Protein AF-U6GI58-F1 (afdb_monomer_lite)

Organism: Eimeria acervulina (NCBI:txid5801)

Structure (mmCIF, N/CA/C/O backbone):
data_AF-U6GI58-F1
#
_entry.id   AF-U6GI58-F1
#
loop_
_atom_site.group_PDB
_atom_site.id
_atom_site.type_symbol
_atom_site.label_atom_id
_atom_site.label_alt_id
_atom_site.label_comp_id
_atom_site.label_asym_id
_atom_site.label_entity_id
_atom_site.label_seq_id
_atom_site.pdbx_PDB_ins_code
_atom_site.Cartn_x
_atom_site.Cartn_y
_atom_site.Cartn_z
_atom_site.occupancy
_atom_site.B_iso_or_equiv
_atom_site.auth_seq_id
_atom_site.auth_comp_id
_atom_site.auth_asym_id
_atom_site.auth_atom_id
_atom_site.pdbx_PDB_model_num
ATOM 1 N N . MET A 1 1 ? -0.979 -4.266 57.000 1.00 43.50 1 MET A N 1
ATOM 2 C CA . MET A 1 1 ? -2.344 -3.976 56.505 1.00 43.50 1 MET A CA 1
ATOM 3 C C . MET A 1 1 ? -2.607 -2.478 56.611 1.00 43.50 1 MET A C 1
ATOM 5 O O . MET A 1 1 ? -2.801 -2.025 57.722 1.00 43.50 1 MET A O 1
ATOM 9 N N . GLN A 1 2 ? -2.523 -1.727 55.504 1.00 39.47 2 GLN A N 1
ATOM 10 C CA . GLN A 1 2 ? -3.088 -0.371 55.283 1.00 39.47 2 GLN A CA 1
ATOM 11 C C . GLN A 1 2 ? -2.539 0.175 53.943 1.00 39.47 2 GLN A C 1
ATOM 13 O O . GLN A 1 2 ? -1.673 1.039 53.904 1.00 39.47 2 GLN A O 1
ATOM 18 N N . ARG A 1 3 ? -2.976 -0.392 52.809 1.00 35.81 3 ARG A N 1
ATOM 19 C CA . ARG A 1 3 ? -2.678 0.133 51.454 1.00 35.81 3 ARG A CA 1
ATOM 20 C C . ARG A 1 3 ? -3.821 -0.145 50.462 1.00 35.81 3 ARG A C 1
ATOM 22 O O . ARG A 1 3 ? -3.576 -0.513 49.319 1.00 35.81 3 ARG A O 1
ATOM 29 N N . SER A 1 4 ? -5.081 0.002 50.880 1.00 45.50 4 SER A N 1
ATOM 30 C CA . SER A 1 4 ? -6.228 -0.259 49.988 1.00 45.50 4 SER A CA 1
ATOM 31 C C . SER A 1 4 ? -7.276 0.853 49.886 1.00 45.50 4 SER A C 1
ATOM 33 O O . SER A 1 4 ? -8.216 0.683 49.124 1.00 45.50 4 SER A O 1
ATOM 35 N N . SER A 1 5 ? -7.127 2.014 50.541 1.00 46.06 5 SER A N 1
ATOM 36 C CA . SER A 1 5 ? -8.217 3.015 50.557 1.00 46.06 5 SER A CA 1
ATOM 37 C C . SER A 1 5 ? -8.029 4.272 49.686 1.00 46.06 5 SER A C 1
ATOM 39 O O . SER A 1 5 ? -8.933 5.099 49.651 1.00 46.06 5 SER A O 1
ATOM 41 N N . GLN A 1 6 ? -6.905 4.452 48.976 1.00 42.38 6 GLN A N 1
ATOM 42 C CA . GLN A 1 6 ? -6.621 5.715 48.257 1.00 42.38 6 GLN A CA 1
ATOM 43 C C . GLN A 1 6 ? -6.993 5.730 46.761 1.00 42.38 6 GLN A C 1
ATOM 45 O O . GLN A 1 6 ? -7.224 6.803 46.208 1.00 42.38 6 GLN A O 1
ATOM 50 N N . ARG A 1 7 ? -7.114 4.572 46.095 1.00 43.78 7 ARG A N 1
ATOM 51 C CA . ARG A 1 7 ? -7.438 4.513 44.653 1.00 43.78 7 ARG A CA 1
ATOM 52 C C . ARG A 1 7 ? -8.840 5.035 44.275 1.00 43.78 7 ARG A C 1
ATOM 54 O O . ARG A 1 7 ? -8.920 5.750 43.278 1.00 43.78 7 ARG A O 1
ATOM 61 N N . PRO A 1 8 ? -9.928 4.771 45.033 1.00 48.00 8 PRO A N 1
ATOM 62 C CA . PRO A 1 8 ? -11.256 5.232 44.616 1.00 48.00 8 PRO A CA 1
ATOM 63 C C . PRO A 1 8 ? -11.450 6.751 44.770 1.00 48.00 8 PRO A C 1
ATOM 65 O O . PRO A 1 8 ? -12.153 7.358 43.966 1.00 48.00 8 PRO A O 1
ATOM 68 N N . GLN A 1 9 ? -10.776 7.399 45.732 1.00 46.22 9 GLN A N 1
ATOM 69 C CA . GLN A 1 9 ? -10.821 8.864 45.877 1.00 46.22 9 GLN A CA 1
ATOM 70 C C . GLN A 1 9 ? -10.092 9.593 44.741 1.00 46.22 9 GLN A C 1
ATOM 72 O O . GLN A 1 9 ? -10.541 10.650 44.297 1.00 46.22 9 GLN A O 1
ATOM 77 N N . GLN A 1 10 ? -8.996 9.018 44.241 1.00 45.62 10 GLN A N 1
ATOM 78 C CA . GLN A 1 10 ? -8.208 9.609 43.160 1.00 45.62 10 GLN A CA 1
ATOM 79 C C . GLN A 1 10 ? -8.942 9.522 41.809 1.00 45.62 10 GLN A C 1
ATOM 81 O O . GLN A 1 10 ? -8.953 10.492 41.051 1.00 45.62 10 GLN A O 1
ATOM 86 N N . GLN A 1 11 ? -9.647 8.412 41.553 1.00 54.62 11 GLN A N 1
ATOM 87 C CA . GLN A 1 11 ? -10.516 8.270 40.378 1.00 54.62 11 GLN A CA 1
ATOM 88 C C . GLN A 1 11 ? -11.742 9.194 40.434 1.00 54.62 11 GLN A C 1
ATOM 90 O O . GLN A 1 11 ? -12.089 9.804 39.423 1.00 54.62 11 GLN A O 1
ATOM 95 N N . GLN A 1 12 ? -12.369 9.375 41.605 1.00 55.22 12 GLN A N 1
ATOM 96 C CA . GLN A 1 12 ? -13.478 10.329 41.750 1.00 55.22 12 GLN A CA 1
ATOM 97 C C . GLN A 1 12 ? -13.045 11.782 41.508 1.00 55.22 12 GLN A C 1
ATOM 99 O O . GLN A 1 12 ? -13.787 12.532 40.875 1.00 55.22 12 GLN A O 1
ATOM 104 N N . GLN A 1 13 ? -11.849 12.182 41.957 1.00 57.47 13 GLN A N 1
ATOM 105 C CA . GLN A 1 13 ? -11.317 13.523 41.687 1.00 57.47 13 GLN A CA 1
ATOM 106 C C . GLN A 1 13 ? -11.007 13.749 40.201 1.00 57.47 13 GLN A C 1
ATOM 108 O O . GLN A 1 13 ? -11.300 14.830 39.690 1.00 57.47 13 GLN A O 1
ATOM 113 N N . GLN A 1 14 ? -10.480 12.745 39.492 1.00 64.25 14 GLN A N 1
ATOM 114 C CA . GLN A 1 14 ? -10.227 12.838 38.048 1.00 64.25 14 GLN A CA 1
ATOM 115 C C . GLN A 1 14 ? -11.525 12.964 37.236 1.00 64.25 14 GLN A C 1
ATOM 117 O O . GLN A 1 14 ? -11.596 13.785 36.323 1.00 64.25 14 GLN A O 1
ATOM 122 N N . LEU A 1 15 ? -12.581 12.232 37.612 1.00 62.59 15 LEU A N 1
ATOM 123 C CA . LEU A 1 15 ? -13.886 12.330 36.949 1.00 62.59 15 LEU A CA 1
ATOM 124 C C . LEU A 1 15 ? -14.554 13.700 37.165 1.00 62.59 15 LEU A C 1
ATOM 126 O O . LEU A 1 15 ? -15.211 14.228 36.266 1.00 62.59 15 LEU A O 1
ATOM 130 N N . LEU A 1 16 ? -14.381 14.287 38.355 1.00 61.78 16 LEU A N 1
ATOM 131 C CA . LEU A 1 16 ? -14.880 15.626 38.680 1.00 61.78 16 LEU A CA 1
ATOM 132 C C . LEU A 1 16 ? -14.136 16.714 37.898 1.00 61.78 16 LEU A C 1
ATOM 134 O O . LEU A 1 16 ? -14.776 17.647 37.419 1.00 61.78 16 LEU A O 1
ATOM 138 N N . LEU A 1 17 ? -12.817 16.567 37.717 1.00 64.81 17 LEU A N 1
ATOM 139 C CA . LEU A 1 17 ? -12.014 17.479 36.899 1.00 64.81 17 LEU A CA 1
ATOM 140 C C . LEU A 1 17 ? -12.427 17.427 35.424 1.00 64.81 17 LEU A C 1
ATOM 142 O O . LEU A 1 17 ? -12.585 18.475 34.806 1.00 64.81 17 LEU A O 1
ATOM 146 N N . LEU A 1 18 ? -12.662 16.226 34.884 1.00 65.19 18 LEU A N 1
ATOM 147 C CA . LEU A 1 18 ? -13.092 16.033 33.496 1.00 65.19 18 LEU A CA 1
ATOM 148 C C . LEU A 1 18 ? -14.484 16.639 33.246 1.00 65.19 18 LEU A C 1
ATOM 150 O O . LEU A 1 18 ? -14.701 17.303 32.235 1.00 65.19 18 LEU A O 1
ATOM 154 N N . ARG A 1 19 ? -15.414 16.488 34.202 1.00 64.31 19 ARG A N 1
ATOM 155 C CA . ARG A 1 19 ? -16.738 17.131 34.144 1.00 64.31 19 ARG A CA 1
ATOM 156 C C . ARG A 1 19 ? -16.657 18.652 34.238 1.00 64.31 19 ARG A C 1
ATOM 158 O O . ARG A 1 19 ? -17.400 19.325 33.530 1.00 64.31 19 ARG A O 1
ATOM 165 N N . LEU A 1 20 ? -15.765 19.195 35.072 1.00 64.06 20 LEU A N 1
ATOM 166 C CA . LEU A 1 20 ? -15.550 20.643 35.151 1.00 64.06 20 LEU A CA 1
ATOM 167 C C . LEU A 1 20 ? -14.960 21.188 33.843 1.00 64.06 20 LEU A C 1
ATOM 169 O O . LEU A 1 20 ? -15.397 22.234 33.377 1.00 64.06 20 LEU A O 1
ATOM 173 N N . LEU A 1 21 ? -14.012 20.463 33.236 1.00 64.38 21 LEU A N 1
ATOM 174 C CA . LEU A 1 21 ? -13.392 20.838 31.963 1.00 64.38 21 LEU A CA 1
ATOM 175 C C . LEU A 1 21 ? -14.421 20.854 30.823 1.00 64.38 21 LEU A C 1
ATOM 177 O O . LEU A 1 21 ? -14.471 21.809 30.054 1.00 64.38 21 LEU A O 1
ATOM 181 N N . LEU A 1 22 ? -15.294 19.843 30.769 1.00 60.78 22 LEU A N 1
ATOM 182 C CA . LEU A 1 22 ? -16.388 19.768 29.798 1.00 60.78 22 LEU A CA 1
ATOM 183 C C . LEU A 1 22 ? -17.424 20.883 29.998 1.00 60.78 22 LEU A C 1
ATOM 185 O O . LEU A 1 22 ? -17.904 21.440 29.015 1.00 60.78 22 LEU A O 1
ATOM 189 N N . LEU A 1 23 ? -17.730 21.262 31.246 1.00 53.31 23 LEU A N 1
ATOM 190 C CA . LEU A 1 23 ? -18.623 22.392 31.534 1.00 53.31 23 LEU A CA 1
ATOM 191 C C . LEU A 1 23 ? -18.008 23.733 31.110 1.00 53.31 23 LEU A C 1
ATOM 193 O O . LEU A 1 23 ? -18.704 24.587 30.570 1.00 53.31 23 LEU A O 1
ATOM 197 N N . VAL A 1 24 ? -16.703 23.913 31.328 1.00 58.34 24 VAL A N 1
ATOM 198 C CA . VAL A 1 24 ? -15.975 25.115 30.898 1.00 58.34 24 VAL A CA 1
ATOM 199 C C . VAL A 1 24 ? -15.903 25.181 29.370 1.00 58.34 24 VAL A C 1
ATOM 201 O O . VAL A 1 24 ? -16.161 26.242 28.808 1.00 58.34 24 VAL A O 1
ATOM 204 N N . CYS A 1 25 ? -15.668 24.060 28.681 1.00 50.09 25 CYS A N 1
ATOM 205 C CA . CYS A 1 25 ? -15.743 23.992 27.219 1.00 50.09 25 CYS A CA 1
ATOM 206 C C . CYS A 1 25 ? -17.155 24.290 26.689 1.00 50.09 25 CYS A C 1
ATOM 208 O O . CYS A 1 25 ? -17.288 25.061 25.743 1.00 50.09 25 CYS A O 1
ATOM 210 N N . ALA A 1 26 ? -18.210 23.769 27.323 1.00 48.16 26 ALA A N 1
ATOM 211 C CA . ALA A 1 26 ? -19.593 24.059 26.934 1.00 48.16 26 ALA A CA 1
ATOM 212 C C . ALA A 1 26 ? -19.962 25.546 27.110 1.00 48.16 26 ALA A C 1
ATOM 214 O O . ALA A 1 26 ? -20.705 26.095 26.301 1.00 48.16 26 ALA A O 1
ATOM 215 N N . CYS A 1 27 ? -19.401 26.222 28.119 1.00 46.12 27 CYS A N 1
ATOM 216 C CA . CYS A 1 27 ? -19.583 27.663 28.319 1.00 46.12 27 CYS A CA 1
ATOM 217 C C . CYS A 1 27 ? -18.766 28.526 27.338 1.00 46.12 27 CYS A C 1
ATOM 219 O O . CYS A 1 27 ? -19.165 29.654 27.059 1.00 46.12 27 CYS A O 1
ATOM 221 N N . ILE A 1 28 ? -17.640 28.023 26.814 1.00 49.28 28 ILE A N 1
ATOM 222 C CA . ILE A 1 28 ? -16.772 28.747 25.865 1.00 49.28 28 ILE A CA 1
ATOM 223 C C . ILE A 1 28 ? -17.269 28.604 24.414 1.00 49.28 28 ILE A C 1
ATOM 225 O O . ILE A 1 28 ? -17.088 29.524 23.622 1.00 49.28 28 ILE A O 1
ATOM 229 N N . VAL A 1 29 ? -17.958 27.508 24.068 1.00 45.38 29 VAL A N 1
ATOM 230 C CA . VAL A 1 29 ? -18.512 27.265 22.714 1.00 45.38 29 VAL A CA 1
ATOM 231 C C . VAL A 1 29 ? -19.947 27.810 22.548 1.00 45.38 29 VAL A C 1
ATOM 233 O O . VAL A 1 29 ? -20.635 27.527 21.572 1.00 45.38 29 VAL A O 1
ATOM 236 N N . GLY A 1 30 ? -20.410 28.671 23.460 1.00 42.72 30 GLY A N 1
ATOM 237 C CA . GLY A 1 30 ? -21.639 29.451 23.290 1.00 42.72 30 GLY A CA 1
ATOM 238 C C . GLY A 1 30 ? -21.499 30.551 22.227 1.00 42.72 30 GLY A C 1
ATOM 239 O O . GLY A 1 30 ? -21.537 31.731 22.562 1.00 42.72 30 GLY A O 1
ATOM 240 N N . GLY A 1 31 ? -21.324 30.168 20.959 1.00 35.00 31 GLY A N 1
ATOM 241 C CA . GLY A 1 31 ? -21.184 31.058 19.806 1.00 35.00 31 GLY A CA 1
ATOM 242 C C . GLY A 1 31 ? -21.974 30.554 18.596 1.00 35.00 31 GLY A C 1
ATOM 243 O O . GLY A 1 31 ? -21.480 29.748 17.822 1.00 35.00 31 GLY A O 1
ATOM 244 N N . GLU A 1 32 ? -23.204 31.057 18.470 1.00 34.84 32 GLU A N 1
ATOM 245 C CA . GLU A 1 32 ? -24.015 31.190 17.244 1.00 34.84 32 GLU A CA 1
ATOM 246 C C . GLU A 1 32 ? -24.175 29.965 16.312 1.00 34.84 32 GLU A C 1
ATOM 248 O O . GLU A 1 32 ? -23.557 29.859 15.254 1.00 34.84 32 GLU A O 1
ATOM 253 N N . LEU A 1 33 ? -25.172 29.123 16.608 1.00 34.06 33 LEU A N 1
ATOM 254 C CA . LEU A 1 33 ? -25.885 28.350 15.583 1.00 34.06 33 LEU A CA 1
ATOM 255 C C . LEU A 1 33 ? -26.757 29.307 14.748 1.00 34.06 33 LEU A C 1
ATOM 257 O O . LEU A 1 33 ? -27.798 29.775 15.211 1.00 34.06 33 LEU A O 1
ATOM 261 N N . ARG A 1 34 ? -26.340 29.609 13.513 1.00 32.94 34 ARG A N 1
ATOM 262 C CA . ARG A 1 34 ? -27.199 30.247 12.502 1.00 32.94 34 ARG A CA 1
ATOM 263 C C . ARG A 1 34 ? -27.979 29.175 11.747 1.00 32.94 34 ARG A C 1
ATOM 265 O O . ARG A 1 34 ? -27.485 28.623 10.770 1.00 32.94 34 ARG A O 1
ATOM 272 N N . ASP A 1 35 ? -29.206 28.931 12.191 1.00 33.69 35 ASP A N 1
ATOM 273 C CA . ASP A 1 35 ? -30.214 28.200 11.424 1.00 33.69 35 ASP A CA 1
ATOM 274 C C . ASP A 1 35 ? -31.004 29.199 10.563 1.00 33.69 35 ASP A C 1
ATOM 276 O O . ASP A 1 35 ? -31.689 30.101 11.054 1.00 33.69 35 ASP A O 1
ATOM 280 N N . SER A 1 36 ? -30.842 29.107 9.248 1.00 36.56 36 SER A N 1
ATOM 281 C CA . SER A 1 36 ? -31.466 29.985 8.263 1.00 36.56 36 SER A CA 1
ATOM 282 C C . SER A 1 36 ? -32.870 29.495 7.917 1.00 36.56 36 SER A C 1
ATOM 284 O O . SER A 1 36 ? -33.122 29.081 6.792 1.00 36.56 36 SER A O 1
ATOM 286 N N . LYS A 1 37 ? -33.801 29.571 8.878 1.00 40.62 37 LYS A N 1
ATOM 287 C CA . LYS A 1 37 ? -35.249 29.395 8.653 1.00 40.62 37 LYS A CA 1
ATOM 288 C C . LYS A 1 37 ? -36.059 29.856 9.871 1.00 40.62 37 LYS A C 1
ATOM 290 O O . LYS A 1 37 ? -36.559 29.035 10.614 1.00 40.62 37 LYS A O 1
ATOM 295 N N . LEU A 1 38 ? -36.191 31.169 10.072 1.00 37.88 38 LEU A N 1
ATOM 296 C CA . LEU A 1 38 ? -37.343 31.861 10.691 1.00 37.88 38 LEU A CA 1
ATOM 297 C C . LEU A 1 38 ? -36.942 33.322 10.929 1.00 37.88 38 LEU A C 1
ATOM 299 O O . LEU A 1 38 ? -36.021 33.621 11.682 1.00 37.88 38 LEU A O 1
ATOM 303 N N . GLY A 1 39 ? -37.607 34.244 10.235 1.00 40.78 39 GLY A N 1
ATOM 304 C CA . GLY A 1 39 ? -37.395 35.674 10.421 1.00 40.78 39 GLY A CA 1
ATOM 305 C C . GLY A 1 39 ? -37.964 36.138 11.757 1.00 40.78 39 GLY A C 1
ATOM 306 O O . GLY A 1 39 ? -39.152 35.957 11.985 1.00 40.78 39 GLY A O 1
ATOM 307 N N . CYS A 1 40 ? -37.120 36.744 12.595 1.00 33.22 40 CYS A N 1
ATOM 308 C CA . CYS A 1 40 ? -37.477 37.716 13.632 1.00 33.22 40 CYS A CA 1
ATOM 309 C C . CYS A 1 40 ? -36.186 38.350 14.182 1.00 33.22 40 CYS A C 1
ATOM 311 O O . CYS A 1 40 ? -35.324 37.661 14.717 1.00 33.22 40 CYS A O 1
ATOM 313 N N . ILE A 1 41 ? -36.046 39.670 14.038 1.00 32.91 41 ILE A N 1
ATOM 314 C CA . ILE A 1 41 ? -34.945 40.458 14.607 1.00 32.91 41 ILE A CA 1
ATOM 315 C C . ILE A 1 41 ? -35.372 40.900 16.009 1.00 32.91 41 ILE A C 1
ATOM 317 O O . ILE A 1 41 ? -36.362 41.614 16.150 1.00 32.91 41 ILE A O 1
ATOM 321 N N . GLY A 1 42 ? -34.619 40.509 17.036 1.00 33.16 42 GLY A N 1
ATOM 322 C CA . GLY A 1 42 ? -34.777 41.008 18.402 1.00 33.16 42 GLY A CA 1
ATOM 323 C C . GLY A 1 42 ? -33.414 41.165 19.068 1.00 33.16 42 GLY A C 1
ATOM 324 O O . GLY A 1 42 ? -32.712 40.184 19.289 1.00 33.16 42 GLY A O 1
ATOM 325 N N . THR A 1 43 ? -33.018 42.402 19.360 1.00 33.75 43 THR A N 1
ATOM 326 C CA . THR A 1 43 ? -31.780 42.733 20.072 1.00 33.75 43 THR A CA 1
ATOM 327 C C . THR A 1 43 ? -31.992 42.597 21.581 1.00 33.75 43 THR A C 1
ATOM 329 O O . THR A 1 43 ? -32.827 43.288 22.159 1.00 33.75 43 THR A O 1
ATOM 332 N N . PHE A 1 44 ? -31.211 41.738 22.241 1.00 29.45 44 PHE A N 1
ATOM 333 C CA . PHE A 1 44 ? -31.149 41.664 23.703 1.00 29.45 44 PHE A CA 1
ATOM 334 C C . PHE A 1 44 ? -29.739 42.043 24.166 1.00 29.45 44 PHE A C 1
ATOM 336 O O . PHE A 1 44 ? -28.756 41.402 23.803 1.00 29.45 44 PHE A O 1
ATOM 343 N N . ARG A 1 45 ? -29.636 43.127 24.940 1.00 32.62 45 ARG A N 1
ATOM 344 C CA . ARG A 1 45 ? -28.384 43.655 25.498 1.00 32.62 45 ARG A CA 1
ATOM 345 C C . ARG A 1 45 ? -28.415 43.415 27.007 1.00 32.62 45 ARG A C 1
ATOM 347 O O . ARG A 1 45 ? -29.244 44.013 27.686 1.00 32.62 45 ARG A O 1
ATOM 354 N N . LEU A 1 46 ? -27.531 42.565 27.529 1.00 31.39 46 LEU A N 1
ATOM 355 C CA . LEU A 1 46 ? -27.295 42.443 28.974 1.00 31.39 46 LEU A CA 1
ATOM 356 C C . LEU A 1 46 ? -25.974 43.136 29.357 1.00 31.39 46 LEU A C 1
ATOM 358 O O . LEU A 1 46 ? -25.020 43.088 28.577 1.00 31.39 46 LEU A O 1
ATOM 362 N N . PRO A 1 47 ? -25.908 43.807 30.523 1.00 38.16 47 PRO A N 1
ATOM 363 C CA . PRO A 1 47 ? -24.729 44.545 30.952 1.00 38.16 47 PRO A CA 1
ATOM 364 C C . PRO A 1 47 ? -23.721 43.605 31.628 1.00 38.16 47 PRO A C 1
ATOM 366 O O . PRO A 1 47 ? -24.081 42.823 32.505 1.00 38.16 47 PRO A O 1
ATOM 369 N N . LEU A 1 48 ? -22.447 43.703 31.248 1.00 34.06 48 LEU A N 1
ATOM 370 C CA . LEU A 1 48 ? -21.339 43.069 31.964 1.00 34.06 48 LEU A CA 1
ATOM 371 C C . LEU A 1 48 ? -20.741 44.079 32.951 1.00 34.06 48 LEU A C 1
ATOM 373 O O . LEU A 1 48 ? -20.183 45.094 32.538 1.00 34.06 48 LEU A O 1
ATOM 377 N N . SER A 1 49 ? -20.837 43.779 34.245 1.00 35.09 49 SER A N 1
ATOM 378 C CA . SER A 1 49 ? -19.988 44.375 35.286 1.00 35.09 49 SER A CA 1
ATOM 379 C C . SER A 1 49 ? -18.753 43.486 35.497 1.00 35.09 49 SER A C 1
ATOM 381 O O . SER A 1 49 ? -18.876 42.262 35.401 1.00 35.09 49 SER A O 1
ATOM 383 N N . PRO A 1 50 ? -17.565 44.046 35.791 1.00 41.62 50 PRO A N 1
ATOM 384 C CA . PRO A 1 50 ? -16.337 43.265 35.883 1.00 41.62 50 PRO A CA 1
ATOM 385 C C . PRO A 1 50 ? -16.266 42.512 37.219 1.00 41.62 50 PRO A C 1
ATOM 387 O O . PRO A 1 50 ? -16.227 43.120 38.286 1.00 41.62 50 PRO A O 1
ATOM 390 N N . LEU A 1 51 ? -16.224 41.180 37.162 1.00 34.28 51 LEU A N 1
ATOM 391 C CA . LEU A 1 51 ? -15.851 40.340 38.300 1.00 34.28 51 LEU A CA 1
ATOM 392 C C . LEU A 1 51 ? -14.325 40.220 38.346 1.00 34.28 51 LEU A C 1
ATOM 394 O O . LEU A 1 51 ? -13.704 39.618 37.472 1.00 34.28 51 LEU A O 1
ATOM 398 N N . THR A 1 52 ? -13.717 40.789 39.382 1.00 43.44 52 THR A N 1
ATOM 399 C CA . THR A 1 52 ? -12.337 40.525 39.791 1.00 43.44 52 THR A CA 1
ATOM 400 C C . THR A 1 52 ? -12.223 39.072 40.255 1.00 43.44 52 THR A C 1
ATOM 402 O O . THR A 1 52 ? -12.652 38.713 41.350 1.00 43.44 52 THR A O 1
ATOM 405 N N . VAL A 1 53 ? -11.657 38.210 39.409 1.00 42.72 53 VAL A N 1
ATOM 406 C CA . VAL A 1 53 ? -11.404 36.803 39.742 1.00 42.72 53 VAL A CA 1
ATOM 407 C C . VAL A 1 53 ? -10.118 36.710 40.561 1.00 42.72 53 VAL A C 1
ATOM 409 O O . VAL A 1 53 ? -9.015 36.910 40.056 1.00 42.72 53 VAL A O 1
ATOM 412 N N . SER A 1 54 ? -10.281 36.412 41.848 1.00 44.22 54 SER A N 1
ATOM 413 C CA . SER A 1 54 ? -9.217 35.940 42.733 1.00 44.22 54 SER A CA 1
ATOM 414 C C . SER A 1 54 ? -8.621 34.645 42.165 1.00 44.22 54 SER A C 1
ATOM 416 O O . SER A 1 54 ? -9.353 33.728 41.789 1.00 44.22 54 SER A O 1
ATOM 418 N N . THR A 1 55 ? -7.295 34.581 42.058 1.00 48.41 55 THR A N 1
ATOM 419 C CA . THR A 1 55 ? -6.547 33.432 41.533 1.00 48.41 55 THR A CA 1
ATOM 420 C C . THR A 1 55 ? -6.879 32.149 42.311 1.00 48.41 55 THR A C 1
ATOM 422 O O . THR A 1 55 ? -6.683 32.102 43.527 1.00 48.41 55 THR A O 1
ATOM 425 N N . PRO A 1 56 ? -7.362 31.073 41.659 1.00 58.66 56 PRO A N 1
ATOM 426 C CA . PRO A 1 56 ? -7.712 29.853 42.371 1.00 58.66 56 PRO A CA 1
ATOM 427 C C . PRO A 1 56 ? -6.456 29.084 42.839 1.00 58.66 56 PRO A C 1
ATOM 429 O O . PRO A 1 56 ? -5.464 29.003 42.107 1.00 58.66 56 PRO A O 1
ATOM 432 N N . PRO A 1 57 ? -6.503 28.426 44.016 1.00 60.22 57 PRO A N 1
ATOM 433 C CA . PRO A 1 57 ? -5.373 27.721 44.643 1.00 60.22 57 PRO A CA 1
ATOM 434 C C . PRO A 1 57 ? -4.797 26.541 43.833 1.00 60.22 57 PRO A C 1
ATOM 436 O O . PRO A 1 57 ? -3.760 25.991 44.201 1.00 60.22 57 PRO A O 1
ATOM 439 N N . LEU A 1 58 ? -5.431 26.144 42.724 1.00 60.41 58 LEU A N 1
ATOM 440 C CA . LEU A 1 58 ? -4.939 25.089 41.832 1.00 60.41 58 LEU A CA 1
ATOM 441 C C . LEU A 1 58 ? -3.776 25.543 40.947 1.00 60.41 58 LEU A C 1
ATOM 443 O O . LEU A 1 58 ? -2.861 24.759 40.720 1.00 60.41 58 LEU A O 1
ATOM 447 N N . LEU A 1 59 ? -3.770 26.802 40.500 1.00 64.62 59 LEU A N 1
ATOM 448 C CA . LEU A 1 59 ? -2.696 27.340 39.657 1.00 64.62 59 LEU A CA 1
ATOM 449 C C . LEU A 1 59 ? -1.390 27.456 40.454 1.00 64.62 59 LEU A C 1
ATOM 451 O O . LEU A 1 59 ? -0.329 27.060 39.979 1.00 64.62 59 LEU A O 1
ATOM 455 N N . LEU A 1 60 ? -1.503 27.877 41.717 1.00 75.88 60 LEU A N 1
ATOM 456 C CA . LEU A 1 60 ? -0.385 27.908 42.656 1.00 75.88 60 LEU A CA 1
ATOM 457 C C . LEU A 1 60 ? 0.155 26.496 42.933 1.00 75.88 60 LEU A C 1
ATOM 459 O O . LEU A 1 60 ? 1.365 26.300 42.949 1.00 75.88 60 LEU A O 1
ATOM 463 N N . ARG A 1 61 ? -0.723 25.495 43.097 1.00 76.00 61 ARG A N 1
ATOM 464 C CA . ARG A 1 61 ? -0.306 24.093 43.285 1.00 76.00 61 ARG A CA 1
ATOM 465 C C . ARG A 1 61 ? 0.373 23.513 42.048 1.00 76.00 61 ARG A C 1
ATOM 467 O O . ARG A 1 61 ? 1.372 22.818 42.198 1.00 76.00 61 ARG A O 1
ATOM 474 N N . LEU A 1 62 ? -0.126 23.821 40.851 1.00 72.06 62 LEU A N 1
ATOM 475 C CA . LEU A 1 62 ? 0.486 23.375 39.599 1.00 72.06 62 LEU A CA 1
ATOM 476 C C . LEU A 1 62 ? 1.885 23.986 39.426 1.00 72.06 62 LEU A C 1
ATOM 478 O O . LEU A 1 62 ? 2.838 23.285 39.096 1.00 72.06 62 LEU A O 1
ATOM 482 N N . GLN A 1 63 ? 2.023 25.277 39.738 1.00 83.88 63 GLN A N 1
ATOM 483 C CA . GLN A 1 63 ? 3.302 25.981 39.709 1.00 83.88 63 GLN A CA 1
ATOM 484 C C . GLN A 1 63 ? 4.288 25.416 40.744 1.00 83.88 63 GLN A C 1
ATOM 486 O O . GLN A 1 63 ? 5.465 25.218 40.443 1.00 83.88 63 GLN A O 1
ATOM 491 N N . GLN A 1 64 ? 3.808 25.089 41.946 1.00 88.00 64 GLN A N 1
ATOM 492 C CA . GLN A 1 64 ? 4.625 24.480 42.997 1.00 88.00 64 GLN A CA 1
ATOM 493 C C . GLN A 1 64 ? 5.075 23.059 42.616 1.00 88.00 64 GLN A C 1
ATOM 495 O O . GLN A 1 64 ? 6.213 22.677 42.883 1.00 88.00 64 GLN A O 1
ATOM 500 N N . GLN A 1 65 ? 4.217 22.295 41.932 1.00 87.19 65 GLN A N 1
ATOM 501 C CA . GLN A 1 65 ? 4.542 20.959 41.431 1.00 87.19 65 GLN A CA 1
ATOM 502 C C . GLN A 1 65 ? 5.583 21.007 40.302 1.00 87.19 65 GLN A C 1
ATOM 504 O O . GLN A 1 65 ? 6.515 20.203 40.299 1.00 87.19 65 GLN A O 1
ATOM 509 N N . GLN A 1 66 ? 5.488 21.985 39.393 1.00 84.94 66 GLN A N 1
ATOM 510 C CA . GLN A 1 66 ? 6.507 22.209 38.362 1.00 84.94 66 GLN A CA 1
ATOM 511 C C . GLN A 1 66 ? 7.864 22.599 38.967 1.00 84.94 66 GLN A C 1
ATOM 513 O O . GLN A 1 66 ? 8.893 22.064 38.556 1.00 84.94 66 GLN A O 1
ATOM 518 N N . GLN A 1 67 ? 7.882 23.465 39.987 1.00 90.06 67 GLN A N 1
ATOM 519 C CA . GLN A 1 67 ? 9.123 23.821 40.687 1.00 90.06 67 GLN A CA 1
ATOM 520 C C . GLN A 1 67 ? 9.766 22.616 41.387 1.00 90.06 67 GLN A C 1
ATOM 522 O O . GLN A 1 67 ? 10.984 22.453 41.326 1.00 90.06 67 GLN A O 1
ATOM 527 N N . GLN A 1 68 ? 8.970 21.739 42.008 1.00 89.81 68 GLN A N 1
ATOM 528 C CA . GLN A 1 68 ? 9.492 20.517 42.630 1.00 89.81 68 GLN A CA 1
ATOM 529 C C . GLN A 1 68 ? 10.093 19.549 41.601 1.00 89.81 68 GLN A C 1
ATOM 531 O O . GLN A 1 68 ? 11.153 18.978 41.857 1.00 89.81 68 GLN A O 1
ATOM 536 N N . GLN A 1 69 ? 9.471 19.395 40.428 1.00 85.75 69 GLN A N 1
ATOM 537 C CA . GLN A 1 69 ? 10.019 18.556 39.355 1.00 85.75 69 GLN A CA 1
ATOM 538 C C . GLN A 1 69 ? 11.351 19.097 38.819 1.00 85.75 69 GLN A C 1
ATOM 540 O O . GLN A 1 69 ? 12.292 18.326 38.632 1.00 85.75 69 GLN A O 1
ATOM 545 N N . GLN A 1 70 ? 11.470 20.417 38.644 1.00 87.62 70 GLN A N 1
ATOM 546 C CA . GLN A 1 70 ? 12.729 21.037 38.219 1.00 87.62 70 GLN A CA 1
ATOM 547 C C . GLN A 1 70 ? 13.850 20.842 39.251 1.00 87.62 70 GLN A C 1
ATOM 549 O O . GLN A 1 70 ? 14.978 20.520 38.880 1.00 87.62 70 GLN A O 1
ATOM 554 N N . GLN A 1 71 ? 13.547 20.964 40.549 1.00 89.94 71 GLN A N 1
ATOM 555 C CA . GLN A 1 71 ? 14.532 20.716 41.608 1.00 89.94 71 GLN A CA 1
ATOM 556 C C . GLN A 1 71 ? 14.999 19.253 41.640 1.00 89.94 71 GLN A C 1
ATOM 558 O O . GLN A 1 71 ? 16.191 18.998 41.812 1.00 89.94 71 GLN A O 1
ATOM 563 N N . GLN A 1 72 ? 14.094 18.291 41.428 1.00 88.12 72 GLN A N 1
ATOM 564 C CA . GLN A 1 72 ? 14.459 16.871 41.365 1.00 88.12 72 GLN A CA 1
ATOM 565 C C . GLN A 1 72 ? 15.374 16.560 40.173 1.00 88.12 72 GLN A C 1
ATOM 567 O O . GLN A 1 72 ? 16.360 15.842 40.338 1.00 88.12 72 GLN A O 1
ATOM 572 N N . GLN A 1 73 ? 15.103 17.137 38.998 1.00 86.56 73 GLN A N 1
ATOM 573 C CA . GLN A 1 73 ? 15.967 16.968 37.824 1.00 86.56 73 GLN A CA 1
ATOM 574 C C . GLN A 1 73 ? 17.370 17.549 38.053 1.00 86.56 73 GLN A C 1
ATOM 576 O O . GLN A 1 73 ? 18.363 16.901 37.720 1.00 86.56 73 GLN A O 1
ATOM 581 N N . GLN A 1 74 ? 17.475 18.724 38.683 1.00 88.94 74 GLN A N 1
ATOM 582 C CA . GLN A 1 74 ? 18.775 19.322 39.010 1.00 88.94 74 GLN A CA 1
ATOM 583 C C . GLN A 1 74 ? 19.577 18.470 40.003 1.00 88.94 74 GLN A C 1
ATOM 585 O O . GLN A 1 74 ? 20.782 18.294 39.823 1.00 88.94 74 GLN A O 1
ATOM 590 N N . GLN A 1 75 ? 18.927 17.890 41.018 1.00 88.56 75 GLN A N 1
ATOM 591 C CA . GLN A 1 75 ? 19.600 16.995 41.966 1.00 88.56 75 GLN A CA 1
ATOM 592 C C . GLN A 1 75 ? 20.113 15.716 41.293 1.00 88.56 75 GLN A C 1
ATOM 594 O O . GLN A 1 75 ? 21.231 15.288 41.578 1.00 88.56 75 GLN A O 1
ATOM 599 N N . GLN A 1 76 ? 19.345 15.128 40.369 1.00 87.50 76 GLN A N 1
ATOM 600 C CA . GLN A 1 76 ? 19.787 13.948 39.617 1.00 87.50 76 GLN A CA 1
ATOM 601 C C . GLN A 1 76 ? 21.001 14.253 38.730 1.00 87.50 76 GLN A C 1
ATOM 603 O O . GLN A 1 76 ? 21.952 13.472 38.711 1.00 87.50 76 GLN A O 1
ATOM 608 N N . GLN A 1 77 ? 21.017 15.407 38.056 1.00 88.25 77 GLN A N 1
ATOM 609 C CA . GLN A 1 77 ? 22.172 15.825 37.255 1.00 88.25 77 GLN A CA 1
ATOM 610 C C . GLN A 1 77 ? 23.421 16.052 38.116 1.00 88.25 77 GLN A C 1
ATOM 612 O O . GLN A 1 77 ? 24.509 15.617 37.741 1.00 88.25 77 GLN A O 1
ATOM 617 N N . GLN A 1 78 ? 23.281 16.667 39.296 1.00 88.81 78 GLN A N 1
ATOM 618 C CA . GLN A 1 78 ? 24.405 16.838 40.222 1.00 88.81 78 GLN A CA 1
ATOM 619 C C . GLN A 1 78 ? 24.941 15.497 40.739 1.00 88.81 78 GLN A C 1
ATOM 621 O O . GLN A 1 78 ? 26.155 15.317 40.813 1.00 88.81 78 GLN A O 1
ATOM 626 N N . GLN A 1 79 ? 24.066 14.533 41.046 1.00 87.25 79 GLN A N 1
ATOM 627 C CA . GLN A 1 79 ? 24.489 13.189 41.454 1.00 87.25 79 GLN A CA 1
ATOM 628 C C . GLN A 1 79 ? 25.233 12.455 40.333 1.00 87.25 79 GLN A C 1
ATOM 630 O O . GLN A 1 79 ? 26.262 11.837 40.598 1.00 87.25 79 GLN A O 1
ATOM 635 N N . GLN A 1 80 ? 24.774 12.566 39.082 1.00 86.06 80 GLN A N 1
ATOM 636 C CA . GLN A 1 80 ? 25.479 11.986 37.935 1.00 86.06 80 GLN A CA 1
ATOM 637 C C . GLN A 1 80 ? 26.859 12.624 37.729 1.00 86.06 80 GLN A C 1
ATOM 639 O O . GLN A 1 80 ? 27.834 11.908 37.512 1.00 86.06 80 GLN A O 1
ATOM 644 N N . GLN A 1 81 ? 26.978 13.948 37.868 1.00 85.00 81 GLN A N 1
ATOM 645 C CA . GLN A 1 81 ? 28.272 14.633 37.777 1.00 85.00 81 GLN A CA 1
ATOM 646 C C . GLN A 1 81 ? 29.227 14.225 38.907 1.00 85.00 81 GLN A C 1
ATOM 648 O O . GLN A 1 81 ? 30.413 14.018 38.659 1.00 85.00 81 GLN A O 1
ATOM 653 N N . GLN A 1 82 ? 28.727 14.050 40.135 1.00 82.12 82 GLN A N 1
ATOM 654 C CA . GLN A 1 82 ? 29.540 13.564 41.255 1.00 82.12 82 GLN A CA 1
ATOM 655 C C . GLN A 1 82 ? 30.001 12.116 41.047 1.00 82.12 82 GLN A C 1
ATOM 657 O O . GLN A 1 82 ? 31.160 11.807 41.321 1.00 82.12 82 GLN A O 1
ATOM 662 N N . GLN A 1 83 ? 29.141 11.243 40.512 1.00 78.69 83 GLN A N 1
ATOM 663 C CA . GLN A 1 83 ? 29.521 9.869 40.166 1.00 78.69 83 GLN A CA 1
ATOM 664 C C . GLN A 1 83 ? 30.593 9.840 39.069 1.00 78.69 83 GLN A C 1
ATOM 666 O O . GLN A 1 83 ? 31.576 9.114 39.197 1.00 78.69 83 GLN A O 1
ATOM 671 N N . GLN A 1 84 ? 30.474 10.690 38.044 1.00 75.88 84 GLN A N 1
ATOM 672 C CA . GLN A 1 84 ? 31.485 10.810 36.988 1.00 75.88 84 GLN A CA 1
ATOM 673 C C . GLN A 1 84 ? 32.831 11.329 37.525 1.00 75.88 84 GLN A C 1
ATOM 675 O O . GLN A 1 84 ? 33.888 10.813 37.156 1.00 75.88 84 GLN A O 1
ATOM 680 N N . GLN A 1 85 ? 32.818 12.285 38.457 1.00 72.50 85 GLN A N 1
ATOM 681 C CA . GLN A 1 85 ? 34.040 12.787 39.099 1.00 72.50 85 GLN A CA 1
ATOM 682 C C . GLN A 1 85 ? 34.703 11.739 40.007 1.00 72.50 85 GLN A C 1
ATOM 684 O O . GLN A 1 85 ? 35.930 11.651 40.043 1.00 72.50 85 GLN A O 1
ATOM 689 N N . GLN A 1 86 ? 33.918 10.894 40.684 1.00 64.62 86 GLN A N 1
ATOM 690 C CA . GLN A 1 86 ? 34.440 9.780 41.485 1.00 64.62 86 GLN A CA 1
ATOM 691 C C . GLN A 1 86 ? 35.041 8.663 40.617 1.00 64.62 86 GLN A C 1
ATOM 693 O O . GLN A 1 86 ? 36.028 8.053 41.019 1.00 64.62 86 GLN A O 1
ATOM 698 N N . THR A 1 87 ? 34.540 8.446 39.395 1.00 55.38 87 THR A N 1
ATOM 699 C CA . THR A 1 87 ? 35.146 7.491 38.445 1.00 55.38 87 THR A CA 1
ATOM 700 C C . THR A 1 87 ? 36.462 7.967 37.814 1.00 55.38 87 THR A C 1
ATOM 702 O O . THR A 1 87 ? 37.134 7.182 37.152 1.00 55.38 87 THR A O 1
ATOM 705 N N . HIS A 1 88 ? 36.866 9.229 38.011 1.00 56.09 88 HIS A N 1
ATOM 706 C CA . HIS A 1 88 ? 38.111 9.794 37.463 1.00 56.09 88 HIS A CA 1
ATOM 707 C C . HIS A 1 88 ? 39.224 10.027 38.500 1.00 56.09 88 HIS A C 1
ATOM 709 O O . HIS A 1 88 ? 40.294 10.520 38.146 1.00 56.09 88 HIS A O 1
ATOM 715 N N . SER A 1 89 ? 39.034 9.628 39.763 1.00 52.06 89 SER A N 1
ATOM 716 C CA . SER A 1 89 ? 40.077 9.691 40.796 1.00 52.06 89 SER A CA 1
ATOM 717 C C . SER A 1 89 ? 40.288 8.316 41.434 1.00 52.06 89 SER A C 1
ATOM 719 O O . SER A 1 89 ? 39.673 7.979 42.441 1.00 52.06 89 SER A O 1
ATOM 721 N N . GLY A 1 90 ? 41.145 7.488 40.827 1.00 37.19 90 GLY A N 1
ATOM 722 C CA . GLY A 1 90 ? 41.485 6.176 41.381 1.00 37.19 90 GLY A CA 1
ATOM 723 C C . GLY A 1 90 ? 42.562 5.416 40.605 1.00 37.19 90 GLY A C 1
ATOM 724 O O . GLY A 1 90 ? 42.247 4.528 39.825 1.00 37.19 90 GLY A O 1
ATOM 725 N N . TYR A 1 91 ? 43.834 5.729 40.864 1.00 37.31 91 TYR A N 1
ATOM 726 C CA . TYR A 1 91 ? 44.967 4.798 40.710 1.00 37.31 91 TYR A CA 1
ATOM 727 C C . TYR A 1 91 ? 45.596 4.609 42.098 1.00 37.31 91 TYR A C 1
ATOM 729 O O . TYR A 1 91 ? 45.676 5.589 42.845 1.00 37.31 91 TYR A O 1
ATOM 737 N N . PRO A 1 92 ? 46.037 3.390 42.472 1.00 43.91 92 PRO A N 1
ATOM 738 C CA . PRO A 1 92 ? 47.483 3.102 42.485 1.00 43.91 92 PRO A CA 1
ATOM 739 C C . PRO A 1 92 ? 47.854 1.635 42.093 1.00 43.91 92 PRO A C 1
ATOM 741 O O . PRO A 1 92 ? 46.964 0.857 41.751 1.00 43.91 92 PRO A O 1
ATOM 744 N N . PRO A 1 93 ? 49.159 1.265 42.040 1.00 50.00 93 PRO A N 1
ATOM 745 C CA . PRO A 1 93 ? 49.695 0.239 41.130 1.00 50.00 93 PRO A CA 1
ATOM 746 C C . PRO A 1 93 ? 50.163 -1.096 41.780 1.00 50.00 93 PRO A C 1
ATOM 748 O O . PRO A 1 93 ? 50.270 -1.201 42.993 1.00 50.00 93 PRO A O 1
ATOM 751 N N . GLN A 1 94 ? 50.566 -2.038 40.902 1.00 36.81 94 GLN A N 1
ATOM 752 C CA . GLN A 1 94 ? 51.605 -3.097 41.036 1.00 36.81 94 GLN A CA 1
ATOM 753 C C . GLN A 1 94 ? 51.343 -4.466 41.739 1.00 36.81 94 GLN A C 1
ATOM 755 O O . GLN A 1 94 ? 51.228 -4.566 42.949 1.00 36.81 94 GLN A O 1
ATOM 760 N N . GLN A 1 95 ? 51.458 -5.521 40.904 1.00 34.78 95 GLN A N 1
ATOM 761 C CA . GLN A 1 95 ? 52.335 -6.721 40.985 1.00 34.78 95 GLN A CA 1
ATOM 762 C C . GLN A 1 95 ? 52.146 -7.881 42.006 1.00 34.78 95 GLN A C 1
ATOM 764 O O . GLN A 1 95 ? 52.313 -7.721 43.206 1.00 34.78 95 GLN A O 1
ATOM 769 N N . ALA A 1 96 ? 52.089 -9.094 41.414 1.00 30.83 96 ALA A N 1
ATOM 770 C CA . ALA A 1 96 ? 52.939 -10.288 41.647 1.00 30.83 96 ALA A CA 1
ATOM 771 C C . ALA A 1 96 ? 52.332 -11.567 42.280 1.00 30.83 96 ALA A C 1
ATOM 773 O O . ALA A 1 96 ? 51.420 -11.547 43.094 1.00 30.83 96 ALA A O 1
ATOM 774 N N . ALA A 1 97 ? 52.883 -12.692 41.804 1.00 34.31 97 ALA A N 1
ATOM 775 C CA . ALA A 1 97 ? 52.448 -14.091 41.860 1.00 34.31 97 ALA A CA 1
ATOM 776 C C . ALA A 1 97 ? 52.970 -14.918 43.060 1.00 34.31 97 ALA A C 1
ATOM 778 O O . ALA A 1 97 ? 53.967 -14.544 43.666 1.00 34.31 97 ALA A O 1
ATOM 779 N N . AL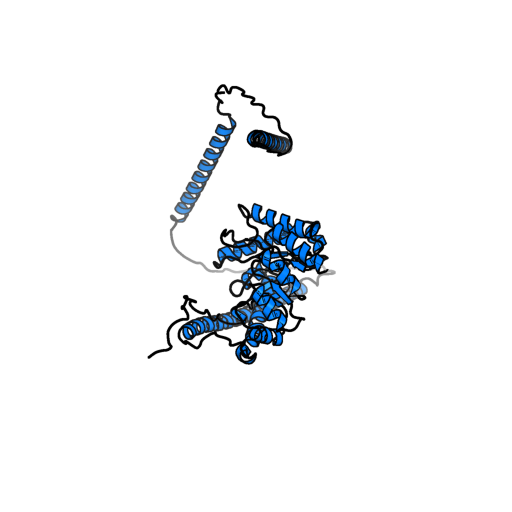A A 1 98 ? 52.370 -16.103 43.287 1.00 31.59 98 ALA A N 1
ATOM 780 C CA . ALA A 1 98 ? 52.980 -17.352 43.815 1.00 31.59 98 ALA A CA 1
ATOM 781 C C . ALA A 1 98 ? 51.920 -18.486 43.725 1.00 31.59 98 ALA A C 1
ATOM 783 O O . ALA A 1 98 ? 50.815 -18.307 44.224 1.00 31.59 98 ALA A O 1
ATOM 784 N N . ILE A 1 99 ? 52.019 -19.546 42.907 1.00 32.25 99 ILE A N 1
ATOM 785 C CA . ILE A 1 99 ? 52.870 -20.765 42.905 1.00 32.25 99 ILE A CA 1
ATOM 786 C C . ILE A 1 99 ? 52.748 -21.670 44.158 1.00 32.25 99 ILE A C 1
ATOM 788 O O . ILE A 1 99 ? 53.392 -21.443 45.171 1.00 32.25 99 ILE A O 1
ATOM 792 N N . ALA A 1 100 ? 51.925 -22.716 43.986 1.00 29.73 100 ALA A N 1
ATOM 793 C CA . ALA A 1 100 ? 52.126 -24.166 44.189 1.00 29.73 100 ALA A CA 1
ATOM 794 C C . ALA A 1 100 ? 52.676 -24.807 45.498 1.00 29.73 100 ALA A C 1
ATOM 796 O O . ALA A 1 100 ? 53.800 -24.564 45.916 1.00 29.73 100 ALA A O 1
ATOM 797 N N . ALA A 1 101 ? 51.920 -25.845 45.908 1.00 29.89 101 ALA A N 1
ATOM 798 C CA . ALA A 1 101 ? 52.325 -27.227 46.250 1.00 29.89 101 ALA A CA 1
ATOM 799 C C . ALA A 1 101 ? 52.855 -27.613 47.653 1.00 29.89 101 ALA A C 1
ATOM 801 O O . ALA A 1 101 ? 53.724 -26.975 48.233 1.00 29.89 101 ALA A O 1
ATOM 802 N N . GLY A 1 102 ? 52.368 -28.781 48.111 1.00 26.86 102 GLY A N 1
ATOM 803 C CA . GLY A 1 102 ? 52.902 -29.611 49.206 1.00 26.86 102 GLY A CA 1
ATOM 804 C C . GLY A 1 102 ? 51.810 -30.485 49.864 1.00 26.86 102 GLY A C 1
ATOM 805 O O . GLY A 1 102 ? 51.120 -30.008 50.751 1.00 26.86 102 GLY A O 1
ATOM 806 N N . THR A 1 103 ? 51.377 -31.615 49.283 1.00 27.59 103 THR A N 1
ATOM 807 C CA . THR A 1 103 ? 51.849 -33.022 49.449 1.00 27.59 103 THR A CA 1
ATOM 808 C C . THR A 1 103 ? 51.579 -33.744 50.787 1.00 27.59 103 THR A C 1
ATOM 810 O O . THR A 1 103 ? 52.194 -33.407 51.790 1.00 27.59 103 THR A O 1
ATOM 813 N N . ALA A 1 104 ? 50.826 -34.859 50.655 1.00 29.69 104 ALA A N 1
ATOM 814 C CA . ALA A 1 104 ? 50.946 -36.190 51.304 1.00 29.69 104 ALA A CA 1
ATOM 815 C C . ALA A 1 104 ? 50.610 -36.306 52.826 1.00 29.69 104 ALA A C 1
ATOM 817 O O . ALA A 1 104 ? 50.862 -35.386 53.582 1.00 29.69 104 ALA A O 1
ATOM 818 N N . THR A 1 105 ? 50.048 -37.389 53.405 1.00 27.39 105 THR A N 1
ATOM 819 C CA . THR A 1 105 ? 50.050 -38.831 53.059 1.00 27.39 105 THR A CA 1
ATOM 820 C C . THR A 1 105 ? 49.093 -39.660 53.965 1.00 27.39 105 THR A C 1
ATOM 822 O O . THR A 1 105 ? 48.898 -39.285 55.115 1.00 27.39 105 THR A O 1
ATOM 825 N N . ALA A 1 106 ? 48.655 -40.831 53.447 1.00 28.91 106 ALA A N 1
ATOM 826 C CA . ALA A 1 106 ? 48.376 -42.158 54.078 1.00 28.91 106 ALA A CA 1
ATOM 827 C C . ALA A 1 106 ? 47.184 -42.340 55.068 1.00 28.91 106 ALA A C 1
ATOM 829 O O . ALA A 1 106 ? 47.119 -41.662 56.082 1.00 28.91 106 ALA A O 1
ATOM 830 N N . ALA A 1 107 ? 46.144 -43.161 54.790 1.00 28.25 107 ALA A N 1
ATOM 831 C CA . ALA A 1 107 ? 46.031 -44.652 54.717 1.00 28.25 107 ALA A CA 1
ATOM 832 C C . ALA A 1 107 ? 46.111 -45.334 56.116 1.00 28.25 107 ALA A C 1
ATOM 834 O O . ALA A 1 107 ? 46.996 -44.986 56.879 1.00 28.25 107 ALA A O 1
ATOM 835 N N . ALA A 1 108 ? 45.292 -46.299 56.572 1.00 28.59 108 ALA A N 1
ATOM 836 C CA . ALA A 1 108 ? 44.423 -47.315 55.960 1.00 28.59 108 ALA A CA 1
ATOM 837 C C . ALA A 1 108 ? 43.462 -47.948 57.016 1.00 28.59 108 ALA A C 1
ATOM 839 O O . ALA A 1 108 ? 43.759 -47.859 58.205 1.00 28.59 108 ALA A O 1
ATOM 840 N N . ALA A 1 109 ? 42.390 -48.641 56.572 1.00 28.52 109 ALA A N 1
ATOM 841 C CA . ALA A 1 109 ? 41.932 -49.992 57.004 1.00 28.52 109 ALA A CA 1
ATOM 842 C C . ALA A 1 109 ? 40.390 -50.210 56.957 1.00 28.52 109 ALA A C 1
ATOM 844 O O . ALA A 1 109 ? 39.606 -49.410 57.452 1.00 28.52 109 ALA A O 1
ATOM 845 N N . MET A 1 110 ? 39.996 -51.346 56.368 1.00 30.17 110 MET A N 1
ATOM 846 C CA . MET A 1 110 ? 38.659 -51.976 56.194 1.00 30.17 110 MET A CA 1
ATOM 847 C C . MET A 1 110 ? 38.606 -53.265 57.080 1.00 30.17 110 MET A C 1
ATOM 849 O O . MET A 1 110 ? 39.698 -53.630 57.529 1.00 30.17 110 MET A O 1
ATOM 853 N N . PRO A 1 111 ? 37.478 -54.012 57.322 1.00 45.53 111 PRO A N 1
ATOM 854 C CA . PRO A 1 111 ? 36.467 -54.394 56.311 1.00 45.53 111 PRO A CA 1
ATOM 855 C C . PRO A 1 111 ? 34.988 -54.715 56.713 1.00 45.53 111 PRO A C 1
ATOM 857 O O . PRO A 1 111 ? 34.634 -54.964 57.859 1.00 45.53 111 PRO A O 1
ATOM 860 N N . SER A 1 112 ? 34.176 -54.827 55.643 1.00 29.33 112 SER A N 1
ATOM 861 C CA . SER A 1 112 ? 33.029 -55.729 55.352 1.00 29.33 112 SER A CA 1
ATOM 862 C C . SER A 1 112 ? 31.655 -55.596 56.043 1.00 29.33 112 SER A C 1
ATOM 864 O O . SER A 1 112 ? 31.502 -55.899 57.219 1.00 29.33 112 SER A O 1
ATOM 866 N N . THR A 1 113 ? 30.616 -55.327 55.232 1.00 28.12 113 THR A N 1
ATOM 867 C CA . THR A 1 113 ? 29.444 -56.203 54.938 1.00 28.12 113 THR A CA 1
ATOM 868 C C . THR A 1 113 ? 28.619 -55.607 53.766 1.00 28.12 113 THR A C 1
ATOM 870 O O . THR A 1 113 ? 28.558 -54.394 53.599 1.00 28.12 113 THR A O 1
ATOM 873 N N . THR A 1 114 ? 28.038 -56.448 52.902 1.00 31.27 114 THR A N 1
ATOM 874 C CA . THR A 1 114 ? 27.237 -56.146 51.673 1.00 31.27 114 THR A CA 1
ATOM 875 C C . THR A 1 114 ? 26.060 -57.153 51.601 1.00 31.27 114 THR A C 1
ATOM 877 O O . THR A 1 114 ? 26.148 -58.131 52.349 1.00 31.27 114 THR A O 1
ATOM 880 N N . PRO A 1 115 ? 25.063 -57.121 50.665 1.00 55.03 115 PRO A N 1
ATOM 881 C CA . PRO A 1 115 ? 24.431 -56.087 49.788 1.00 55.03 115 PRO A CA 1
ATOM 882 C C . PRO A 1 115 ? 22.849 -56.244 49.780 1.00 55.03 115 PRO A C 1
ATOM 884 O O . PRO A 1 115 ? 22.363 -56.806 50.763 1.00 55.03 115 PRO A O 1
ATOM 887 N N . PRO A 1 116 ? 22.002 -55.889 48.752 1.00 51.03 116 PRO A N 1
ATOM 888 C CA . PRO A 1 116 ? 22.209 -55.172 47.468 1.00 51.03 116 PRO A CA 1
ATOM 889 C C . PRO A 1 116 ? 21.138 -54.128 46.994 1.00 51.03 116 PRO A C 1
ATOM 891 O O . PRO A 1 116 ? 20.000 -54.113 47.448 1.00 51.03 116 PRO A O 1
ATOM 894 N N . ALA A 1 117 ? 21.533 -53.383 45.938 1.00 29.73 117 ALA A N 1
ATOM 895 C CA . ALA A 1 117 ? 20.805 -53.072 44.679 1.00 29.73 117 ALA A CA 1
ATOM 896 C C . ALA A 1 117 ? 20.400 -51.608 44.341 1.00 29.73 117 ALA A C 1
ATOM 898 O O . ALA A 1 117 ? 19.728 -50.930 45.107 1.00 29.73 117 ALA A O 1
ATOM 899 N N . ALA A 1 118 ? 20.723 -51.249 43.080 1.00 31.69 118 ALA A N 1
ATOM 900 C CA . ALA A 1 118 ? 20.247 -50.152 42.213 1.00 31.69 118 ALA A CA 1
ATOM 901 C C . ALA A 1 118 ? 21.019 -48.809 42.187 1.00 31.69 118 ALA A C 1
ATOM 903 O O . ALA A 1 118 ? 20.602 -47.820 42.778 1.00 31.69 118 ALA A O 1
ATOM 904 N N . ALA A 1 119 ? 22.080 -48.740 41.370 1.00 34.72 119 ALA A N 1
ATOM 905 C CA . ALA A 1 119 ? 22.573 -47.488 40.782 1.00 34.72 119 ALA A CA 1
ATOM 906 C C . ALA A 1 119 ? 23.289 -47.763 39.446 1.00 34.72 119 ALA A C 1
ATOM 908 O O . ALA A 1 119 ? 24.432 -48.208 39.430 1.00 34.72 119 ALA A O 1
ATOM 909 N N . ALA A 1 120 ? 22.602 -47.517 38.328 1.00 40.81 120 ALA A N 1
ATOM 910 C CA . ALA A 1 120 ? 23.196 -47.406 36.995 1.00 40.81 120 ALA A CA 1
ATOM 911 C C . ALA A 1 120 ? 22.222 -46.656 36.066 1.00 40.81 120 ALA A C 1
ATOM 913 O O . ALA A 1 120 ? 21.416 -47.282 35.385 1.00 40.81 120 ALA A O 1
ATOM 914 N N . SER A 1 121 ? 22.253 -45.317 36.071 1.00 49.00 121 SER A N 1
ATOM 915 C CA . SER A 1 121 ? 21.607 -44.503 35.014 1.00 49.00 121 SER A CA 1
ATOM 916 C C . SER A 1 121 ? 22.033 -43.023 34.929 1.00 49.00 121 SER A C 1
ATOM 918 O O . SER A 1 121 ? 21.591 -42.336 34.015 1.00 49.00 121 SER A O 1
ATOM 920 N N . GLY A 1 122 ? 22.903 -42.499 35.802 1.00 42.47 122 GLY A N 1
ATOM 921 C CA . GLY A 1 122 ? 23.259 -41.066 35.779 1.00 42.47 122 GLY A CA 1
ATOM 922 C C . GLY A 1 122 ? 24.361 -40.674 34.785 1.00 42.47 122 GLY A C 1
ATOM 923 O O . GLY A 1 122 ? 24.298 -39.617 34.164 1.00 42.47 122 GLY A O 1
ATOM 924 N N . GLU A 1 123 ? 25.368 -41.527 34.603 1.00 46.12 123 GLU A N 1
ATOM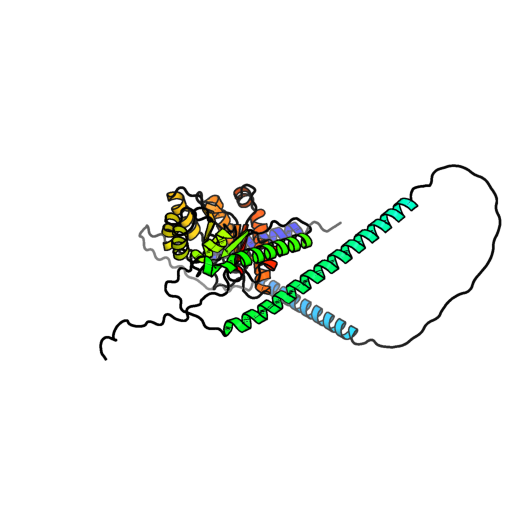 925 C CA . GLU A 1 123 ? 26.620 -41.133 33.935 1.00 46.12 123 GLU A CA 1
ATOM 926 C C . GLU A 1 123 ? 26.527 -41.189 32.398 1.00 46.12 123 GLU A C 1
ATOM 928 O O . GLU A 1 123 ? 27.074 -40.337 31.701 1.00 46.12 123 GLU A O 1
ATOM 933 N N . ALA A 1 124 ? 25.727 -42.116 31.859 1.00 43.00 124 ALA A N 1
ATOM 934 C CA . ALA A 1 124 ? 25.463 -42.215 30.421 1.00 43.00 124 ALA A CA 1
ATOM 935 C C . ALA A 1 124 ? 24.584 -41.061 29.890 1.00 43.00 124 ALA A C 1
ATOM 937 O O . ALA A 1 124 ? 24.756 -40.627 28.753 1.00 43.00 124 ALA A O 1
ATOM 938 N N . ALA A 1 125 ? 23.673 -40.530 30.714 1.00 44.34 125 ALA A N 1
ATOM 939 C CA . ALA A 1 125 ? 22.799 -39.418 30.333 1.00 44.34 125 ALA A CA 1
ATOM 940 C C . ALA A 1 125 ? 23.549 -38.072 30.299 1.00 44.34 125 ALA A C 1
ATOM 942 O O . ALA A 1 125 ? 23.313 -37.257 29.408 1.00 44.34 125 ALA A O 1
ATOM 943 N N . ALA A 1 126 ? 24.492 -37.858 31.223 1.00 45.41 126 ALA A N 1
ATOM 944 C CA . ALA A 1 126 ? 25.320 -36.653 31.248 1.00 45.41 126 ALA A CA 1
ATOM 945 C C . ALA A 1 126 ? 26.311 -36.602 30.070 1.00 45.41 126 ALA A C 1
ATOM 947 O O . ALA A 1 126 ? 26.490 -35.547 29.462 1.00 45.41 126 ALA A O 1
ATOM 948 N N . ALA A 1 127 ? 26.898 -37.745 29.696 1.00 49.12 127 ALA A N 1
ATOM 949 C CA . ALA A 1 127 ? 27.796 -37.836 28.545 1.00 49.12 127 ALA A CA 1
ATOM 950 C C . ALA A 1 127 ? 27.069 -37.599 27.207 1.00 49.12 127 ALA A C 1
ATOM 952 O O . ALA A 1 127 ? 27.591 -36.907 26.334 1.00 49.12 127 ALA A O 1
ATOM 953 N N . ALA A 1 128 ? 25.838 -38.104 27.059 1.00 47.38 128 ALA A N 1
ATOM 954 C CA . ALA A 1 128 ? 25.025 -37.879 25.862 1.00 47.38 128 ALA A CA 1
ATOM 955 C C . ALA A 1 128 ? 24.577 -36.411 25.713 1.00 47.38 128 ALA A C 1
ATOM 957 O O . ALA A 1 128 ? 24.581 -35.874 24.607 1.00 47.38 128 ALA A O 1
ATOM 958 N N . ALA A 1 129 ? 24.243 -35.740 26.821 1.00 48.56 129 ALA A N 1
ATOM 959 C CA . ALA A 1 129 ? 23.874 -34.323 26.812 1.00 48.56 129 ALA A CA 1
ATOM 960 C C . ALA A 1 129 ? 25.061 -33.405 26.467 1.00 48.56 129 ALA A C 1
ATOM 962 O O . ALA A 1 129 ? 24.890 -32.426 25.742 1.00 48.56 129 ALA A O 1
ATOM 963 N N . ALA A 1 130 ? 26.268 -33.737 26.936 1.00 52.47 130 ALA A N 1
ATOM 964 C CA . ALA A 1 130 ? 27.481 -32.994 26.596 1.00 52.47 130 ALA A CA 1
ATOM 965 C C . ALA A 1 130 ? 27.844 -33.135 25.107 1.00 52.47 130 ALA A C 1
ATOM 967 O O . ALA A 1 130 ? 28.151 -32.137 24.459 1.00 52.47 130 ALA A O 1
ATOM 968 N N . ALA A 1 131 ? 27.722 -34.343 24.546 1.00 53.47 131 ALA A N 1
ATOM 969 C CA . ALA A 1 131 ? 27.994 -34.593 23.130 1.00 53.47 131 ALA A CA 1
ATOM 970 C C . ALA A 1 131 ? 27.006 -33.866 22.195 1.00 53.47 131 ALA A C 1
ATOM 972 O O . ALA A 1 131 ? 27.421 -33.337 21.165 1.00 53.47 131 ALA A O 1
ATOM 973 N N . LEU A 1 132 ? 25.720 -33.790 22.570 1.00 50.44 132 LEU A N 1
ATOM 974 C CA . LEU A 1 132 ? 24.691 -33.036 21.834 1.00 50.44 132 LEU A CA 1
ATOM 975 C C . LEU A 1 132 ? 24.911 -31.517 21.896 1.00 50.44 132 LEU A C 1
ATOM 977 O O . LEU A 1 132 ? 24.677 -30.816 20.915 1.00 50.44 132 LEU A O 1
ATOM 981 N N . ALA A 1 133 ? 25.389 -30.999 23.030 1.00 50.00 133 ALA A N 1
ATOM 982 C CA . ALA A 1 133 ? 25.718 -29.582 23.165 1.00 50.00 133 ALA A CA 1
ATOM 983 C C . ALA A 1 133 ? 26.949 -29.191 22.329 1.00 50.00 133 ALA A C 1
ATOM 985 O O . ALA A 1 133 ? 26.996 -28.098 21.768 1.00 50.00 133 ALA A O 1
ATOM 986 N N . GLU A 1 134 ? 27.933 -30.085 22.218 1.00 61.06 134 GLU A N 1
ATOM 987 C CA . GLU A 1 134 ? 29.137 -29.858 21.417 1.00 61.06 134 GLU A CA 1
ATOM 988 C C . GLU A 1 134 ? 28.844 -29.919 19.908 1.00 61.06 134 GLU A C 1
ATOM 990 O O . GLU A 1 134 ? 29.332 -29.078 19.154 1.00 61.06 134 GLU A O 1
ATOM 995 N N . THR A 1 135 ? 27.963 -30.829 19.473 1.00 57.28 135 THR A N 1
ATOM 996 C CA . THR A 1 135 ? 27.492 -30.883 18.074 1.00 57.28 135 THR A CA 1
ATOM 997 C C . THR A 1 135 ? 26.643 -29.669 17.701 1.00 57.28 135 THR A C 1
ATOM 999 O O . THR A 1 135 ? 26.898 -29.055 16.669 1.00 57.28 135 THR A O 1
ATOM 1002 N N . ALA A 1 136 ? 25.716 -29.240 18.565 1.00 49.50 136 ALA A N 1
ATOM 1003 C CA . ALA A 1 136 ? 24.917 -28.034 18.329 1.00 49.50 136 ALA A CA 1
ATOM 1004 C C . ALA A 1 136 ? 25.776 -26.756 18.262 1.00 49.50 136 ALA A C 1
ATOM 1006 O O . ALA A 1 136 ? 25.491 -25.844 17.486 1.00 49.50 136 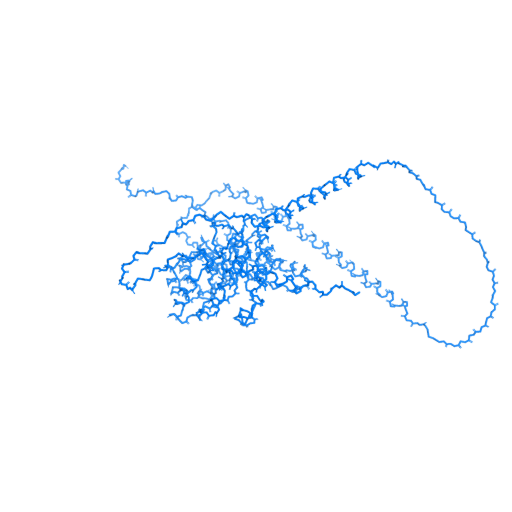ALA A O 1
ATOM 1007 N N . LYS A 1 137 ? 26.854 -26.689 19.053 1.00 58.19 137 LYS A N 1
ATOM 1008 C CA . LYS A 1 137 ? 27.806 -25.575 19.005 1.00 58.19 137 LYS A CA 1
ATOM 1009 C C . LYS A 1 137 ? 28.602 -25.562 17.694 1.00 58.19 137 LYS A C 1
ATOM 1011 O O . LYS A 1 137 ? 28.753 -24.497 17.103 1.00 58.19 137 LYS A O 1
ATOM 1016 N N . ALA A 1 138 ? 29.061 -26.722 17.225 1.00 59.16 138 ALA A N 1
ATOM 1017 C CA . ALA A 1 138 ? 29.787 -26.839 15.961 1.00 59.16 138 ALA A CA 1
ATOM 1018 C C . ALA A 1 138 ? 28.907 -26.493 14.742 1.00 59.16 138 ALA A C 1
ATOM 1020 O O . ALA A 1 138 ? 29.368 -25.820 13.823 1.00 59.16 138 ALA A O 1
ATOM 1021 N N . GLU A 1 139 ? 27.629 -26.887 14.749 1.00 57.28 139 GLU A N 1
ATOM 1022 C CA . GLU A 1 139 ? 26.670 -26.513 13.697 1.00 57.28 139 GLU A CA 1
ATOM 1023 C C . GLU A 1 139 ? 26.358 -25.008 13.704 1.00 57.28 139 GLU A C 1
ATOM 1025 O O . GLU A 1 139 ? 26.294 -24.385 12.643 1.00 57.28 139 GLU A O 1
ATOM 1030 N N . ALA A 1 140 ? 26.234 -24.394 14.885 1.00 48.09 140 ALA A N 1
ATOM 1031 C CA . ALA A 1 140 ? 26.032 -22.951 15.013 1.00 48.09 140 ALA A CA 1
ATOM 1032 C C . ALA A 1 140 ? 27.250 -22.139 14.532 1.00 48.09 140 ALA A C 1
ATOM 1034 O O . ALA A 1 140 ? 27.084 -21.110 13.878 1.00 48.09 140 ALA A O 1
ATOM 1035 N N . GLU A 1 141 ? 28.469 -22.607 14.816 1.00 66.50 141 GLU A N 1
ATOM 1036 C CA . GLU A 1 141 ? 29.704 -21.981 14.327 1.00 66.50 141 GLU A CA 1
ATOM 1037 C C . GLU A 1 141 ? 29.831 -22.109 12.797 1.00 66.50 141 GLU A C 1
ATOM 1039 O O . GLU A 1 141 ? 30.137 -21.121 12.130 1.00 66.50 141 GLU A O 1
ATOM 1044 N N . ALA A 1 142 ? 29.481 -23.264 12.217 1.00 55.84 142 ALA A N 1
ATOM 1045 C CA . ALA A 1 142 ? 29.489 -23.468 10.765 1.00 55.84 142 ALA A CA 1
ATOM 1046 C C . ALA A 1 142 ? 28.442 -22.608 10.025 1.00 55.84 142 ALA A C 1
ATOM 1048 O O . ALA A 1 142 ? 28.725 -22.047 8.960 1.00 55.84 142 ALA A O 1
ATOM 1049 N N . LEU A 1 143 ? 27.241 -22.451 10.594 1.00 54.28 143 LEU A N 1
ATOM 1050 C CA . LEU A 1 143 ? 26.201 -21.566 10.053 1.00 54.28 143 LEU A CA 1
ATOM 1051 C C . LEU A 1 143 ? 26.603 -20.087 10.150 1.00 54.28 143 LEU A C 1
ATOM 1053 O O . LEU A 1 143 ? 26.368 -19.326 9.213 1.00 54.28 143 LEU A O 1
ATOM 1057 N N . ALA A 1 144 ? 27.265 -19.684 11.239 1.00 49.66 144 ALA A N 1
ATOM 1058 C CA . ALA A 1 144 ? 27.778 -18.326 11.398 1.00 49.66 144 ALA A CA 1
ATOM 1059 C C . ALA A 1 144 ? 28.898 -18.004 10.394 1.00 49.66 144 ALA A C 1
ATOM 1061 O O . ALA A 1 144 ? 28.964 -16.889 9.872 1.00 49.66 144 ALA A O 1
ATOM 1062 N N . GLU A 1 145 ? 29.765 -18.970 10.091 1.00 57.56 145 GLU A N 1
ATOM 1063 C CA . GLU A 1 145 ? 30.850 -18.796 9.122 1.00 57.56 145 GLU A CA 1
ATOM 1064 C C . GLU A 1 145 ? 30.327 -18.742 7.676 1.00 57.56 145 GLU A C 1
ATOM 1066 O O . GLU A 1 145 ? 30.777 -17.907 6.888 1.00 57.56 145 GLU A O 1
ATOM 1071 N N . THR A 1 146 ? 29.289 -19.526 7.365 1.00 49.81 146 THR A N 1
ATOM 1072 C CA . THR A 1 146 ? 28.585 -19.477 6.071 1.00 49.81 146 THR A CA 1
ATOM 1073 C C . THR A 1 146 ? 27.855 -18.141 5.881 1.00 49.81 146 THR A C 1
ATOM 1075 O O . THR A 1 146 ? 28.043 -17.476 4.864 1.00 49.81 146 THR A O 1
ATOM 1078 N N . ALA A 1 147 ? 27.126 -17.669 6.900 1.00 43.50 147 ALA A N 1
ATOM 1079 C CA . ALA A 1 147 ? 26.455 -16.366 6.872 1.00 43.50 147 ALA A CA 1
ATOM 1080 C C . ALA A 1 147 ? 27.445 -15.195 6.725 1.00 43.50 147 ALA A C 1
ATOM 1082 O O . ALA A 1 147 ? 27.161 -14.199 6.059 1.00 43.50 147 ALA A O 1
ATOM 1083 N N . LYS A 1 148 ? 28.641 -15.313 7.314 1.00 51.03 148 LYS A N 1
ATOM 1084 C CA . LYS A 1 148 ? 29.706 -14.313 7.177 1.00 51.03 148 LYS A CA 1
ATOM 1085 C C . LYS A 1 148 ? 30.302 -14.289 5.766 1.00 51.03 148 LYS A C 1
ATOM 1087 O O . LYS A 1 148 ? 30.626 -13.208 5.274 1.00 51.03 148 LYS A O 1
ATOM 1092 N N . ALA A 1 149 ? 30.426 -15.445 5.112 1.00 47.97 149 ALA A N 1
ATOM 1093 C CA . ALA A 1 149 ? 30.880 -15.541 3.726 1.00 47.97 149 ALA A CA 1
ATOM 1094 C C . ALA A 1 149 ? 29.849 -14.957 2.740 1.00 47.97 149 ALA A C 1
ATOM 1096 O O . ALA A 1 149 ? 30.220 -14.211 1.834 1.00 47.97 149 ALA A O 1
ATOM 1097 N N . GLU A 1 150 ? 28.556 -15.209 2.956 1.00 49.12 150 GLU A N 1
ATOM 1098 C CA . GLU A 1 150 ? 27.470 -14.647 2.138 1.00 49.12 150 GLU A CA 1
ATOM 1099 C C . GLU A 1 150 ? 27.316 -13.131 2.335 1.00 49.12 150 GLU A C 1
ATOM 1101 O O . GLU A 1 150 ? 27.151 -12.391 1.364 1.00 49.12 150 GLU A O 1
ATOM 1106 N N . ALA A 1 151 ? 27.466 -12.637 3.569 1.00 41.03 151 ALA A N 1
ATOM 1107 C CA . ALA A 1 151 ? 27.479 -11.203 3.860 1.00 41.03 151 ALA A CA 1
ATOM 1108 C C . ALA A 1 151 ? 28.681 -10.483 3.220 1.00 41.03 151 ALA A C 1
ATOM 1110 O O . ALA A 1 151 ? 28.546 -9.352 2.751 1.00 41.03 151 ALA A O 1
ATOM 1111 N N . ALA A 1 152 ? 29.847 -11.135 3.162 1.00 45.75 152 ALA A N 1
ATOM 1112 C CA . ALA A 1 152 ? 31.020 -10.601 2.473 1.00 45.75 152 ALA A CA 1
ATOM 1113 C C . ALA A 1 152 ? 30.806 -10.534 0.950 1.00 45.75 152 ALA A C 1
ATOM 1115 O O . ALA A 1 152 ? 31.117 -9.512 0.340 1.00 45.75 152 ALA A O 1
ATOM 1116 N N . ALA A 1 153 ? 30.196 -11.564 0.353 1.00 43.88 153 ALA A N 1
ATOM 1117 C CA . ALA A 1 153 ? 29.832 -11.560 -1.064 1.00 43.88 153 ALA A CA 1
ATOM 1118 C C . ALA A 1 153 ? 28.786 -10.473 -1.391 1.00 43.88 153 ALA A C 1
ATOM 1120 O O . ALA A 1 153 ? 28.904 -9.772 -2.396 1.00 43.88 153 ALA A O 1
ATOM 1121 N N . ALA A 1 154 ? 27.798 -10.262 -0.515 1.00 41.88 154 ALA A N 1
ATOM 1122 C CA . ALA A 1 154 ? 26.808 -9.194 -0.661 1.00 41.88 154 ALA A CA 1
ATOM 1123 C C . ALA A 1 154 ? 27.432 -7.789 -0.550 1.00 41.88 154 ALA A C 1
ATOM 1125 O O . ALA A 1 154 ? 27.044 -6.880 -1.288 1.00 41.88 154 ALA A O 1
ATOM 1126 N N . ALA A 1 155 ? 28.425 -7.609 0.327 1.00 42.56 155 ALA A N 1
ATOM 1127 C CA . ALA A 1 155 ? 29.169 -6.356 0.453 1.00 42.56 155 ALA A CA 1
ATOM 1128 C C . ALA A 1 155 ? 30.023 -6.055 -0.793 1.00 42.56 155 ALA A C 1
ATOM 1130 O O . ALA A 1 155 ? 30.103 -4.903 -1.219 1.00 42.56 155 ALA A O 1
ATOM 1131 N N . GLU A 1 156 ? 30.606 -7.079 -1.420 1.00 42.84 156 GLU A N 1
ATOM 1132 C CA . GLU A 1 156 ? 31.377 -6.941 -2.661 1.00 42.84 156 GLU A CA 1
ATOM 1133 C C . GLU A 1 156 ? 30.476 -6.558 -3.853 1.00 42.84 156 GLU A C 1
ATOM 1135 O O . GLU A 1 156 ? 30.811 -5.666 -4.636 1.00 42.84 156 GLU A O 1
ATOM 1140 N N . VAL A 1 157 ? 29.266 -7.127 -3.929 1.00 41.44 157 VAL A N 1
ATOM 1141 C CA . VAL A 1 157 ? 28.238 -6.745 -4.917 1.00 41.44 157 VAL A CA 1
ATOM 1142 C C . VAL A 1 157 ? 27.705 -5.325 -4.671 1.00 41.44 157 VAL A C 1
ATOM 1144 O O . VAL A 1 157 ? 27.448 -4.585 -5.624 1.00 41.44 157 VAL A O 1
ATOM 1147 N N . ALA A 1 158 ? 27.560 -4.907 -3.410 1.00 38.72 158 ALA A N 1
ATOM 1148 C CA . ALA A 1 158 ? 27.157 -3.545 -3.059 1.00 38.72 158 ALA A CA 1
ATOM 1149 C C . ALA A 1 158 ? 28.228 -2.508 -3.442 1.00 38.72 158 ALA A C 1
ATOM 1151 O O . ALA A 1 158 ? 27.893 -1.470 -4.015 1.00 38.72 158 ALA A O 1
ATOM 1152 N N . ALA A 1 159 ? 29.508 -2.819 -3.219 1.00 38.78 159 ALA A N 1
ATOM 1153 C CA . ALA A 1 159 ? 30.626 -1.980 -3.648 1.00 38.78 159 ALA A CA 1
ATOM 1154 C C . ALA A 1 159 ? 30.712 -1.873 -5.185 1.00 38.78 159 ALA A C 1
ATOM 1156 O O . ALA A 1 159 ? 30.963 -0.794 -5.723 1.00 38.78 159 ALA A O 1
ATOM 1157 N N . ALA A 1 160 ? 30.417 -2.961 -5.908 1.00 41.19 160 ALA A N 1
ATOM 1158 C CA . ALA A 1 160 ? 30.326 -2.947 -7.369 1.00 41.19 160 ALA A CA 1
ATOM 1159 C C . ALA A 1 160 ? 29.141 -2.099 -7.888 1.00 41.19 160 ALA A C 1
ATOM 1161 O O . ALA A 1 160 ? 29.282 -1.404 -8.896 1.00 41.19 160 ALA A O 1
ATOM 1162 N N . LYS A 1 161 ? 27.995 -2.087 -7.184 1.00 42.09 161 LYS A N 1
ATOM 1163 C CA . LYS A 1 161 ? 26.840 -1.213 -7.493 1.00 42.09 161 LYS A CA 1
ATOM 1164 C C . LYS A 1 161 ? 27.167 0.274 -7.308 1.00 42.09 161 LYS A C 1
ATOM 1166 O O . LYS A 1 161 ? 26.703 1.095 -8.097 1.00 42.09 161 LYS A O 1
ATOM 1171 N N . GLU A 1 162 ? 27.959 0.627 -6.296 1.00 39.06 162 GLU A N 1
ATOM 1172 C CA . GLU A 1 162 ? 28.361 2.016 -6.034 1.00 39.06 162 GLU A CA 1
ATOM 1173 C C . GLU A 1 162 ? 29.359 2.533 -7.088 1.00 39.06 162 GLU A C 1
ATOM 1175 O O . GLU A 1 162 ? 29.259 3.680 -7.526 1.00 39.06 162 GLU A O 1
ATOM 1180 N N . ALA A 1 163 ? 30.241 1.658 -7.586 1.00 38.34 163 ALA A N 1
ATOM 1181 C CA . ALA A 1 163 ? 31.138 1.957 -8.703 1.00 38.34 163 ALA A CA 1
ATOM 1182 C C . ALA A 1 163 ? 30.394 2.095 -10.050 1.00 38.34 163 ALA A C 1
ATOM 1184 O O . ALA A 1 163 ? 30.639 3.047 -10.790 1.00 38.34 163 ALA A O 1
ATOM 1185 N N . ALA A 1 164 ? 29.430 1.212 -10.342 1.00 35.78 164 ALA A N 1
ATOM 1186 C CA . ALA A 1 164 ? 28.636 1.265 -11.576 1.00 35.78 164 ALA A CA 1
ATOM 1187 C C . ALA A 1 164 ? 27.719 2.504 -11.644 1.00 35.78 164 ALA A C 1
ATOM 1189 O O . ALA A 1 164 ? 27.591 3.134 -12.694 1.00 35.78 164 ALA A O 1
ATOM 1190 N N . ALA A 1 165 ? 27.141 2.917 -10.508 1.00 35.28 165 ALA A N 1
ATOM 1191 C CA . ALA A 1 165 ? 26.321 4.127 -10.417 1.00 35.28 165 ALA A CA 1
ATOM 1192 C C . ALA A 1 165 ? 27.118 5.426 -10.669 1.00 35.28 165 ALA A C 1
ATOM 1194 O O . ALA A 1 165 ? 26.535 6.438 -11.065 1.00 35.28 165 ALA A O 1
ATOM 1195 N N . ALA A 1 166 ? 28.437 5.410 -10.445 1.00 36.34 166 ALA A N 1
ATOM 1196 C CA . ALA A 1 166 ? 29.319 6.545 -10.705 1.00 36.34 166 ALA A CA 1
ATOM 1197 C C . ALA A 1 166 ? 29.740 6.651 -12.184 1.00 36.34 166 ALA A C 1
ATOM 1199 O O . ALA A 1 166 ? 29.929 7.761 -12.683 1.00 36.34 166 ALA A O 1
ATOM 1200 N N . GLU A 1 167 ? 29.850 5.525 -12.895 1.00 36.62 167 GLU A N 1
ATOM 1201 C CA . GLU A 1 167 ? 30.277 5.475 -14.302 1.00 36.62 167 GLU A CA 1
ATOM 1202 C C . GLU A 1 167 ? 29.125 5.799 -15.278 1.00 36.62 167 GLU A C 1
ATOM 1204 O O . GLU A 1 167 ? 29.318 6.496 -16.276 1.00 36.62 167 GLU A O 1
ATOM 1209 N N . GLU A 1 168 ? 27.888 5.414 -14.945 1.00 36.62 168 GLU A N 1
ATOM 1210 C CA . GLU A 1 168 ? 26.701 5.641 -15.790 1.00 36.62 168 GLU A CA 1
ATOM 1211 C C . GLU A 1 168 ? 26.208 7.106 -15.780 1.00 36.62 168 GLU A C 1
ATOM 1213 O O . GLU A 1 168 ? 25.560 7.569 -16.719 1.00 36.62 168 GLU A O 1
ATOM 1218 N N . ALA A 1 169 ? 26.590 7.898 -14.771 1.00 37.75 169 ALA A N 1
ATOM 1219 C CA . ALA A 1 169 ? 26.315 9.338 -14.727 1.00 37.75 169 ALA A CA 1
ATOM 1220 C C . ALA A 1 169 ? 27.058 10.141 -15.821 1.00 37.75 169 ALA A C 1
ATOM 1222 O O . ALA A 1 169 ? 26.722 11.306 -16.057 1.00 37.75 169 ALA A O 1
ATOM 1223 N N . ALA A 1 170 ? 28.053 9.539 -16.488 1.00 31.89 170 ALA A N 1
ATOM 1224 C CA . ALA A 1 170 ? 28.899 10.186 -17.490 1.00 31.89 170 ALA A CA 1
ATOM 1225 C C . ALA A 1 170 ? 28.544 9.834 -18.952 1.00 31.89 170 ALA A C 1
ATOM 1227 O O . ALA A 1 170 ? 28.945 10.563 -19.862 1.00 31.89 170 ALA A O 1
ATOM 1228 N N . ALA A 1 171 ? 27.778 8.767 -19.202 1.00 30.66 171 ALA A N 1
ATOM 1229 C CA . ALA A 1 171 ? 27.468 8.293 -20.552 1.00 30.66 171 ALA A CA 1
ATOM 1230 C C . ALA A 1 171 ? 26.080 8.777 -21.013 1.00 30.66 171 ALA A C 1
ATOM 1232 O O . ALA A 1 171 ? 25.056 8.146 -20.771 1.00 30.66 171 ALA A O 1
ATOM 1233 N N . GLY A 1 172 ? 26.029 9.935 -21.675 1.00 35.59 172 GLY A N 1
ATOM 1234 C CA . GLY A 1 172 ? 24.791 10.457 -22.260 1.00 35.59 172 GLY A CA 1
ATOM 1235 C C . GLY A 1 172 ? 24.363 9.693 -23.518 1.00 35.59 172 GLY A C 1
ATOM 1236 O O . GLY A 1 172 ? 25.131 9.638 -24.475 1.00 35.59 172 GLY A O 1
ATOM 1237 N N . VAL A 1 173 ? 23.128 9.170 -23.549 1.00 35.78 173 VAL A N 1
ATOM 1238 C CA . VAL A 1 173 ? 22.464 8.598 -24.745 1.00 35.78 173 VAL A CA 1
ATOM 1239 C C . VAL A 1 173 ? 20.915 8.693 -24.605 1.00 35.78 173 VAL A C 1
ATOM 1241 O O . VAL A 1 173 ? 20.436 9.052 -23.531 1.00 35.78 173 VAL A O 1
ATOM 1244 N N . PRO A 1 174 ? 20.118 8.499 -25.679 1.00 33.00 174 PRO A N 1
ATOM 1245 C CA . PRO A 1 174 ? 19.364 9.526 -26.395 1.00 33.00 174 PRO A CA 1
ATOM 1246 C C . PRO A 1 174 ? 17.866 9.633 -26.009 1.00 33.00 174 PRO A C 1
ATOM 1248 O O . PRO A 1 174 ? 17.333 8.878 -25.205 1.00 33.00 174 PRO A O 1
ATOM 1251 N N . HIS A 1 175 ? 17.219 10.639 -26.605 1.00 34.69 175 HIS A N 1
ATOM 1252 C CA . HIS A 1 175 ? 15.906 11.237 -26.326 1.00 34.69 175 HIS A CA 1
ATOM 1253 C C . HIS A 1 175 ? 14.680 10.316 -26.149 1.00 34.69 175 HIS A C 1
ATOM 1255 O O . HIS A 1 175 ? 14.496 9.337 -26.863 1.00 34.69 175 HIS A O 1
ATOM 1261 N N . ALA A 1 176 ? 13.775 10.756 -25.264 1.00 38.41 176 ALA A N 1
ATOM 1262 C CA . ALA A 1 176 ? 12.404 10.274 -25.134 1.00 38.41 176 ALA A CA 1
ATOM 1263 C C . ALA A 1 176 ? 11.453 11.144 -25.973 1.00 38.41 176 ALA A C 1
ATOM 1265 O O . ALA A 1 176 ? 10.998 12.180 -25.502 1.00 38.41 176 ALA A O 1
ATOM 1266 N N . ASP A 1 177 ? 11.172 10.698 -27.191 1.00 34.88 177 ASP A N 1
ATOM 1267 C CA . ASP A 1 177 ? 9.889 10.902 -27.862 1.00 34.88 177 ASP A CA 1
ATOM 1268 C C . ASP A 1 177 ? 9.515 9.536 -28.465 1.00 34.88 177 ASP A C 1
ATOM 1270 O O . ASP A 1 177 ? 10.353 8.861 -29.060 1.00 34.88 177 ASP A O 1
ATOM 1274 N N . ASP A 1 178 ? 8.286 9.088 -28.216 1.00 41.75 178 ASP A N 1
ATOM 1275 C CA . ASP A 1 178 ? 7.604 7.957 -28.870 1.00 41.75 178 ASP A CA 1
ATOM 1276 C C . ASP A 1 178 ? 8.221 6.548 -28.820 1.00 41.75 178 ASP A C 1
ATOM 1278 O O . ASP A 1 178 ? 7.646 5.625 -29.401 1.00 41.75 178 ASP A O 1
ATOM 1282 N N . ASN A 1 179 ? 9.331 6.315 -28.116 1.00 45.78 179 ASN A N 1
ATOM 1283 C CA . ASN A 1 179 ? 9.879 4.962 -28.046 1.00 45.78 179 ASN A CA 1
ATOM 1284 C C . ASN A 1 179 ? 9.054 4.105 -27.071 1.00 45.78 179 ASN A C 1
ATOM 1286 O O . ASN A 1 179 ? 9.345 4.039 -25.877 1.00 45.78 179 ASN A O 1
ATOM 1290 N N . GLU A 1 180 ? 8.006 3.445 -27.577 1.00 58.12 180 GLU A N 1
ATOM 1291 C CA . GLU A 1 180 ? 7.271 2.415 -26.832 1.00 58.12 180 GLU A CA 1
ATOM 1292 C C . GLU A 1 180 ? 8.183 1.281 -26.347 1.00 58.12 180 GLU A C 1
ATOM 1294 O O . GLU A 1 180 ? 7.765 0.557 -25.444 1.00 58.12 180 GLU A O 1
ATOM 1299 N N . GLY A 1 181 ? 9.415 1.192 -26.870 1.00 58.59 181 GLY A N 1
ATOM 1300 C CA . GLY A 1 181 ? 10.394 0.164 -26.554 1.00 58.59 181 GLY A CA 1
ATOM 1301 C C . GLY A 1 181 ? 9.882 -1.201 -26.994 1.00 58.59 181 GLY A C 1
ATOM 1302 O O . GLY A 1 181 ? 8.725 -1.568 -26.791 1.00 58.59 181 GLY A O 1
ATOM 1303 N N . SER A 1 182 ? 10.730 -1.999 -27.615 1.00 67.62 182 SER A N 1
ATOM 1304 C CA . SER A 1 182 ? 10.414 -3.418 -27.716 1.00 67.62 182 SER A CA 1
ATOM 1305 C C . SE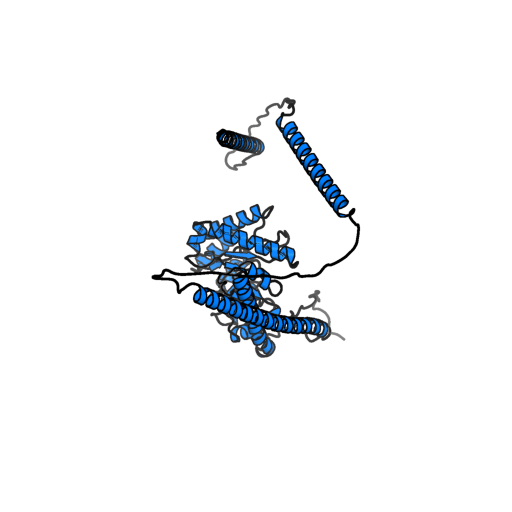R A 1 182 ? 10.582 -4.060 -26.328 1.00 67.62 182 SER A C 1
ATOM 1307 O O . SER A 1 182 ? 11.357 -3.567 -25.508 1.00 67.62 182 SER A O 1
ATOM 1309 N N . PRO A 1 183 ? 9.896 -5.173 -26.016 1.00 63.22 183 PRO A N 1
ATOM 1310 C CA . PRO A 1 183 ? 10.191 -5.940 -24.804 1.00 63.22 183 PRO A CA 1
ATOM 1311 C C . PRO A 1 183 ? 11.667 -6.365 -24.690 1.00 63.22 183 PRO A C 1
ATOM 1313 O O . PRO A 1 183 ? 12.148 -6.584 -23.583 1.00 63.22 183 PRO A O 1
ATOM 1316 N N . GLU A 1 184 ? 12.383 -6.454 -25.817 1.00 72.81 184 GLU A N 1
ATOM 1317 C CA . GLU A 1 184 ? 13.810 -6.794 -25.884 1.00 72.81 184 GLU A CA 1
ATOM 1318 C C . GLU A 1 184 ? 14.695 -5.694 -25.276 1.00 72.81 184 GLU A C 1
ATOM 1320 O O . GLU A 1 184 ? 15.713 -6.008 -24.669 1.00 72.81 184 GLU A O 1
ATOM 1325 N N . ASP A 1 185 ? 14.257 -4.427 -25.311 1.00 80.56 185 ASP A N 1
ATOM 1326 C CA . ASP A 1 185 ? 14.952 -3.297 -24.664 1.00 80.56 185 ASP A CA 1
ATOM 1327 C C . ASP A 1 185 ? 14.927 -3.386 -23.122 1.00 80.56 185 ASP A C 1
ATOM 1329 O O . ASP A 1 185 ? 15.563 -2.595 -22.421 1.00 80.56 185 ASP A O 1
ATOM 1333 N N . TYR A 1 186 ? 14.166 -4.343 -22.584 1.00 86.06 186 TYR A N 1
ATOM 1334 C CA . TYR A 1 186 ? 13.950 -4.571 -21.158 1.00 86.06 186 TYR A CA 1
ATOM 1335 C C . TYR A 1 186 ? 14.343 -5.990 -20.723 1.00 86.06 186 TYR A C 1
ATOM 1337 O O . TYR A 1 186 ? 13.856 -6.476 -19.701 1.00 86.06 186 TYR A O 1
ATOM 1345 N N . ASP A 1 187 ? 15.230 -6.663 -21.459 1.00 84.69 187 ASP A N 1
ATOM 1346 C CA . ASP A 1 187 ? 15.695 -8.024 -21.153 1.00 84.69 187 ASP A CA 1
ATOM 1347 C C . ASP A 1 187 ? 16.267 -8.176 -19.724 1.00 84.69 187 ASP A C 1
ATOM 1349 O O . ASP A 1 187 ? 16.035 -9.184 -19.047 1.00 84.69 187 ASP A O 1
ATOM 1353 N N . TYR A 1 188 ? 16.924 -7.134 -19.209 1.00 89.94 188 TYR A N 1
ATOM 1354 C CA . TYR A 1 188 ? 17.483 -7.078 -17.861 1.00 89.94 188 TYR A CA 1
ATOM 1355 C C . TYR A 1 188 ? 16.415 -7.124 -16.760 1.00 89.94 188 TYR A C 1
ATOM 1357 O O . TYR A 1 188 ? 16.711 -7.558 -15.642 1.00 89.94 188 TYR A O 1
ATOM 1365 N N . VAL A 1 189 ? 15.176 -6.699 -17.049 1.00 93.12 189 VAL A N 1
ATOM 1366 C CA . VAL A 1 189 ? 14.092 -6.602 -16.057 1.00 93.12 189 VAL A CA 1
ATOM 1367 C C . VAL A 1 189 ? 13.822 -7.965 -15.436 1.00 93.12 189 VAL A C 1
ATOM 1369 O O . VAL A 1 189 ? 13.682 -8.063 -14.219 1.00 93.12 189 VAL A O 1
ATOM 1372 N N . GLY A 1 190 ? 13.826 -9.038 -16.232 1.00 91.88 190 GLY A N 1
ATOM 1373 C CA . GLY A 1 190 ? 13.601 -10.387 -15.712 1.00 91.88 190 GLY A CA 1
ATOM 1374 C C . GLY A 1 190 ? 14.669 -10.834 -14.710 1.00 91.88 190 GLY A C 1
ATOM 1375 O O . GLY A 1 190 ? 14.353 -11.500 -13.723 1.00 91.88 190 GLY A O 1
ATOM 1376 N N . THR A 1 191 ? 15.923 -10.429 -14.916 1.00 93.56 191 THR A N 1
ATOM 1377 C CA . THR A 1 191 ? 17.011 -10.676 -13.960 1.00 93.56 191 THR A CA 1
ATOM 1378 C C . THR A 1 191 ? 16.812 -9.857 -12.689 1.00 93.56 191 THR A C 1
ATOM 1380 O O . THR A 1 191 ? 16.899 -10.407 -11.593 1.00 93.56 191 THR A O 1
ATOM 1383 N N . GLN A 1 192 ? 16.473 -8.573 -12.813 1.00 95.50 192 GLN A N 1
ATOM 1384 C CA . GLN A 1 192 ? 16.271 -7.708 -11.649 1.00 95.50 192 GLN A CA 1
ATOM 1385 C C . GLN A 1 192 ? 15.071 -8.118 -10.796 1.00 95.50 192 GLN A C 1
ATOM 1387 O O . GLN A 1 192 ? 15.139 -8.059 -9.571 1.00 95.50 192 GLN A O 1
ATOM 1392 N N . VAL A 1 193 ? 13.992 -8.600 -11.417 1.00 95.81 193 VAL A N 1
ATOM 1393 C CA . VAL A 1 193 ? 12.852 -9.185 -10.699 1.00 95.81 193 VAL A CA 1
ATOM 1394 C C . VAL A 1 193 ? 13.314 -10.322 -9.787 1.00 95.81 193 VAL A C 1
ATOM 1396 O O . VAL A 1 193 ? 12.957 -10.338 -8.612 1.00 95.81 193 VAL A O 1
ATOM 1399 N N . LYS A 1 194 ? 14.141 -11.245 -10.295 1.00 95.69 194 LYS A N 1
ATOM 1400 C CA . LYS A 1 194 ? 14.659 -12.372 -9.502 1.00 95.69 194 LYS A CA 1
ATOM 1401 C C . LYS A 1 194 ? 15.546 -11.904 -8.352 1.00 95.69 194 LYS A C 1
ATOM 1403 O O . LYS A 1 194 ? 15.419 -12.424 -7.251 1.00 95.69 194 LYS A O 1
ATOM 1408 N N . VAL A 1 195 ? 16.406 -10.913 -8.597 1.00 96.56 195 VAL A N 1
ATOM 1409 C CA . VAL A 1 195 ? 17.266 -10.320 -7.559 1.00 96.56 195 VAL A CA 1
ATOM 1410 C C . VAL A 1 195 ? 16.419 -9.710 -6.444 1.00 96.56 195 VAL A C 1
ATOM 1412 O O . VAL A 1 195 ? 16.627 -10.028 -5.280 1.00 96.56 195 VAL A O 1
ATOM 1415 N N . VAL A 1 196 ? 15.424 -8.889 -6.788 1.00 97.25 196 VAL A N 1
ATOM 1416 C CA . VAL A 1 196 ? 14.552 -8.242 -5.797 1.00 97.25 196 VAL A CA 1
ATOM 1417 C C . VAL A 1 196 ? 13.729 -9.269 -5.017 1.00 97.25 196 VAL A C 1
ATOM 1419 O O . VAL A 1 196 ? 13.586 -9.131 -3.807 1.00 97.25 196 VAL A O 1
ATOM 1422 N N . LEU A 1 197 ? 13.205 -10.310 -5.672 1.00 97.44 197 LEU A N 1
ATOM 1423 C CA . LEU A 1 197 ? 12.489 -11.386 -4.977 1.00 97.44 197 LEU A CA 1
ATOM 1424 C C . LEU A 1 197 ? 13.397 -12.113 -3.976 1.00 97.44 197 LEU A C 1
ATOM 1426 O O . LEU A 1 197 ? 12.996 -12.293 -2.831 1.00 97.44 197 LEU A O 1
ATOM 1430 N N . ALA A 1 198 ? 14.634 -12.435 -4.362 1.00 97.06 198 ALA A N 1
ATOM 1431 C CA . ALA A 1 198 ? 15.607 -13.046 -3.457 1.00 97.06 198 ALA A CA 1
ATOM 1432 C C . ALA A 1 198 ? 15.973 -12.122 -2.277 1.00 97.06 198 ALA A C 1
ATOM 1434 O O . ALA A 1 198 ? 16.094 -12.587 -1.146 1.00 97.06 198 ALA A O 1
ATOM 1435 N N . GLU A 1 199 ? 16.100 -10.808 -2.504 1.00 97.44 199 GLU A N 1
ATOM 1436 C CA . GLU A 1 199 ? 16.322 -9.826 -1.429 1.00 97.44 199 GLU A CA 1
ATOM 1437 C C . GLU A 1 199 ? 15.143 -9.787 -0.436 1.00 97.44 199 GLU A C 1
ATOM 1439 O O . GLU A 1 199 ? 15.358 -9.702 0.776 1.00 97.44 199 GLU A O 1
ATOM 1444 N N . ILE A 1 200 ? 13.903 -9.888 -0.926 1.00 98.12 200 ILE A N 1
ATOM 1445 C CA . ILE A 1 200 ? 12.692 -9.940 -0.091 1.00 98.12 200 ILE A CA 1
ATOM 1446 C C . ILE A 1 200 ? 12.635 -11.244 0.712 1.00 98.12 200 ILE A C 1
ATOM 1448 O O . ILE A 1 200 ? 12.347 -11.208 1.908 1.00 98.12 200 ILE A O 1
ATOM 1452 N N . GLU A 1 201 ? 12.926 -12.384 0.082 1.00 97.56 201 GLU A N 1
ATOM 1453 C CA . GLU A 1 201 ? 12.976 -13.694 0.742 1.00 97.56 201 GLU A CA 1
ATOM 1454 C C . GLU A 1 201 ? 14.035 -13.723 1.851 1.00 97.56 201 GLU A C 1
ATOM 1456 O O . GLU A 1 201 ? 13.743 -14.137 2.975 1.00 97.56 201 GLU A O 1
ATOM 1461 N N . ALA A 1 202 ? 15.235 -13.206 1.577 1.00 97.56 202 ALA A N 1
ATOM 1462 C CA . ALA A 1 202 ? 16.306 -13.103 2.563 1.00 97.56 202 ALA A CA 1
ATOM 1463 C C . ALA A 1 202 ? 15.924 -12.185 3.737 1.00 97.56 202 ALA A C 1
ATOM 1465 O O . ALA A 1 202 ? 16.158 -12.524 4.899 1.00 97.56 202 ALA A O 1
ATOM 1466 N N . ALA A 1 203 ? 15.290 -11.042 3.457 1.00 97.50 203 ALA A N 1
ATOM 1467 C CA . ALA A 1 203 ? 14.810 -10.134 4.496 1.00 97.50 203 ALA A CA 1
ATOM 1468 C C . ALA A 1 203 ? 13.712 -10.770 5.366 1.00 97.50 203 ALA A C 1
ATOM 1470 O O . ALA A 1 203 ? 13.730 -10.617 6.588 1.00 97.50 203 ALA A O 1
ATOM 1471 N N . ALA A 1 204 ? 12.783 -11.514 4.757 1.00 97.25 204 ALA A N 1
ATOM 1472 C CA . ALA A 1 204 ? 11.739 -12.237 5.479 1.00 97.25 204 ALA A CA 1
ATOM 1473 C C . ALA A 1 204 ? 12.329 -13.346 6.365 1.00 97.25 204 ALA A C 1
ATOM 1475 O O . ALA A 1 204 ? 11.936 -13.474 7.524 1.00 97.25 204 ALA A O 1
ATOM 1476 N N . ALA A 1 205 ? 13.321 -14.092 5.869 1.00 97.00 205 ALA A N 1
ATOM 1477 C CA . ALA A 1 205 ? 14.026 -15.108 6.647 1.00 97.00 205 ALA A CA 1
ATOM 1478 C C . ALA A 1 205 ? 14.776 -14.505 7.849 1.00 97.00 205 ALA A C 1
ATOM 1480 O O . ALA A 1 205 ? 14.691 -15.029 8.960 1.00 97.00 205 ALA A O 1
ATOM 1481 N N . ALA A 1 206 ? 15.455 -13.369 7.658 1.00 96.44 206 ALA A N 1
ATOM 1482 C CA . ALA A 1 206 ? 16.127 -12.656 8.742 1.00 96.44 206 ALA A CA 1
ATOM 1483 C C . ALA A 1 206 ? 15.132 -12.151 9.805 1.00 96.44 206 ALA A C 1
ATOM 1485 O O . ALA A 1 206 ? 15.378 -12.297 11.004 1.00 96.44 206 ALA A O 1
ATOM 1486 N N . ALA A 1 207 ? 13.985 -11.614 9.377 1.00 94.88 207 ALA A N 1
ATOM 1487 C CA . ALA A 1 207 ? 12.919 -11.191 10.282 1.00 94.88 207 ALA A CA 1
ATOM 1488 C C . ALA A 1 207 ? 12.327 -12.376 11.065 1.00 94.88 207 ALA A C 1
ATOM 1490 O O . ALA A 1 207 ? 12.137 -12.273 12.277 1.00 94.88 207 ALA A O 1
ATOM 1491 N N . ALA A 1 208 ? 12.101 -13.517 10.405 1.00 94.81 208 ALA A N 1
ATOM 1492 C CA . ALA A 1 208 ? 11.618 -14.740 11.046 1.00 94.81 208 ALA A CA 1
ATOM 1493 C C . ALA A 1 208 ? 12.591 -15.257 12.114 1.00 94.81 208 ALA A C 1
ATOM 1495 O O . ALA A 1 208 ? 12.184 -15.585 13.231 1.00 94.81 208 ALA A O 1
ATOM 1496 N N . ALA A 1 209 ? 13.891 -15.264 11.802 1.00 94.75 209 ALA A N 1
ATOM 1497 C CA . ALA A 1 209 ? 14.934 -15.658 12.743 1.00 94.75 209 ALA A CA 1
ATOM 1498 C C . ALA A 1 209 ? 14.981 -14.736 13.973 1.00 94.75 209 ALA A C 1
ATOM 1500 O O . ALA A 1 209 ? 15.078 -15.220 15.100 1.00 94.75 209 ALA A O 1
ATOM 1501 N N . ALA A 1 210 ? 14.858 -13.419 13.776 1.00 93.12 210 ALA A N 1
ATOM 1502 C CA . ALA A 1 210 ? 14.844 -12.448 14.869 1.00 93.12 210 ALA A CA 1
ATOM 1503 C C . ALA A 1 210 ? 13.576 -12.545 15.740 1.00 93.12 210 ALA A C 1
ATOM 1505 O O . ALA A 1 210 ? 13.654 -12.402 16.960 1.00 93.12 210 ALA A O 1
ATOM 1506 N N . ALA A 1 211 ? 12.416 -12.802 15.129 1.00 90.31 211 ALA A N 1
ATOM 1507 C CA . ALA A 1 211 ? 11.136 -12.911 15.826 1.00 90.31 211 ALA A CA 1
ATOM 1508 C C . ALA A 1 211 ? 10.894 -14.292 16.465 1.00 90.31 211 ALA A C 1
ATOM 1510 O O . ALA A 1 211 ? 9.957 -14.444 17.250 1.00 90.31 211 ALA A O 1
ATOM 1511 N N . GLY A 1 212 ? 11.683 -15.311 16.106 1.00 91.12 212 GLY A N 1
ATOM 1512 C CA . GLY A 1 212 ? 11.468 -16.697 16.532 1.00 91.12 212 GLY A CA 1
ATOM 1513 C C . GLY A 1 212 ? 10.153 -17.300 16.021 1.00 91.12 212 GLY A C 1
ATOM 1514 O O . GLY A 1 212 ? 9.638 -18.246 16.615 1.00 91.12 212 GLY A O 1
ATOM 1515 N N . THR A 1 213 ? 9.578 -16.733 14.959 1.00 88.81 213 THR A N 1
ATOM 1516 C CA . THR A 1 213 ? 8.287 -17.131 14.380 1.00 88.81 213 THR A CA 1
ATOM 1517 C C . THR A 1 213 ? 8.329 -17.024 12.861 1.00 88.81 213 THR A C 1
ATOM 1519 O O . THR A 1 213 ? 9.181 -16.343 12.299 1.00 88.81 213 THR A O 1
ATOM 1522 N N . GLU A 1 214 ? 7.421 -17.721 12.182 1.00 88.31 214 GLU A N 1
ATOM 1523 C CA . GLU A 1 214 ? 7.326 -17.663 10.724 1.00 88.31 214 GLU A CA 1
ATOM 1524 C C . GLU A 1 214 ? 6.859 -16.274 10.261 1.00 88.31 214 GLU A C 1
ATOM 1526 O O . GLU A 1 214 ? 5.836 -15.761 10.718 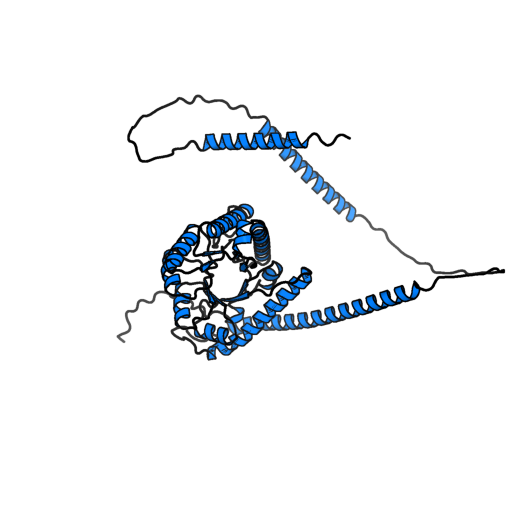1.00 88.31 214 GLU A O 1
ATOM 1531 N N . VAL A 1 215 ? 7.596 -15.679 9.321 1.00 90.31 215 VAL A N 1
ATOM 1532 C CA . VAL A 1 215 ? 7.227 -14.429 8.648 1.00 90.31 215 VAL A CA 1
ATOM 1533 C C . VAL A 1 215 ? 6.857 -14.762 7.209 1.00 90.31 215 VAL A C 1
ATOM 1535 O O . VAL A 1 215 ? 7.661 -15.319 6.464 1.00 90.31 215 VAL A O 1
ATOM 1538 N N . LYS A 1 216 ? 5.631 -14.414 6.807 1.00 94.12 216 LYS A N 1
ATOM 1539 C CA . LYS A 1 216 ? 5.185 -14.579 5.419 1.00 94.12 216 LYS A CA 1
ATOM 1540 C C . LYS A 1 216 ? 5.997 -13.670 4.504 1.00 94.12 216 LYS A C 1
ATOM 1542 O O . LYS A 1 216 ? 6.196 -12.498 4.819 1.00 94.12 216 LYS A O 1
ATOM 1547 N N . ILE A 1 217 ? 6.404 -14.200 3.352 1.00 96.50 217 ILE A N 1
ATOM 1548 C CA . ILE A 1 217 ? 7.104 -13.424 2.326 1.00 96.50 217 ILE A CA 1
ATOM 1549 C C . ILE A 1 217 ? 6.176 -12.287 1.855 1.00 96.50 217 ILE A C 1
ATOM 1551 O O . ILE A 1 217 ? 5.059 -12.566 1.404 1.00 96.50 217 ILE A O 1
ATOM 1555 N N . PRO A 1 218 ? 6.601 -11.015 1.960 1.00 97.31 218 PRO A N 1
ATOM 1556 C CA . PRO A 1 218 ? 5.809 -9.884 1.501 1.00 97.31 218 PRO A CA 1
ATOM 1557 C C . PRO A 1 218 ? 5.538 -9.940 -0.001 1.00 97.31 218 PRO A C 1
ATOM 1559 O O . PRO A 1 218 ? 6.397 -10.296 -0.806 1.00 97.31 218 PRO A O 1
ATOM 1562 N N . LEU A 1 219 ? 4.352 -9.486 -0.393 1.00 98.00 219 LEU A N 1
ATOM 1563 C CA . LEU A 1 219 ? 3.992 -9.307 -1.790 1.00 98.00 219 LEU A CA 1
ATOM 1564 C C . LEU A 1 219 ? 4.844 -8.200 -2.432 1.00 98.00 219 LEU A C 1
ATOM 1566 O O . LEU A 1 219 ? 4.833 -7.052 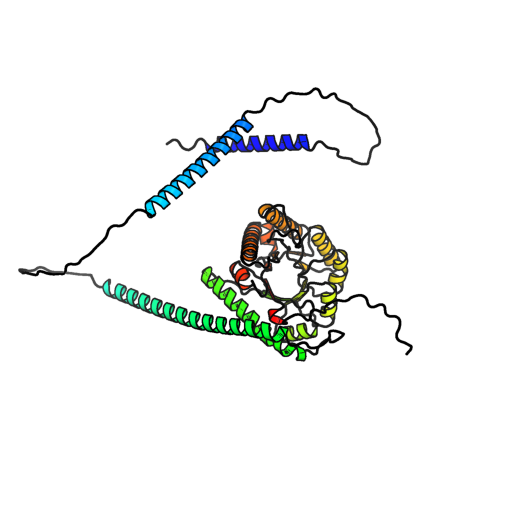-1.983 1.00 98.00 219 LEU A O 1
ATOM 1570 N N . LEU A 1 220 ? 5.517 -8.516 -3.537 1.00 98.50 220 LEU A N 1
ATOM 1571 C CA . LEU A 1 220 ? 6.186 -7.520 -4.369 1.00 98.50 220 LEU A CA 1
ATOM 1572 C C . LEU A 1 220 ? 5.184 -6.828 -5.306 1.00 98.50 220 LEU A C 1
ATOM 1574 O O . LEU A 1 220 ? 4.583 -7.468 -6.168 1.00 98.50 220 LEU A O 1
ATOM 1578 N N . VAL A 1 221 ? 5.063 -5.505 -5.185 1.00 98.50 221 VAL A N 1
ATOM 1579 C CA . VAL A 1 221 ? 4.388 -4.645 -6.167 1.00 98.50 221 VAL A CA 1
ATOM 1580 C C . VAL A 1 221 ? 5.445 -3.903 -6.984 1.00 98.50 221 VAL A C 1
ATOM 1582 O O . VAL A 1 221 ? 6.149 -3.029 -6.466 1.00 98.50 221 VAL A O 1
ATOM 1585 N N . ALA A 1 222 ? 5.551 -4.228 -8.274 1.00 98.12 222 ALA A N 1
ATOM 1586 C CA . ALA A 1 222 ? 6.486 -3.571 -9.182 1.00 98.12 222 ALA A CA 1
ATOM 1587 C C . ALA A 1 222 ? 5.970 -2.180 -9.576 1.00 98.12 222 ALA A C 1
ATOM 1589 O O . ALA A 1 222 ? 4.947 -2.040 -10.244 1.00 98.12 222 ALA A O 1
ATOM 1590 N N . VAL A 1 223 ? 6.672 -1.129 -9.159 1.00 97.94 223 VAL A N 1
ATOM 1591 C CA . VAL A 1 223 ? 6.279 0.264 -9.401 1.00 97.94 223 VAL A CA 1
ATOM 1592 C C . VAL A 1 223 ? 6.755 0.705 -10.780 1.00 97.94 223 VAL A C 1
ATOM 1594 O O . VAL A 1 223 ? 7.901 1.127 -10.943 1.00 97.94 223 VAL A O 1
ATOM 1597 N N . SER A 1 224 ? 5.857 0.643 -11.758 1.00 95.69 224 SER A N 1
ATOM 1598 C CA . SER A 1 224 ? 6.145 0.859 -13.180 1.00 95.69 224 SER A CA 1
ATOM 1599 C C . SER A 1 224 ? 5.890 2.281 -13.681 1.00 95.69 224 SER A C 1
ATOM 1601 O O . SER A 1 224 ? 6.030 2.538 -14.877 1.00 95.69 224 SER A O 1
ATOM 1603 N N . LYS A 1 225 ? 5.547 3.228 -12.799 1.00 93.75 225 LYS A N 1
ATOM 1604 C CA . LYS A 1 225 ? 5.337 4.634 -13.184 1.00 93.75 225 LYS A CA 1
ATOM 1605 C C . LYS A 1 225 ? 6.508 5.179 -13.997 1.00 93.75 225 LYS A C 1
ATOM 1607 O O . LYS A 1 225 ? 7.667 4.930 -13.661 1.00 93.75 225 LYS A O 1
ATOM 1612 N N . THR A 1 226 ? 6.215 5.997 -14.995 1.00 91.06 226 THR A N 1
ATOM 1613 C CA . THR A 1 226 ? 7.166 6.584 -15.950 1.00 91.06 226 THR A CA 1
ATOM 1614 C C . THR A 1 226 ? 7.888 5.593 -16.877 1.00 91.06 226 THR A C 1
ATOM 1616 O O . THR A 1 226 ? 8.711 6.036 -17.670 1.00 91.06 226 THR A O 1
ATOM 1619 N N . TYR A 1 227 ? 7.574 4.292 -16.828 1.00 92.31 227 TYR A N 1
ATOM 1620 C CA . TYR A 1 227 ? 8.065 3.285 -17.781 1.00 92.31 227 TYR A CA 1
ATOM 1621 C C . TYR A 1 227 ? 6.971 2.883 -18.778 1.00 92.31 227 TYR A C 1
ATOM 1623 O O . TYR A 1 227 ? 5.798 2.866 -18.403 1.00 92.31 227 TYR A O 1
ATOM 1631 N N . PRO A 1 228 ? 7.299 2.537 -20.035 1.00 92.75 228 PRO A N 1
ATOM 1632 C CA . PRO A 1 228 ? 6.301 2.129 -21.021 1.00 92.75 228 PRO A CA 1
ATOM 1633 C C . PRO A 1 228 ? 5.706 0.746 -20.715 1.00 92.75 228 PRO A C 1
ATOM 1635 O O . PRO A 1 228 ? 6.198 -0.005 -19.871 1.00 92.75 228 PRO A O 1
ATOM 1638 N N . ALA A 1 229 ? 4.635 0.391 -21.431 1.00 94.56 229 ALA A N 1
ATOM 1639 C CA . ALA A 1 229 ? 3.975 -0.907 -21.286 1.00 94.56 229 ALA A CA 1
ATOM 1640 C C . ALA A 1 229 ? 4.913 -2.090 -21.599 1.00 94.56 229 ALA A C 1
ATOM 1642 O O . ALA A 1 229 ? 4.783 -3.132 -20.965 1.00 94.56 229 ALA A O 1
ATOM 1643 N N . ALA A 1 230 ? 5.891 -1.927 -22.499 1.00 93.56 230 ALA A N 1
ATOM 1644 C CA . ALA A 1 230 ? 6.871 -2.967 -22.814 1.00 93.56 230 ALA A CA 1
ATOM 1645 C C . ALA A 1 230 ? 7.717 -3.387 -21.598 1.00 93.56 230 ALA A C 1
ATOM 1647 O O . ALA A 1 230 ? 7.925 -4.579 -21.381 1.00 93.56 230 ALA A O 1
ATOM 1648 N N . ALA A 1 231 ? 8.112 -2.439 -20.740 1.00 93.75 231 ALA A N 1
ATOM 1649 C CA . ALA A 1 231 ? 8.827 -2.744 -19.499 1.00 93.75 231 ALA A CA 1
ATOM 1650 C C . ALA A 1 231 ? 7.961 -3.569 -18.531 1.00 93.75 231 ALA A C 1
ATOM 1652 O O . ALA A 1 231 ? 8.435 -4.512 -17.897 1.00 93.75 231 ALA A O 1
ATOM 1653 N N . VAL A 1 232 ? 6.666 -3.243 -18.444 1.00 95.56 232 VAL A N 1
ATOM 1654 C CA . VAL A 1 232 ? 5.699 -4.013 -17.647 1.00 95.56 232 VAL A CA 1
ATOM 1655 C C . VAL A 1 232 ? 5.514 -5.414 -18.225 1.00 95.56 232 VAL A C 1
ATOM 1657 O O . VAL A 1 232 ? 5.501 -6.380 -17.469 1.00 95.56 232 VAL A O 1
ATOM 1660 N N . ALA A 1 233 ? 5.429 -5.544 -19.551 1.00 95.31 233 ALA A N 1
ATOM 1661 C CA . ALA A 1 233 ? 5.340 -6.837 -20.222 1.00 95.31 233 ALA A CA 1
ATOM 1662 C C . ALA A 1 233 ? 6.572 -7.715 -19.942 1.00 95.31 233 ALA A C 1
ATOM 1664 O O . ALA A 1 233 ? 6.412 -8.901 -19.667 1.00 95.31 233 ALA A O 1
ATOM 1665 N N . ALA A 1 234 ? 7.781 -7.142 -19.931 1.00 94.19 234 ALA A N 1
ATOM 1666 C CA . ALA A 1 234 ? 9.006 -7.861 -19.575 1.00 94.19 234 ALA A CA 1
ATOM 1667 C C . ALA A 1 234 ? 8.988 -8.354 -18.114 1.00 94.19 234 ALA A C 1
ATOM 1669 O O . ALA A 1 234 ? 9.297 -9.515 -17.841 1.00 94.19 234 ALA A O 1
ATOM 1670 N N . ALA A 1 235 ? 8.549 -7.513 -17.171 1.00 95.50 235 ALA A N 1
ATOM 1671 C CA . ALA A 1 235 ? 8.365 -7.917 -15.774 1.00 95.50 235 ALA A CA 1
ATOM 1672 C C . ALA A 1 235 ? 7.275 -8.993 -15.606 1.00 95.50 235 ALA A C 1
ATOM 1674 O O . ALA A 1 235 ? 7.434 -9.918 -14.808 1.00 95.50 235 ALA A O 1
ATOM 1675 N N . ALA A 1 236 ? 6.185 -8.904 -16.373 1.00 95.75 236 ALA A N 1
ATOM 1676 C CA . ALA A 1 236 ? 5.113 -9.895 -16.368 1.00 95.75 236 ALA A CA 1
ATOM 1677 C C . ALA A 1 236 ? 5.574 -11.244 -16.937 1.00 95.75 236 ALA A C 1
ATOM 1679 O O . ALA A 1 236 ? 5.292 -12.289 -16.355 1.00 95.75 236 ALA A O 1
ATOM 1680 N N . ALA A 1 237 ? 6.365 -11.230 -18.014 1.00 94.81 237 ALA A N 1
ATOM 1681 C CA . ALA A 1 237 ? 6.995 -12.426 -18.572 1.00 94.81 237 ALA A CA 1
ATOM 1682 C C . ALA A 1 237 ? 7.968 -13.098 -17.583 1.00 94.81 237 ALA A C 1
ATOM 1684 O O . ALA A 1 237 ? 8.174 -14.309 -17.647 1.00 94.81 237 ALA A O 1
ATOM 1685 N N . ALA A 1 238 ? 8.520 -12.337 -16.631 1.00 94.00 238 ALA A N 1
ATOM 1686 C CA . ALA A 1 238 ? 9.323 -12.853 -15.524 1.00 94.00 238 ALA A CA 1
ATOM 1687 C C . ALA A 1 238 ? 8.492 -13.406 -14.344 1.00 94.00 238 ALA A C 1
ATOM 1689 O O . ALA A 1 238 ? 9.068 -13.834 -13.345 1.00 94.00 238 ALA A O 1
ATOM 1690 N N . GLY A 1 239 ? 7.159 -13.419 -14.453 1.00 94.62 239 GLY A N 1
ATOM 1691 C CA . GLY A 1 239 ? 6.239 -14.010 -13.478 1.00 94.62 239 GLY A CA 1
ATOM 1692 C C . GLY A 1 239 ? 5.566 -13.016 -12.528 1.00 94.62 239 GLY A C 1
ATOM 1693 O O . GLY A 1 239 ? 4.765 -13.437 -11.692 1.00 94.62 239 GLY A O 1
ATOM 1694 N N . LEU A 1 240 ? 5.841 -11.710 -12.632 1.00 95.94 240 LEU A N 1
ATOM 1695 C CA . LEU A 1 240 ? 5.158 -10.722 -11.794 1.00 95.94 240 LEU A CA 1
ATOM 1696 C C . LEU A 1 240 ? 3.728 -10.461 -12.266 1.00 95.94 240 LEU A C 1
ATOM 1698 O O . LEU A 1 240 ? 3.465 -10.248 -13.443 1.00 95.94 240 LEU A O 1
ATOM 1702 N N . GLN A 1 241 ? 2.803 -10.397 -11.310 1.00 96.38 241 GLN A N 1
ATOM 1703 C CA . GLN A 1 241 ? 1.395 -10.087 -11.577 1.00 96.38 241 GLN A CA 1
ATOM 1704 C C . GLN A 1 241 ? 0.958 -8.732 -11.017 1.00 96.38 241 GLN A C 1
ATOM 1706 O O . GLN A 1 241 ? -0.053 -8.194 -11.457 1.00 96.38 241 GLN A O 1
ATOM 1711 N N . HIS A 1 242 ? 1.665 -8.199 -10.017 1.00 98.12 242 HIS A N 1
ATOM 1712 C CA . HIS A 1 242 ? 1.241 -7.023 -9.261 1.00 98.12 242 HIS A CA 1
ATOM 1713 C C . HIS A 1 242 ? 2.052 -5.788 -9.663 1.00 98.12 242 HIS A C 1
ATOM 1715 O O . HIS A 1 242 ? 3.268 -5.741 -9.467 1.00 98.12 242 HIS A O 1
ATOM 1721 N N . PHE A 1 243 ? 1.359 -4.770 -10.178 1.00 98.25 243 PHE A N 1
ATOM 1722 C CA . PHE A 1 243 ? 1.973 -3.547 -10.697 1.00 98.25 243 PHE A CA 1
ATOM 1723 C C . PHE A 1 243 ? 1.385 -2.299 -10.051 1.00 98.25 243 PHE A C 1
ATOM 1725 O O . PHE A 1 243 ? 0.168 -2.158 -9.941 1.00 98.25 243 PHE A O 1
ATOM 1732 N N . GLY A 1 244 ? 2.262 -1.391 -9.629 1.00 98.00 244 GLY A N 1
ATOM 1733 C CA . GLY A 1 244 ? 1.922 -0.151 -8.943 1.00 98.00 244 GLY A CA 1
ATOM 1734 C C . GLY A 1 244 ? 2.087 1.069 -9.841 1.00 98.00 244 GLY A C 1
ATOM 1735 O O . GLY A 1 244 ? 3.179 1.339 -10.344 1.00 98.00 244 GLY A O 1
ATOM 1736 N N . GLU A 1 245 ? 1.027 1.861 -9.973 1.00 98.06 245 GLU A N 1
ATOM 1737 C CA . GLU A 1 245 ? 1.033 3.115 -10.724 1.00 98.06 245 GLU A CA 1
ATOM 1738 C C . GLU A 1 245 ? 0.701 4.313 -9.836 1.00 98.06 245 GLU A C 1
ATOM 1740 O O . GLU A 1 245 ? -0.150 4.257 -8.946 1.00 98.06 245 GLU A O 1
ATOM 1745 N N . ASN A 1 246 ? 1.370 5.435 -10.104 1.00 97.12 246 ASN A N 1
ATOM 1746 C CA . ASN A 1 246 ? 1.125 6.682 -9.379 1.00 97.12 246 ASN A CA 1
ATOM 1747 C C . ASN A 1 246 ? 0.043 7.545 -10.034 1.00 97.12 246 ASN A C 1
ATOM 1749 O O . ASN A 1 246 ? -0.583 8.357 -9.355 1.00 97.12 246 ASN A O 1
ATOM 1753 N N . TYR A 1 247 ? -0.129 7.430 -11.351 1.00 96.56 247 TYR A N 1
ATOM 1754 C CA . TYR A 1 247 ? -0.948 8.345 -12.136 1.00 96.56 247 TYR A CA 1
ATOM 1755 C C . TYR A 1 247 ? -2.110 7.582 -12.780 1.00 96.56 247 TYR A C 1
ATOM 1757 O O . TYR A 1 247 ? -1.869 6.693 -13.597 1.00 96.56 247 TYR A O 1
ATOM 1765 N N . PRO A 1 248 ? -3.379 7.939 -12.491 1.00 96.12 248 PRO A N 1
ATOM 1766 C CA . PRO A 1 248 ? -4.533 7.218 -13.030 1.00 96.12 248 PRO A CA 1
ATOM 1767 C C . PRO A 1 248 ? -4.556 7.130 -14.558 1.00 96.12 248 PRO A C 1
ATOM 1769 O O . PRO A 1 248 ? -4.978 6.119 -15.105 1.00 96.12 248 PRO A O 1
ATOM 1772 N N . GLN A 1 249 ? -4.106 8.178 -15.256 1.00 95.38 249 GLN A N 1
ATOM 1773 C CA . GLN A 1 249 ? -4.091 8.193 -16.720 1.00 95.38 249 GLN A CA 1
ATOM 1774 C C . GLN A 1 249 ? -3.074 7.196 -17.290 1.00 95.38 249 GLN A C 1
ATOM 1776 O O . GLN A 1 249 ? -3.400 6.464 -18.216 1.00 95.38 249 GLN A O 1
ATOM 1781 N N . GLU A 1 250 ? -1.886 7.119 -16.690 1.00 95.56 250 GLU A N 1
ATOM 1782 C CA . GLU A 1 250 ? -0.849 6.164 -17.083 1.00 95.56 250 GLU A CA 1
ATOM 1783 C C . GLU A 1 250 ? -1.314 4.718 -16.859 1.00 95.56 250 GLU A C 1
ATOM 1785 O O . GLU A 1 250 ? -1.192 3.886 -17.755 1.00 95.56 250 GLU A O 1
ATOM 1790 N N . LEU A 1 251 ? -1.948 4.447 -15.711 1.00 97.25 251 LEU A N 1
ATOM 1791 C CA . LEU A 1 251 ? -2.562 3.151 -15.402 1.00 97.25 251 LEU A CA 1
ATOM 1792 C C . LEU A 1 251 ? -3.624 2.782 -16.452 1.00 97.25 251 LEU A C 1
ATOM 1794 O O . LEU A 1 251 ? -3.582 1.698 -17.033 1.00 97.25 251 LEU A O 1
ATOM 1798 N N . ILE A 1 252 ? -4.546 3.704 -16.754 1.00 96.44 252 ILE A N 1
ATOM 1799 C CA . ILE A 1 252 ? -5.579 3.513 -17.783 1.00 96.44 252 ILE A CA 1
ATOM 1800 C C . ILE A 1 252 ? -4.954 3.163 -19.135 1.00 96.44 252 ILE A C 1
ATOM 1802 O O . ILE A 1 252 ? -5.464 2.288 -19.829 1.00 96.44 252 ILE A O 1
ATOM 1806 N N . ASP A 1 253 ? -3.884 3.838 -19.538 1.00 95.31 253 ASP A N 1
ATOM 1807 C CA . ASP A 1 253 ? -3.295 3.623 -20.858 1.00 95.31 253 ASP A CA 1
ATOM 1808 C C . ASP A 1 253 ? -2.482 2.327 -20.935 1.00 95.31 253 ASP A C 1
ATOM 1810 O O . ASP A 1 253 ? -2.564 1.636 -21.950 1.00 95.31 253 ASP A O 1
ATOM 1814 N N . LYS A 1 254 ? -1.793 1.933 -19.857 1.00 95.56 254 LYS A N 1
ATOM 1815 C CA . LYS A 1 254 ? -1.103 0.636 -19.760 1.00 95.56 254 LYS A CA 1
ATOM 1816 C C . LYS A 1 254 ? -2.069 -0.539 -19.708 1.00 95.56 254 LYS A C 1
ATOM 1818 O O . LYS A 1 254 ? -1.876 -1.504 -20.438 1.00 95.56 254 LYS A O 1
ATOM 1823 N N . SER A 1 255 ? -3.136 -0.435 -18.916 1.00 95.62 255 SER A N 1
ATOM 1824 C CA . SER A 1 255 ? -4.123 -1.515 -18.762 1.00 95.62 255 SER A CA 1
ATOM 1825 C C . SER A 1 255 ? -4.821 -1.904 -20.070 1.00 95.62 255 SER A C 1
ATOM 1827 O O . SER A 1 255 ? -5.231 -3.042 -20.212 1.00 95.62 255 SER A O 1
ATOM 1829 N N . LYS A 1 256 ? -4.910 -1.002 -21.058 1.00 94.88 256 LYS A N 1
ATOM 1830 C CA . LYS A 1 256 ? -5.456 -1.322 -22.393 1.00 94.88 256 LYS A CA 1
ATOM 1831 C C . LYS A 1 256 ? -4.485 -2.090 -23.289 1.00 94.88 256 LYS A C 1
ATOM 1833 O O . LYS A 1 256 ? -4.912 -2.670 -24.281 1.00 94.88 256 LYS A O 1
ATOM 1838 N N . LYS A 1 257 ? -3.182 -1.970 -23.025 1.00 94.88 257 LYS A N 1
ATOM 1839 C CA . LYS A 1 257 ? -2.101 -2.520 -23.858 1.00 94.88 257 LYS A CA 1
ATOM 1840 C C . LYS A 1 257 ? -1.581 -3.855 -23.330 1.00 94.88 257 LYS A C 1
ATOM 1842 O O . LYS A 1 257 ? -0.807 -4.512 -24.015 1.00 94.88 257 LYS A O 1
ATOM 1847 N N . LEU A 1 258 ? -1.950 -4.214 -22.105 1.00 94.25 258 LEU A N 1
ATOM 1848 C CA . LEU A 1 258 ? -1.412 -5.352 -21.373 1.00 94.25 258 LEU A CA 1
ATOM 1849 C C . LEU A 1 258 ? -2.523 -6.352 -21.038 1.00 94.25 258 LEU A C 1
ATOM 1851 O O . LEU A 1 258 ? -3.691 -5.971 -21.055 1.00 94.25 258 LEU A O 1
ATOM 1855 N N . PRO A 1 259 ? -2.170 -7.613 -20.739 1.00 91.62 259 PRO A N 1
ATOM 1856 C CA . PRO A 1 259 ? -3.137 -8.633 -20.357 1.00 91.62 259 PRO A CA 1
ATOM 1857 C C . PRO A 1 259 ? -4.031 -8.224 -19.177 1.00 91.62 259 PRO A C 1
ATOM 1859 O O . PRO A 1 259 ? -3.593 -7.565 -18.230 1.00 91.62 259 PRO A O 1
ATOM 1862 N N . ASP A 1 260 ? -5.286 -8.665 -19.231 1.00 90.38 260 ASP A N 1
ATOM 1863 C CA . ASP A 1 260 ? -6.325 -8.357 -18.241 1.00 90.38 260 ASP A CA 1
ATOM 1864 C C . ASP A 1 260 ? -6.129 -9.076 -16.889 1.00 90.38 260 ASP A C 1
ATOM 1866 O O . ASP A 1 260 ? -6.763 -8.719 -15.896 1.00 90.38 260 ASP A O 1
ATOM 1870 N N . ASP A 1 261 ? -5.257 -10.085 -16.820 1.00 91.81 261 ASP A N 1
ATOM 1871 C CA . ASP A 1 261 ? -4.948 -10.836 -15.597 1.00 91.81 261 ASP A CA 1
ATOM 1872 C C . ASP A 1 261 ? -3.908 -10.146 -14.695 1.00 91.81 261 ASP A C 1
ATOM 1874 O O . ASP A 1 261 ? -3.694 -10.571 -13.553 1.00 91.81 261 ASP A O 1
ATOM 1878 N N . LEU A 1 262 ? -3.307 -9.043 -15.159 1.00 96.06 262 LEU A N 1
ATOM 1879 C CA . LEU A 1 262 ? -2.433 -8.211 -14.339 1.00 96.06 262 LEU A CA 1
ATOM 1880 C C . LEU A 1 262 ? -3.225 -7.463 -13.260 1.00 96.06 262 LEU A C 1
ATOM 1882 O O . LEU A 1 262 ? -4.267 -6.849 -13.499 1.00 96.06 262 LEU A O 1
ATOM 1886 N N . LYS A 1 263 ? -2.682 -7.455 -12.045 1.00 97.69 263 LYS A N 1
ATOM 1887 C CA . LYS A 1 263 ? -3.282 -6.820 -10.872 1.00 97.69 263 LYS A CA 1
ATOM 1888 C C . LYS A 1 263 ? -2.704 -5.425 -10.691 1.00 97.69 263 LYS A C 1
ATOM 1890 O O . LYS A 1 263 ? -1.581 -5.255 -10.217 1.00 97.69 263 LYS A O 1
ATOM 1895 N N . TRP A 1 264 ? -3.504 -4.424 -11.037 1.00 98.31 264 TRP A N 1
ATOM 1896 C CA . TRP A 1 264 ? -3.114 -3.020 -10.931 1.00 98.31 264 TRP A CA 1
ATOM 1897 C C . TRP A 1 264 ? -3.416 -2.432 -9.553 1.00 98.31 264 TRP A C 1
ATOM 1899 O O . TRP A 1 264 ? -4.549 -2.502 -9.074 1.00 98.31 264 TRP A O 1
ATOM 1909 N N . HIS A 1 265 ? -2.414 -1.793 -8.959 1.00 98.62 265 HIS A N 1
ATOM 1910 C CA . HIS A 1 265 ? -2.493 -1.044 -7.708 1.00 98.62 265 HIS A CA 1
ATOM 1911 C C . HIS A 1 265 ? -2.323 0.437 -8.026 1.00 98.62 265 HIS A C 1
ATOM 1913 O O . HIS A 1 265 ? -1.301 0.845 -8.585 1.00 98.62 265 HIS A O 1
ATOM 1919 N N . LEU A 1 266 ? -3.306 1.264 -7.675 1.00 98.56 266 LEU A N 1
ATOM 1920 C CA . LEU A 1 266 ? -3.092 2.707 -7.663 1.00 98.56 266 LEU A CA 1
ATOM 1921 C C . LEU A 1 266 ? -2.485 3.096 -6.312 1.00 98.56 266 LEU A C 1
ATOM 1923 O O . LEU A 1 266 ? -3.185 3.137 -5.305 1.00 98.56 266 LEU A O 1
ATOM 1927 N N . ILE A 1 267 ? -1.189 3.407 -6.315 1.00 98.00 267 ILE A N 1
ATOM 1928 C CA . ILE A 1 267 ? -0.410 3.725 -5.105 1.00 98.00 267 ILE A CA 1
ATOM 1929 C C . ILE A 1 267 ? -0.117 5.227 -4.957 1.00 98.00 267 ILE A C 1
ATOM 1931 O O . ILE A 1 267 ? 0.452 5.668 -3.959 1.00 98.00 267 ILE A O 1
ATOM 1935 N N . GLY A 1 268 ? -0.449 6.023 -5.977 1.00 96.38 268 GLY A N 1
ATOM 1936 C CA . GLY A 1 268 ? -0.370 7.483 -5.941 1.00 96.38 268 GLY A CA 1
ATOM 1937 C C . GLY A 1 268 ? -1.717 8.116 -5.612 1.00 96.38 268 GLY A C 1
ATOM 1938 O O . GLY A 1 268 ? -2.761 7.536 -5.886 1.00 96.38 268 GLY A O 1
ATOM 1939 N N . GLY A 1 269 ? -1.687 9.333 -5.063 1.00 94.44 269 GLY A N 1
ATOM 1940 C CA . GLY A 1 269 ? -2.896 10.032 -4.631 1.00 94.44 269 GLY A CA 1
ATOM 1941 C C . GLY A 1 269 ? -3.953 10.150 -5.734 1.00 94.44 269 GLY A C 1
ATOM 1942 O O . GLY A 1 269 ? -3.675 10.606 -6.847 1.00 94.44 269 GLY A O 1
ATOM 1943 N N . LEU A 1 270 ? -5.190 9.793 -5.392 1.00 96.31 270 LEU A N 1
ATOM 1944 C CA . LEU A 1 270 ? -6.324 9.812 -6.306 1.00 96.31 270 LEU A CA 1
ATOM 1945 C C . LEU A 1 270 ? -7.155 11.083 -6.123 1.00 96.31 270 LEU A C 1
ATOM 1947 O O . LEU A 1 270 ? -7.698 11.350 -5.057 1.00 96.31 270 LEU A O 1
ATOM 1951 N N . GLN A 1 271 ? -7.264 11.879 -7.183 1.00 94.62 271 GLN A N 1
ATOM 1952 C CA . GLN A 1 271 ? -8.142 13.049 -7.201 1.00 94.62 271 GLN A CA 1
ATOM 1953 C C . GLN A 1 271 ? -9.585 12.632 -7.513 1.00 94.62 271 GLN A C 1
ATOM 1955 O O . GLN A 1 271 ? -9.818 11.818 -8.412 1.00 94.62 271 GLN A O 1
ATOM 1960 N N . SER A 1 272 ? -10.563 13.251 -6.847 1.00 95.19 272 SER A N 1
ATOM 1961 C CA . SER A 1 272 ? -11.993 12.918 -6.965 1.00 95.19 272 SER A CA 1
ATOM 1962 C C . SER A 1 272 ? -12.509 12.936 -8.411 1.00 95.19 272 SER A C 1
ATOM 1964 O O . SER A 1 272 ? -13.267 12.064 -8.830 1.00 95.19 272 SER A O 1
ATOM 1966 N N . ASN A 1 273 ? -12.037 13.879 -9.234 1.00 95.88 273 ASN A N 1
ATOM 1967 C CA . ASN A 1 273 ? -12.419 13.983 -10.648 1.00 95.88 273 ASN A CA 1
ATOM 1968 C C . ASN A 1 273 ? -11.867 12.850 -11.538 1.00 95.88 273 ASN A C 1
ATOM 1970 O O . ASN A 1 273 ? -12.311 12.705 -12.679 1.00 95.88 273 ASN A O 1
ATOM 1974 N N . LYS A 1 274 ? -10.904 12.056 -11.056 1.00 96.81 274 LYS A N 1
ATOM 1975 C CA . LYS A 1 274 ? -10.321 10.921 -11.787 1.00 96.81 274 LYS A CA 1
ATOM 1976 C C . LYS A 1 274 ? -10.939 9.577 -11.404 1.00 96.81 274 LYS A C 1
ATOM 1978 O O . LYS A 1 274 ? -10.858 8.657 -12.216 1.00 96.81 274 LYS A O 1
ATOM 1983 N N . VAL A 1 275 ? -11.609 9.478 -10.250 1.00 97.81 275 VAL A N 1
ATOM 1984 C CA . VAL A 1 275 ? -12.195 8.230 -9.716 1.00 97.81 275 VAL A CA 1
ATOM 1985 C C . VAL A 1 275 ? -13.074 7.523 -10.749 1.00 97.81 275 VAL A C 1
ATOM 1987 O O . VAL A 1 275 ? -12.788 6.395 -11.145 1.00 97.81 275 VAL A O 1
ATOM 1990 N N . ARG A 1 276 ? -14.099 8.210 -11.272 1.00 97.25 276 ARG A N 1
ATOM 1991 C CA . ARG A 1 276 ? -15.033 7.623 -12.250 1.00 97.25 276 ARG A CA 1
ATOM 1992 C C . ARG A 1 276 ? -14.323 7.112 -13.503 1.00 97.25 276 ARG A C 1
ATOM 1994 O O . ARG A 1 276 ? -14.658 6.048 -14.018 1.00 97.25 276 ARG A O 1
ATOM 2001 N N . ALA A 1 277 ? -13.377 7.892 -14.026 1.00 97.25 277 ALA A N 1
ATOM 2002 C CA . ALA A 1 277 ? -12.660 7.530 -15.243 1.00 97.25 277 ALA A CA 1
ATOM 2003 C C . ALA A 1 277 ? -11.779 6.297 -15.022 1.00 97.25 277 ALA A C 1
ATOM 2005 O O . ALA A 1 277 ? -11.774 5.414 -15.875 1.00 97.25 277 ALA A O 1
ATOM 2006 N N . LEU A 1 278 ? -11.088 6.232 -13.881 1.00 97.75 278 LEU A N 1
ATOM 2007 C CA . LEU A 1 278 ? -10.260 5.098 -13.490 1.00 97.75 278 LEU A CA 1
ATOM 2008 C C . LEU A 1 278 ? -11.093 3.819 -13.364 1.00 97.75 278 LEU A C 1
ATOM 2010 O O . LEU A 1 278 ? -10.836 2.859 -14.084 1.00 97.75 278 LEU A O 1
ATOM 2014 N N . LEU A 1 279 ? -12.135 3.825 -12.526 1.00 97.56 279 LEU A N 1
ATOM 2015 C CA . LEU A 1 279 ? -12.933 2.623 -12.261 1.00 97.56 279 LEU A CA 1
ATOM 2016 C C . LEU A 1 279 ? -13.638 2.089 -13.512 1.00 97.56 279 LEU A C 1
ATOM 2018 O O . LEU A 1 279 ? -13.735 0.877 -13.694 1.00 97.56 279 LEU A O 1
ATOM 2022 N N . LYS A 1 280 ? -14.102 2.983 -14.395 1.00 96.56 280 LYS A N 1
ATOM 2023 C CA . LYS A 1 280 ? -14.767 2.594 -15.644 1.00 96.56 280 LYS A CA 1
ATOM 2024 C C . LYS A 1 280 ? -13.797 2.034 -16.686 1.00 96.56 280 LYS A C 1
ATOM 2026 O O . LYS A 1 280 ? -14.185 1.163 -17.456 1.00 96.56 280 LYS A O 1
ATOM 2031 N N . LYS A 1 281 ? -12.582 2.582 -16.777 1.00 96.56 281 LYS A N 1
ATOM 2032 C CA . LYS A 1 281 ? -11.623 2.231 -17.839 1.00 96.56 281 LYS A CA 1
ATOM 2033 C C . LYS A 1 281 ? -10.651 1.123 -17.443 1.00 96.56 281 LYS A C 1
ATOM 2035 O O . LYS A 1 281 ? -9.979 0.609 -18.325 1.00 96.56 281 LYS A O 1
ATOM 2040 N N . VAL A 1 282 ? -10.586 0.772 -16.159 1.00 96.31 282 VAL A N 1
ATOM 2041 C CA . VAL A 1 282 ? -9.690 -0.261 -15.626 1.00 96.31 282 VAL A CA 1
ATOM 2042 C C . VAL A 1 282 ? -10.531 -1.302 -14.881 1.00 96.31 282 VAL A C 1
ATOM 2044 O O . VAL A 1 282 ? -10.640 -1.259 -13.647 1.00 96.31 282 VAL A O 1
ATOM 2047 N N . PRO A 1 283 ? -11.197 -2.214 -15.616 1.00 87.62 283 PRO A N 1
ATOM 2048 C CA . PRO A 1 283 ? -12.089 -3.214 -15.027 1.00 87.62 283 PRO A CA 1
ATOM 2049 C C . PRO A 1 283 ? -11.361 -4.156 -14.059 1.00 87.62 283 PRO A C 1
ATOM 2051 O O . PRO A 1 283 ? -11.948 -4.563 -13.060 1.00 87.62 283 PRO A O 1
ATOM 2054 N N . HIS A 1 284 ? -10.068 -4.404 -14.286 1.00 85.56 284 HIS A N 1
ATOM 2055 C CA . HIS A 1 284 ? -9.211 -5.265 -13.462 1.00 85.56 284 HIS A CA 1
ATOM 2056 C C . HIS A 1 284 ? -8.359 -4.491 -12.441 1.00 85.56 284 HIS A C 1
ATOM 2058 O O . HIS A 1 284 ? -7.329 -4.978 -11.979 1.00 85.56 284 HIS A O 1
ATOM 2064 N N . LEU A 1 285 ? -8.772 -3.269 -12.065 1.00 97.31 285 LEU A N 1
ATOM 2065 C CA . LEU A 1 285 ? -8.132 -2.554 -10.955 1.00 97.31 285 LEU A CA 1
ATOM 2066 C C . LEU A 1 285 ? -8.238 -3.407 -9.685 1.00 97.31 285 LEU A C 1
ATOM 2068 O O . LEU A 1 285 ? -9.348 -3.686 -9.227 1.00 97.31 285 LEU A O 1
ATOM 2072 N N . HIS A 1 286 ? -7.088 -3.817 -9.155 1.00 97.88 286 HIS A N 1
ATOM 2073 C CA . HIS A 1 286 ? -7.002 -4.726 -8.023 1.00 97.88 286 HIS A CA 1
ATOM 2074 C C . HIS A 1 286 ? -7.170 -3.978 -6.703 1.00 97.88 286 HIS A C 1
ATOM 2076 O O . HIS A 1 286 ? -7.972 -4.405 -5.877 1.00 97.88 286 HIS A O 1
ATOM 2082 N N . SER A 1 287 ? -6.444 -2.869 -6.525 1.00 98.44 287 SER A N 1
ATOM 2083 C CA . SER A 1 287 ? -6.460 -2.092 -5.283 1.00 98.44 287 SER A CA 1
ATOM 2084 C C . SER A 1 287 ? -6.246 -0.594 -5.511 1.00 98.44 287 SER A C 1
ATOM 2086 O O . SER A 1 287 ? -5.586 -0.181 -6.472 1.00 98.44 287 SER A O 1
ATOM 2088 N N . VAL A 1 288 ? -6.805 0.223 -4.616 1.00 98.69 288 VAL A N 1
ATOM 2089 C CA . VAL A 1 288 ? -6.425 1.631 -4.424 1.00 98.69 288 VAL A CA 1
ATOM 2090 C C . VAL A 1 288 ? -5.805 1.769 -3.041 1.00 98.69 288 VAL A C 1
ATOM 2092 O O . VAL A 1 288 ? -6.499 1.693 -2.031 1.00 98.69 288 VAL A O 1
ATOM 2095 N N . ASP A 1 289 ? -4.503 2.021 -2.998 1.00 98.50 289 ASP A N 1
ATOM 2096 C CA . ASP A 1 289 ? -3.736 1.984 -1.748 1.00 98.50 289 ASP A CA 1
ATOM 2097 C C . ASP A 1 289 ? -3.588 3.372 -1.111 1.00 98.50 289 ASP A C 1
ATOM 2099 O O . ASP A 1 289 ? -2.960 3.529 -0.068 1.00 98.50 289 ASP A O 1
ATOM 2103 N N . SER A 1 290 ? -4.124 4.400 -1.772 1.00 97.56 290 SER A N 1
ATOM 2104 C CA . SER A 1 290 ? -3.917 5.810 -1.447 1.00 97.56 290 SER A CA 1
ATOM 2105 C C . SER A 1 290 ? -5.143 6.482 -0.809 1.00 97.56 290 SER A C 1
ATOM 2107 O O . SER A 1 290 ? -5.331 7.686 -1.004 1.00 97.56 290 SER A O 1
ATOM 2109 N N . VAL A 1 291 ? -6.052 5.733 -0.171 1.00 98.75 291 VAL A N 1
ATOM 2110 C CA . VAL A 1 291 ? -7.273 6.321 0.410 1.00 98.75 291 VAL A CA 1
ATOM 2111 C C . VAL A 1 291 ? -6.903 7.079 1.681 1.00 98.75 291 VAL A C 1
ATOM 2113 O O . VAL A 1 291 ? -6.431 6.479 2.636 1.00 98.75 291 VAL A O 1
ATOM 2116 N N . ASP A 1 292 ? -7.085 8.397 1.698 1.00 97.94 292 ASP A N 1
ATOM 2117 C CA . ASP A 1 292 ? -6.632 9.264 2.797 1.00 97.94 292 ASP A CA 1
ATOM 2118 C C . ASP A 1 292 ? -7.724 10.181 3.368 1.00 97.94 292 ASP A C 1
ATOM 2120 O O . ASP A 1 292 ? -7.430 11.057 4.178 1.00 97.94 292 ASP A O 1
ATOM 2124 N N . SER A 1 293 ? -8.979 10.008 2.945 1.00 98.44 293 SER A N 1
ATOM 2125 C CA . SER A 1 293 ? -10.116 10.809 3.411 1.00 98.44 293 SER A CA 1
ATOM 2126 C C . SER A 1 293 ? -11.444 10.073 3.251 1.00 98.44 293 SER A C 1
ATOM 2128 O O . SER A 1 293 ? -11.603 9.247 2.348 1.00 98.44 293 SER A O 1
ATOM 2130 N N . GLU A 1 294 ? -12.413 10.433 4.093 1.00 98.56 294 GLU A N 1
ATOM 2131 C CA . GLU A 1 294 ? -13.791 9.926 4.042 1.00 98.56 294 GLU A CA 1
ATOM 2132 C C . GLU A 1 294 ? -14.458 10.258 2.700 1.00 98.56 294 GLU A C 1
ATOM 2134 O O . GLU A 1 294 ? -15.010 9.378 2.044 1.00 98.56 294 GLU A O 1
ATOM 2139 N N . ASP A 1 295 ? -14.312 11.499 2.220 1.00 98.56 295 ASP A N 1
ATOM 2140 C CA . ASP A 1 295 ? -14.851 11.938 0.926 1.00 98.56 295 ASP A CA 1
ATOM 2141 C C . ASP A 1 295 ? -14.369 11.061 -0.240 1.00 98.56 295 ASP A C 1
ATOM 2143 O O . ASP A 1 295 ? -15.132 10.748 -1.160 1.00 98.56 295 ASP A O 1
ATOM 2147 N N . LEU A 1 296 ? -13.089 10.668 -0.225 1.00 98.62 296 LEU A N 1
ATOM 2148 C CA . LEU A 1 296 ? -12.529 9.794 -1.251 1.00 98.62 296 LEU A CA 1
ATOM 2149 C C . LEU A 1 296 ? -13.061 8.363 -1.115 1.00 98.62 296 LEU A C 1
ATOM 2151 O O . LEU A 1 296 ? -13.396 7.764 -2.139 1.00 98.62 296 LEU A O 1
ATOM 2155 N N . ALA A 1 297 ? -13.162 7.836 0.108 1.00 98.75 297 ALA A N 1
ATOM 2156 C CA . ALA A 1 297 ? -13.721 6.511 0.375 1.00 98.75 297 ALA A CA 1
ATOM 2157 C C . ALA A 1 297 ? -15.179 6.412 -0.103 1.00 98.75 297 ALA A C 1
ATOM 2159 O O . ALA A 1 297 ? -15.491 5.578 -0.951 1.00 98.75 297 ALA A O 1
ATOM 2160 N N . LEU A 1 298 ? -16.041 7.340 0.320 1.00 98.75 298 LEU A N 1
ATOM 2161 C CA . LEU A 1 298 ? -17.457 7.380 -0.062 1.00 98.75 298 LEU A CA 1
ATOM 2162 C C . LEU A 1 298 ? -17.650 7.572 -1.575 1.00 98.75 298 LEU A C 1
ATOM 2164 O O . LEU A 1 298 ? -18.567 7.014 -2.184 1.00 98.75 298 LEU A O 1
ATOM 2168 N N . LEU A 1 299 ? -16.782 8.354 -2.227 1.00 98.69 299 LEU A N 1
ATOM 2169 C CA . LEU A 1 299 ? -16.824 8.512 -3.680 1.00 98.69 299 LEU A CA 1
ATOM 2170 C C . LEU A 1 299 ? -16.391 7.237 -4.417 1.00 98.69 299 LEU A C 1
ATOM 2172 O O . LEU A 1 299 ? -17.001 6.892 -5.435 1.00 98.69 299 LEU A O 1
ATOM 2176 N N . LEU A 1 300 ? -15.339 6.566 -3.940 1.00 98.62 300 LEU A N 1
ATOM 2177 C CA . LEU A 1 300 ? -14.885 5.287 -4.484 1.00 98.62 300 LEU A CA 1
ATOM 2178 C C . LEU A 1 300 ? -15.974 4.228 -4.347 1.00 98.62 300 LEU A C 1
ATOM 2180 O O . LEU A 1 300 ? -16.289 3.583 -5.345 1.00 98.62 300 LEU A O 1
ATOM 2184 N N . ASP A 1 301 ? -16.581 4.114 -3.167 1.00 98.81 301 ASP A N 1
ATOM 2185 C CA . ASP A 1 301 ? -17.689 3.202 -2.894 1.00 98.81 301 ASP A CA 1
ATOM 2186 C C . ASP A 1 301 ? -18.845 3.426 -3.874 1.00 98.81 301 ASP A C 1
ATOM 2188 O O . ASP A 1 301 ? -19.196 2.545 -4.661 1.00 98.81 301 ASP A O 1
ATOM 2192 N N . LYS A 1 302 ? -19.349 4.662 -3.942 1.00 98.62 302 LYS A N 1
ATOM 2193 C CA . LYS A 1 302 ? -20.457 5.034 -4.825 1.00 98.62 302 LYS A CA 1
ATOM 2194 C C . LYS A 1 302 ? -20.195 4.697 -6.290 1.00 98.62 302 LYS A C 1
ATOM 2196 O O . LYS A 1 302 ? -21.103 4.269 -7.006 1.00 98.62 302 LYS A O 1
ATOM 2201 N N . GLU A 1 303 ? -18.998 4.985 -6.798 1.00 98.44 303 GLU A N 1
ATOM 2202 C CA . GLU A 1 303 ? -18.675 4.745 -8.207 1.00 98.44 303 GLU A CA 1
ATOM 2203 C C . GLU A 1 303 ? -18.342 3.267 -8.481 1.00 98.44 303 GLU A C 1
ATOM 2205 O O . GLU A 1 303 ? -18.661 2.788 -9.570 1.00 98.44 303 GLU A O 1
ATOM 2210 N N . ALA A 1 304 ? -17.790 2.525 -7.514 1.00 98.19 304 ALA A N 1
ATOM 2211 C CA . ALA A 1 304 ? -17.609 1.074 -7.599 1.00 98.19 304 ALA A CA 1
ATOM 2212 C C . ALA A 1 304 ? -18.956 0.331 -7.564 1.00 98.19 304 ALA A C 1
ATOM 2214 O O . ALA A 1 304 ? -19.194 -0.543 -8.403 1.00 98.19 304 ALA A O 1
ATOM 2215 N N . GLY A 1 305 ? -19.879 0.750 -6.694 1.00 98.12 305 GLY A N 1
ATOM 2216 C CA . GLY A 1 305 ? -21.219 0.178 -6.561 1.00 98.12 305 GLY A CA 1
ATOM 2217 C C . GLY A 1 305 ? -22.067 0.337 -7.821 1.00 98.12 305 GLY A C 1
ATOM 2218 O O . GLY A 1 305 ? -22.717 -0.610 -8.260 1.00 98.12 305 GLY A O 1
ATOM 2219 N N . LYS A 1 306 ? -21.970 1.481 -8.513 1.00 98.00 306 LYS A N 1
ATOM 2220 C CA . LYS A 1 306 ? -22.590 1.671 -9.845 1.00 98.00 306 LYS A CA 1
ATOM 2221 C C . LYS A 1 306 ? -22.111 0.667 -10.895 1.00 98.00 306 LYS A C 1
ATOM 2223 O O . LYS A 1 306 ? -22.810 0.447 -11.881 1.00 98.00 306 LYS A O 1
ATOM 2228 N N . LEU A 1 307 ? -20.908 0.123 -10.723 1.00 97.31 307 LEU A N 1
ATOM 2229 C CA . LEU A 1 307 ? -20.308 -0.868 -11.614 1.00 97.31 307 LEU A CA 1
ATOM 2230 C C . LEU A 1 307 ? -20.494 -2.304 -11.098 1.00 97.31 307 LEU A C 1
ATOM 2232 O O . LEU A 1 307 ? -20.026 -3.229 -11.755 1.00 97.31 307 LEU A O 1
ATOM 2236 N N . GLY A 1 308 ? -21.140 -2.499 -9.941 1.00 96.94 308 GLY A N 1
ATOM 2237 C CA . GLY A 1 308 ? -21.284 -3.810 -9.301 1.00 96.94 308 GLY A CA 1
ATOM 2238 C C . GLY A 1 308 ? -19.947 -4.428 -8.880 1.00 96.94 308 GLY A C 1
ATOM 2239 O O . GLY A 1 308 ? -19.810 -5.649 -8.873 1.00 96.94 308 GLY A O 1
ATOM 2240 N N . ARG A 1 309 ? -18.936 -3.599 -8.595 1.00 95.38 309 ARG A N 1
ATOM 2241 C CA . ARG A 1 309 ? -17.583 -4.044 -8.242 1.00 95.38 309 ARG A CA 1
ATOM 2242 C C . ARG A 1 309 ? -17.363 -3.945 -6.741 1.00 95.38 309 ARG A C 1
ATOM 2244 O O . ARG A 1 309 ? -17.783 -2.971 -6.129 1.00 95.38 309 ARG A O 1
ATOM 2251 N N . ARG A 1 310 ? -16.604 -4.896 -6.193 1.00 96.25 310 ARG A N 1
ATOM 2252 C CA . ARG A 1 310 ? -15.981 -4.754 -4.875 1.00 96.25 310 ARG A CA 1
ATOM 2253 C C . ARG A 1 310 ? -14.497 -4.450 -5.038 1.00 96.25 310 ARG A C 1
ATOM 2255 O O . ARG A 1 310 ? -13.774 -5.245 -5.636 1.00 96.25 310 ARG A O 1
ATOM 2262 N N . LEU A 1 311 ? -14.065 -3.283 -4.572 1.00 98.19 311 LEU A N 1
ATOM 2263 C CA . LEU A 1 311 ? -12.711 -2.768 -4.770 1.00 98.19 311 LEU A CA 1
ATOM 2264 C C . LEU A 1 311 ? -11.896 -2.874 -3.480 1.00 98.19 311 LEU A C 1
ATOM 2266 O O . LEU A 1 311 ? -12.324 -2.380 -2.441 1.00 98.19 311 LEU A O 1
ATOM 2270 N N . ARG A 1 312 ? -10.702 -3.472 -3.554 1.00 98.56 312 ARG A N 1
ATOM 2271 C CA . ARG A 1 312 ? -9.768 -3.482 -2.421 1.00 98.56 312 ARG A CA 1
ATOM 2272 C C . ARG A 1 312 ? -9.221 -2.080 -2.193 1.00 98.56 312 ARG A C 1
ATOM 2274 O O . ARG A 1 312 ? -8.905 -1.378 -3.157 1.00 98.56 312 ARG A O 1
ATOM 2281 N N . VAL A 1 313 ? -9.097 -1.694 -0.932 1.00 98.81 313 VAL A N 1
ATOM 2282 C CA . VAL A 1 313 ? -8.508 -0.412 -0.555 1.00 98.81 313 VAL A CA 1
ATOM 2283 C C . VAL A 1 313 ? -7.578 -0.556 0.640 1.00 98.81 313 VAL A C 1
ATOM 2285 O O . VAL A 1 313 ? -7.846 -1.338 1.559 1.00 98.81 313 VAL A O 1
ATOM 2288 N N . LEU A 1 314 ? -6.511 0.242 0.632 1.00 98.94 314 LEU A N 1
ATOM 2289 C CA . LEU A 1 314 ? -5.696 0.513 1.813 1.00 98.94 314 LEU A CA 1
ATOM 2290 C C . LEU A 1 314 ? -5.847 1.980 2.210 1.00 98.94 314 LEU A C 1
ATOM 2292 O O . LEU A 1 314 ? -5.946 2.867 1.355 1.00 98.94 314 LEU A O 1
ATOM 2296 N N . VAL A 1 315 ? -5.828 2.226 3.517 1.00 98.88 315 VAL A N 1
ATOM 2297 C CA . VAL A 1 315 ? -5.791 3.580 4.067 1.00 98.88 315 VAL A CA 1
ATOM 2298 C C . VAL A 1 315 ? -4.348 4.075 4.076 1.00 98.88 315 VAL A C 1
ATOM 2300 O O . VAL A 1 315 ? -3.477 3.479 4.711 1.00 98.88 315 VAL A O 1
ATOM 2303 N N . GLN A 1 316 ? -4.080 5.177 3.380 1.00 98.75 316 GLN A N 1
ATOM 2304 C CA . GLN A 1 316 ? -2.777 5.822 3.392 1.00 98.75 316 GLN A CA 1
ATOM 2305 C C . GLN A 1 316 ? -2.616 6.663 4.655 1.00 98.75 316 GLN A C 1
ATOM 2307 O O . GLN A 1 316 ? -3.375 7.600 4.893 1.00 98.75 316 GLN A O 1
ATOM 2312 N N . VAL A 1 317 ? -1.564 6.388 5.416 1.00 98.81 317 VAL A N 1
ATOM 2313 C CA . VAL A 1 317 ? -1.247 7.057 6.677 1.00 98.81 317 VAL A CA 1
ATOM 2314 C C . VAL A 1 317 ? 0.064 7.812 6.533 1.00 98.81 317 VAL A C 1
ATOM 2316 O O . VAL A 1 317 ? 1.060 7.277 6.044 1.00 98.81 317 VAL A O 1
ATOM 2319 N N . ASN A 1 318 ? 0.092 9.062 6.986 1.00 98.44 318 ASN A N 1
ATOM 2320 C CA . ASN A 1 318 ? 1.314 9.850 7.036 1.00 98.44 318 ASN A CA 1
ATOM 2321 C C . ASN A 1 318 ? 2.088 9.559 8.330 1.00 98.44 318 ASN A C 1
ATOM 2323 O O . ASN A 1 318 ? 2.231 10.404 9.211 1.00 98.44 318 ASN A O 1
ATOM 2327 N N . ALA A 1 319 ? 2.610 8.336 8.437 1.00 97.88 319 ALA A N 1
ATOM 2328 C CA . ALA A 1 319 ? 3.339 7.888 9.626 1.00 97.88 319 ALA A CA 1
ATOM 2329 C C . ALA A 1 319 ? 4.654 8.658 9.865 1.00 97.88 319 ALA A C 1
ATOM 2331 O O . ALA A 1 319 ? 5.193 8.619 10.967 1.00 97.88 319 ALA A O 1
ATOM 2332 N N . GLY A 1 320 ? 5.164 9.378 8.858 1.00 95.31 320 GLY A N 1
ATOM 2333 C CA . GLY A 1 320 ? 6.358 10.220 8.969 1.00 95.31 320 GLY A CA 1
ATOM 2334 C C . GLY A 1 320 ? 6.104 11.622 9.536 1.00 95.31 320 GLY A C 1
ATOM 2335 O O . GLY A 1 320 ? 7.068 12.316 9.839 1.00 95.31 320 GLY A O 1
ATOM 2336 N N . GLY A 1 321 ? 4.843 12.052 9.677 1.00 93.62 321 GLY A N 1
ATOM 2337 C CA . GLY A 1 321 ? 4.496 13.355 10.261 1.00 93.62 321 GLY A CA 1
ATOM 2338 C C . GLY A 1 321 ? 4.866 14.574 9.406 1.00 93.62 321 GLY A C 1
ATOM 2339 O O . GLY A 1 321 ? 4.948 15.683 9.927 1.00 93.62 321 GLY A O 1
ATOM 2340 N N . ASP A 1 322 ? 5.108 14.391 8.106 1.00 92.00 322 ASP A N 1
ATOM 2341 C CA . ASP A 1 322 ? 5.473 15.485 7.201 1.00 92.00 322 ASP A CA 1
ATOM 2342 C C . ASP A 1 322 ? 4.206 16.102 6.583 1.00 92.00 322 ASP A C 1
ATOM 2344 O O . ASP A 1 322 ? 3.599 15.464 5.720 1.00 92.00 322 ASP A O 1
ATOM 2348 N N . PRO A 1 323 ? 3.804 17.335 6.938 1.00 91.25 323 PRO A N 1
ATOM 2349 C CA . PRO A 1 323 ? 2.568 17.943 6.441 1.00 91.25 323 PRO A CA 1
ATOM 2350 C C . PRO A 1 323 ? 2.558 18.184 4.923 1.00 91.25 323 PRO A C 1
ATOM 2352 O O . PRO A 1 323 ? 1.508 18.485 4.360 1.00 91.25 323 PRO A O 1
ATOM 2355 N N . GLN A 1 324 ? 3.701 18.061 4.238 1.00 91.06 324 GLN A N 1
ATOM 2356 C CA . GLN A 1 324 ? 3.774 18.148 2.777 1.00 91.06 324 GLN A CA 1
ATOM 2357 C C . GLN A 1 324 ? 3.453 16.820 2.081 1.00 91.06 324 GLN A C 1
ATOM 2359 O O . GLN A 1 324 ? 3.248 16.788 0.863 1.00 91.06 324 GLN A O 1
ATOM 2364 N N . LYS A 1 325 ? 3.413 15.713 2.828 1.00 92.06 325 LYS A N 1
ATOM 2365 C CA . LYS A 1 325 ? 3.078 14.387 2.308 1.00 92.06 325 LYS A CA 1
ATOM 2366 C C . LYS A 1 325 ? 1.594 14.075 2.473 1.00 92.06 325 LYS A C 1
ATOM 2368 O O . LYS A 1 325 ? 0.902 14.584 3.347 1.00 92.06 325 LYS A O 1
ATOM 2373 N N . ARG A 1 326 ? 1.113 13.205 1.585 1.00 94.06 326 ARG A N 1
ATOM 2374 C CA . ARG A 1 326 ? -0.258 12.679 1.579 1.00 94.06 326 ARG A CA 1
ATOM 2375 C C . ARG A 1 326 ? -0.438 11.580 2.626 1.00 94.06 326 ARG A C 1
ATOM 2377 O O . ARG A 1 326 ? 0.536 10.942 3.029 1.00 94.06 326 ARG A O 1
ATOM 2384 N N . GLY A 1 327 ? -1.695 11.312 2.957 1.00 97.44 327 GLY A N 1
ATOM 2385 C CA . GLY A 1 327 ? -2.100 10.351 3.973 1.00 97.44 327 GLY A CA 1
ATOM 2386 C C . GLY A 1 327 ? -2.770 11.031 5.158 1.00 97.44 327 GLY A C 1
ATOM 2387 O O . GLY A 1 327 ? -2.578 12.226 5.386 1.00 97.44 327 GLY A O 1
ATOM 2388 N N . VAL A 1 328 ? -3.535 10.248 5.911 1.00 98.38 328 VAL A N 1
ATOM 2389 C CA . VAL A 1 328 ? -4.149 10.675 7.168 1.00 98.38 328 VAL A CA 1
ATOM 2390 C C . VAL A 1 328 ? -3.061 11.219 8.096 1.00 98.38 328 VAL A C 1
ATOM 2392 O O . VAL A 1 328 ? -2.031 10.567 8.289 1.00 98.38 328 VAL A O 1
ATOM 2395 N N . LEU A 1 329 ? -3.279 12.421 8.631 1.00 98.25 329 LEU A N 1
ATOM 2396 C CA . LEU A 1 329 ? -2.346 13.126 9.505 1.00 98.25 329 LEU A CA 1
ATOM 2397 C C . LEU A 1 329 ? -3.124 13.888 10.584 1.00 98.25 329 LEU A C 1
ATOM 2399 O O . LEU A 1 329 ? -3.931 14.763 10.274 1.00 98.25 329 LEU A O 1
ATOM 2403 N N . GLY A 1 330 ? -2.862 13.550 11.843 1.00 97.50 330 GLY A N 1
ATOM 2404 C CA . GLY A 1 330 ? -3.327 14.280 13.020 1.00 97.50 330 GLY A CA 1
ATOM 2405 C C . GLY A 1 330 ? -2.287 15.282 13.528 1.00 97.50 330 GLY A C 1
ATOM 2406 O O . GLY A 1 330 ? -1.229 15.470 12.929 1.00 97.50 330 GLY A O 1
ATOM 2407 N N . SER A 1 331 ? -2.568 15.920 14.666 1.00 96.88 331 SER A N 1
ATOM 2408 C CA . SER A 1 331 ? -1.620 16.847 15.312 1.00 96.88 331 SER A CA 1
ATOM 2409 C C . SER A 1 331 ? -0.381 16.155 15.886 1.00 96.88 331 SER A C 1
ATOM 2411 O O . SER A 1 331 ? 0.653 16.790 16.077 1.00 96.88 331 SER A O 1
ATOM 2413 N N . ASP A 1 332 ? -0.499 14.865 16.187 1.00 97.56 332 ASP A N 1
ATOM 2414 C CA . ASP A 1 332 ? 0.550 13.984 16.684 1.00 97.56 332 ASP A CA 1
ATOM 2415 C C . ASP A 1 332 ? 0.287 12.540 16.220 1.00 97.56 332 ASP A C 1
ATOM 2417 O O . ASP A 1 332 ? -0.673 12.261 15.488 1.00 97.56 332 ASP A O 1
ATOM 2421 N N . TRP A 1 333 ? 1.159 11.608 16.612 1.00 97.88 333 TRP A N 1
ATOM 2422 C CA . TRP A 1 333 ? 0.994 10.202 16.252 1.00 97.88 333 TRP A CA 1
ATOM 2423 C C . TRP A 1 333 ? -0.283 9.569 16.838 1.00 97.88 333 TRP A C 1
ATOM 2425 O O . TRP A 1 333 ? -1.034 9.000 16.050 1.00 97.88 333 TRP A O 1
ATOM 2435 N N . PRO A 1 334 ? -0.610 9.701 18.142 1.00 98.50 334 PRO A N 1
ATOM 2436 C CA . PRO A 1 334 ? -1.870 9.181 18.681 1.00 98.50 334 PRO A CA 1
ATOM 2437 C C . PRO A 1 334 ? -3.116 9.667 17.930 1.00 98.50 334 PRO A C 1
ATOM 2439 O O . PRO A 1 334 ? -4.001 8.871 17.625 1.00 98.50 334 PRO A O 1
ATOM 2442 N N . SER A 1 335 ? -3.172 10.954 17.574 1.00 98.44 335 SER A N 1
ATOM 2443 C CA . SER A 1 335 ? -4.258 11.511 16.765 1.00 98.44 335 SER A CA 1
ATOM 2444 C C . SER A 1 335 ? -4.259 10.949 15.340 1.00 98.44 335 SER A C 1
ATOM 2446 O O . SER A 1 335 ? -5.322 10.617 14.825 1.00 98.44 335 SER A O 1
ATOM 2448 N N . THR A 1 336 ? -3.090 10.798 14.712 1.00 98.75 336 THR A N 1
ATOM 2449 C CA . THR A 1 336 ? -2.959 10.197 13.371 1.00 98.75 336 THR A CA 1
ATOM 2450 C C . THR A 1 336 ? -3.433 8.744 13.354 1.00 98.75 336 THR A C 1
ATOM 2452 O O . THR A 1 336 ? -4.166 8.348 12.450 1.00 98.75 336 THR A O 1
ATOM 2455 N N . LEU A 1 337 ? -3.041 7.964 14.365 1.00 98.75 337 LEU A N 1
ATOM 2456 C CA . LEU A 1 337 ? -3.454 6.578 14.556 1.00 98.75 337 LEU A CA 1
ATOM 2457 C C . LEU A 1 337 ? -4.975 6.491 14.697 1.00 98.75 337 LEU A C 1
ATOM 2459 O O . LEU A 1 337 ? -5.596 5.702 13.989 1.00 98.75 337 LEU A O 1
ATOM 2463 N N . GLN A 1 338 ? -5.577 7.320 15.557 1.00 98.75 338 GLN A N 1
ATOM 2464 C CA . GLN A 1 338 ? -7.027 7.313 15.756 1.00 98.75 338 GLN A CA 1
ATOM 2465 C C . GLN A 1 338 ? -7.777 7.655 14.463 1.00 98.75 338 GLN A C 1
ATOM 2467 O O . GLN A 1 338 ? -8.660 6.905 14.067 1.00 98.75 338 GLN A O 1
ATOM 2472 N N . LEU A 1 339 ? -7.371 8.711 13.753 1.00 98.81 339 LEU A N 1
ATOM 2473 C CA . LEU A 1 339 ? -7.999 9.097 12.484 1.00 98.81 339 LEU A CA 1
ATOM 2474 C C . LEU A 1 339 ? -7.885 7.999 11.413 1.00 98.81 339 LEU A C 1
ATOM 2476 O O . LEU A 1 339 ? -8.798 7.816 10.610 1.00 98.81 339 LEU A O 1
ATOM 2480 N N . ALA A 1 340 ? -6.771 7.259 11.381 1.00 98.81 340 ALA A N 1
ATOM 2481 C CA . ALA A 1 340 ? -6.602 6.144 10.452 1.00 98.81 340 ALA A CA 1
ATOM 2482 C C . ALA A 1 340 ? -7.540 4.972 10.789 1.00 98.81 340 ALA A C 1
ATOM 2484 O O . ALA A 1 340 ? -8.078 4.345 9.874 1.00 98.81 340 ALA A O 1
ATOM 2485 N N . LEU A 1 341 ? -7.754 4.692 12.080 1.00 98.81 341 LEU A N 1
ATOM 2486 C CA . LEU A 1 341 ? -8.731 3.701 12.537 1.00 98.81 341 LEU A CA 1
ATOM 2487 C C . LEU A 1 341 ? -10.167 4.138 12.241 1.00 98.81 341 LEU A C 1
ATOM 2489 O O . LEU A 1 341 ? -10.944 3.318 11.762 1.00 98.81 341 LEU A O 1
ATOM 2493 N N . ASP A 1 342 ? -10.501 5.408 12.469 1.00 98.88 342 ASP A N 1
ATOM 2494 C CA . ASP A 1 342 ? -11.833 5.957 12.196 1.00 98.88 342 ASP A CA 1
ATOM 2495 C C . ASP A 1 342 ? -12.176 5.832 10.703 1.00 98.88 342 ASP A C 1
ATOM 2497 O O . ASP A 1 342 ? -13.248 5.347 10.344 1.00 98.88 342 ASP A O 1
ATOM 2501 N N . LEU A 1 343 ? -11.228 6.159 9.816 1.00 98.88 343 LEU A N 1
ATOM 2502 C CA . LEU A 1 343 ? -11.410 5.978 8.374 1.00 98.88 343 LEU A CA 1
ATOM 2503 C C . LEU A 1 343 ? -11.530 4.496 7.980 1.00 98.88 343 LEU A C 1
ATOM 2505 O O . LEU A 1 343 ? -12.325 4.158 7.105 1.00 98.88 343 LEU A O 1
ATOM 2509 N N . ALA A 1 344 ? -10.759 3.602 8.607 1.00 98.88 344 ALA A N 1
ATOM 2510 C CA . ALA A 1 344 ? -10.886 2.165 8.370 1.00 98.88 344 ALA A CA 1
ATOM 2511 C C . ALA A 1 344 ? -12.267 1.639 8.799 1.00 98.88 344 ALA A C 1
ATOM 2513 O O . ALA A 1 344 ? -12.880 0.880 8.051 1.00 98.88 344 ALA A O 1
ATOM 2514 N N . LEU A 1 345 ? -12.775 2.077 9.955 1.00 98.81 345 LEU A N 1
ATOM 2515 C CA . LEU A 1 345 ? -14.114 1.737 10.443 1.00 98.81 345 LEU A CA 1
ATOM 2516 C C . LEU A 1 345 ? -15.199 2.246 9.498 1.00 98.81 345 LEU A C 1
ATOM 2518 O O . LEU A 1 345 ? -16.042 1.455 9.093 1.00 98.81 345 LEU A O 1
ATOM 2522 N N . LEU A 1 346 ? -15.118 3.499 9.044 1.00 98.81 346 LEU A N 1
ATOM 2523 C CA . LEU A 1 346 ? -16.051 4.036 8.051 1.00 98.81 346 LEU A CA 1
ATOM 2524 C C . LEU A 1 346 ? -16.063 3.201 6.762 1.00 98.81 346 LEU A C 1
ATOM 2526 O O . LEU A 1 346 ? -17.124 2.911 6.215 1.00 98.81 346 LEU A O 1
ATOM 2530 N N . ILE A 1 347 ? -14.895 2.772 6.269 1.00 98.81 347 ILE A N 1
ATOM 2531 C CA . ILE A 1 347 ? -14.830 1.902 5.084 1.00 98.81 347 ILE A CA 1
ATOM 2532 C C . ILE A 1 347 ? -15.513 0.556 5.359 1.00 98.81 347 ILE A C 1
ATOM 2534 O O . ILE A 1 347 ? -16.217 0.042 4.496 1.00 98.81 347 ILE A O 1
ATOM 2538 N N . VAL A 1 348 ? -15.299 -0.029 6.535 1.00 98.62 348 VAL A N 1
ATOM 2539 C CA . VAL A 1 348 ? -15.866 -1.335 6.892 1.00 98.62 348 VAL A CA 1
ATOM 2540 C C . VAL A 1 348 ? -17.378 -1.268 7.124 1.00 98.62 348 VAL A C 1
ATOM 2542 O O . VAL A 1 348 ? -18.089 -2.188 6.727 1.00 98.62 348 VAL A O 1
ATOM 2545 N N . GLU A 1 349 ? -17.864 -0.209 7.766 1.00 98.31 349 GLU A N 1
ATOM 2546 C CA . GLU A 1 349 ? -19.249 -0.092 8.229 1.00 98.31 349 GLU A CA 1
ATOM 2547 C C . GLU A 1 349 ? -20.175 0.565 7.197 1.00 98.31 349 GLU A C 1
ATOM 2549 O O . GLU A 1 349 ? -21.361 0.240 7.158 1.00 98.31 349 GLU A O 1
ATOM 2554 N N . GLU A 1 350 ? -19.654 1.464 6.353 1.00 98.31 350 GLU A N 1
ATOM 2555 C CA . GLU A 1 350 ? -20.474 2.286 5.450 1.00 98.31 350 GLU A CA 1
ATOM 2556 C C . GLU A 1 350 ? -20.202 2.058 3.951 1.00 98.31 350 GLU A C 1
ATOM 2558 O O . GLU A 1 350 ? -21.000 2.501 3.123 1.00 98.31 350 GLU A O 1
ATOM 2563 N N . CYS A 1 351 ? -19.112 1.376 3.566 1.00 98.56 351 CYS A N 1
ATOM 2564 C CA . CYS A 1 351 ? -18.738 1.191 2.155 1.00 98.56 351 CYS A CA 1
ATOM 2565 C C . CYS A 1 351 ? -18.909 -0.262 1.655 1.00 98.56 351 CYS A C 1
ATOM 2567 O O . CYS A 1 351 ? -17.940 -1.020 1.550 1.00 98.56 351 CYS A O 1
ATOM 2569 N N . ASP A 1 352 ? -20.124 -0.642 1.249 1.00 98.12 352 ASP A N 1
ATOM 2570 C CA . ASP A 1 352 ? -20.458 -1.992 0.748 1.00 98.12 352 ASP A CA 1
ATOM 2571 C C . ASP A 1 352 ? -19.625 -2.447 -0.473 1.00 98.12 352 ASP A C 1
ATOM 2573 O O . ASP A 1 352 ? -19.334 -3.636 -0.680 1.00 98.12 352 ASP A O 1
ATOM 2577 N N . SER A 1 353 ? -19.248 -1.493 -1.323 1.00 98.50 353 SER A N 1
ATOM 2578 C CA . SER A 1 353 ? -18.517 -1.721 -2.573 1.00 98.50 353 SER A CA 1
ATOM 2579 C C . SER A 1 353 ? -17.004 -1.642 -2.389 1.00 98.50 353 SER A C 1
ATOM 2581 O O . SER A 1 353 ? -16.255 -1.847 -3.351 1.00 98.50 353 SER A O 1
ATOM 2583 N N . LEU A 1 354 ? -16.528 -1.387 -1.170 1.00 98.62 354 LEU A N 1
ATOM 2584 C CA . LEU A 1 354 ? -15.116 -1.447 -0.821 1.00 98.62 354 LEU A CA 1
ATOM 2585 C C . LEU A 1 354 ? -14.807 -2.703 0.006 1.00 98.62 354 LEU A C 1
ATOM 2587 O O . LEU A 1 354 ? -15.675 -3.357 0.587 1.00 98.62 354 LEU A O 1
ATOM 2591 N N . ILE A 1 355 ? -13.538 -3.096 -0.019 1.00 98.44 355 ILE A N 1
ATOM 2592 C CA . ILE A 1 355 ? -12.970 -4.151 0.816 1.00 98.44 355 ILE A CA 1
ATOM 2593 C C . ILE A 1 355 ? -11.744 -3.542 1.483 1.00 98.44 355 ILE A C 1
ATOM 2595 O O . ILE A 1 355 ? -10.693 -3.411 0.850 1.00 98.44 355 ILE A O 1
ATOM 2599 N N . PHE A 1 356 ? -11.883 -3.160 2.750 1.00 98.69 356 PHE A N 1
ATOM 2600 C CA . PHE A 1 356 ? -10.740 -2.744 3.551 1.00 98.69 356 PHE A CA 1
ATOM 2601 C C . PHE A 1 356 ? -9.750 -3.906 3.680 1.00 98.69 356 PHE A C 1
ATOM 2603 O O . PHE A 1 356 ? -10.137 -5.027 4.017 1.00 98.69 356 PHE A O 1
ATOM 2610 N N . ARG A 1 357 ? -8.471 -3.650 3.385 1.00 98.62 357 ARG A N 1
ATOM 2611 C CA . ARG A 1 357 ? -7.406 -4.658 3.510 1.00 98.62 357 ARG A CA 1
ATOM 2612 C C . ARG A 1 357 ? -6.283 -4.276 4.459 1.00 98.62 357 ARG A C 1
ATOM 2614 O O . ARG A 1 357 ? -5.554 -5.162 4.893 1.00 98.62 357 ARG A O 1
ATOM 2621 N N . GLY A 1 358 ? -6.161 -3.005 4.826 1.00 98.69 358 GLY A N 1
ATOM 2622 C CA . GLY A 1 358 ? -5.123 -2.552 5.742 1.00 98.69 358 GLY A CA 1
ATOM 2623 C C . GLY A 1 358 ? -4.638 -1.142 5.442 1.00 98.69 358 GLY A C 1
ATOM 2624 O O . GLY A 1 358 ? -5.406 -0.283 5.005 1.00 98.69 358 GLY A O 1
ATOM 2625 N N . PHE A 1 359 ? -3.352 -0.905 5.687 1.00 98.88 359 PHE A N 1
ATOM 2626 C CA . PHE A 1 359 ? -2.766 0.432 5.671 1.00 98.88 359 PHE A CA 1
ATOM 2627 C C . PHE A 1 359 ? -1.548 0.525 4.755 1.00 98.88 359 PHE A C 1
ATOM 2629 O O . PHE A 1 359 ? -0.826 -0.445 4.522 1.00 98.88 359 PHE A O 1
ATOM 2636 N N . MET A 1 360 ? -1.290 1.733 4.267 1.00 98.69 360 MET A N 1
ATOM 2637 C CA . MET A 1 360 ? -0.145 2.067 3.430 1.00 98.69 360 MET A CA 1
ATOM 2638 C C . MET A 1 360 ? 0.585 3.282 3.999 1.00 98.69 360 MET A C 1
ATOM 2640 O O . MET A 1 360 ? -0.046 4.221 4.473 1.00 98.69 360 MET A O 1
ATOM 2644 N N . THR A 1 361 ? 1.917 3.305 3.931 1.00 98.50 361 THR A N 1
ATOM 2645 C CA . THR A 1 361 ? 2.693 4.524 4.208 1.00 98.50 361 THR A CA 1
ATOM 2646 C C . THR A 1 361 ? 3.826 4.728 3.211 1.00 98.50 361 THR A C 1
ATOM 2648 O O . THR A 1 361 ? 4.387 3.779 2.651 1.00 98.50 361 THR A O 1
ATOM 2651 N N . VAL A 1 362 ? 4.199 5.993 3.019 1.00 97.19 362 VAL A N 1
ATOM 2652 C CA . VAL A 1 362 ? 5.420 6.400 2.318 1.00 97.19 362 VAL A CA 1
ATOM 2653 C C . VAL A 1 362 ? 6.359 7.041 3.332 1.00 97.19 362 VAL A C 1
ATOM 2655 O O . VAL A 1 362 ? 6.242 8.228 3.654 1.00 97.19 362 VAL A O 1
ATOM 2658 N N . ALA A 1 363 ? 7.312 6.244 3.808 1.00 95.75 363 ALA A N 1
ATOM 2659 C CA . ALA A 1 363 ? 8.276 6.656 4.813 1.00 95.75 363 ALA A CA 1
ATOM 2660 C C . ALA A 1 363 ? 9.139 7.862 4.364 1.00 95.75 363 ALA A C 1
ATOM 2662 O O . ALA A 1 363 ? 9.282 8.157 3.165 1.00 95.75 363 ALA A O 1
ATOM 2663 N N . PRO A 1 364 ? 9.682 8.639 5.316 1.00 94.81 364 PRO A N 1
ATOM 2664 C CA . PRO A 1 364 ? 10.814 9.535 5.079 1.00 94.81 364 PRO A CA 1
ATOM 2665 C C . PRO A 1 364 ? 11.992 8.821 4.399 1.00 94.81 364 PRO A C 1
ATOM 2667 O O . PRO A 1 364 ? 12.111 7.608 4.466 1.00 94.81 364 PRO A O 1
ATOM 2670 N N . GLN A 1 365 ? 12.855 9.574 3.708 1.00 92.00 365 GLN A N 1
ATOM 2671 C CA . GLN A 1 365 ? 14.061 8.990 3.094 1.00 92.00 365 GLN A CA 1
ATOM 2672 C C . GLN A 1 365 ? 15.194 8.782 4.100 1.00 92.00 365 GLN A C 1
ATOM 2674 O O . GLN A 1 365 ? 16.103 8.000 3.839 1.00 92.00 365 GLN A O 1
ATOM 2679 N N . GLU A 1 366 ? 15.175 9.541 5.194 1.00 94.50 366 GLU A N 1
ATOM 2680 C CA . GLU A 1 366 ? 16.137 9.404 6.279 1.00 94.50 366 GLU A CA 1
ATOM 2681 C C . GLU A 1 366 ? 15.808 8.121 7.056 1.00 94.50 366 GLU A C 1
ATOM 2683 O O . GLU A 1 366 ? 14.641 7.871 7.360 1.00 94.50 366 GLU A O 1
ATOM 2688 N N . ALA A 1 367 ? 16.823 7.292 7.306 1.00 92.88 367 ALA A N 1
ATOM 2689 C CA . ALA A 1 367 ? 16.655 5.927 7.790 1.00 92.88 367 ALA A CA 1
ATOM 2690 C C . ALA A 1 367 ? 16.006 5.863 9.179 1.00 92.88 367 ALA A C 1
ATOM 2692 O O . ALA A 1 367 ? 15.077 5.083 9.369 1.00 92.88 367 ALA A O 1
ATOM 2693 N N . THR A 1 368 ? 16.424 6.709 10.126 1.00 95.00 368 THR A N 1
ATOM 2694 C CA . THR A 1 368 ? 15.862 6.682 11.488 1.00 95.00 368 THR A CA 1
ATOM 2695 C C . THR A 1 368 ? 14.393 7.106 11.509 1.00 95.00 368 THR A C 1
ATOM 2697 O O . THR A 1 368 ? 13.562 6.468 12.151 1.00 95.00 368 THR A O 1
ATOM 2700 N N . ALA A 1 369 ? 14.033 8.120 10.724 1.00 95.38 369 ALA A N 1
ATOM 2701 C CA . ALA A 1 369 ? 12.659 8.564 10.554 1.00 95.38 369 ALA A CA 1
ATOM 2702 C C . ALA A 1 369 ? 11.809 7.550 9.764 1.00 95.38 369 ALA A C 1
ATOM 2704 O O . ALA A 1 369 ? 10.595 7.471 9.966 1.00 95.38 369 ALA A O 1
ATOM 2705 N N . ALA A 1 370 ? 12.418 6.771 8.864 1.00 97.00 370 ALA A N 1
ATOM 2706 C CA . ALA A 1 370 ? 11.748 5.661 8.193 1.00 97.00 370 ALA A CA 1
ATOM 2707 C C . ALA A 1 370 ? 11.431 4.522 9.170 1.00 97.00 370 ALA A C 1
ATOM 2709 O O . ALA A 1 370 ? 10.290 4.065 9.208 1.00 97.00 370 ALA A O 1
ATOM 2710 N N . GLU A 1 371 ? 12.393 4.120 10.003 1.00 97.19 371 GLU A N 1
ATOM 2711 C CA . GLU A 1 371 ? 12.182 3.112 11.050 1.00 97.19 371 GLU A CA 1
ATOM 2712 C C . GLU A 1 371 ? 11.118 3.540 12.065 1.00 97.19 371 GLU A C 1
ATOM 2714 O O . GLU A 1 371 ? 10.241 2.747 12.417 1.00 97.19 371 GLU A O 1
ATOM 2719 N N . GLU A 1 372 ? 11.115 4.811 12.476 1.00 98.00 372 GLU A N 1
ATOM 2720 C CA . GLU A 1 372 ? 10.061 5.344 13.339 1.00 98.00 372 GLU A CA 1
ATOM 2721 C C . GLU A 1 372 ? 8.684 5.254 12.659 1.00 98.00 372 GLU A C 1
ATOM 2723 O O . GLU A 1 372 ? 7.706 4.819 13.272 1.00 98.00 372 GLU A O 1
ATOM 2728 N N . ALA A 1 373 ? 8.596 5.597 11.370 1.00 98.31 373 ALA A N 1
ATOM 2729 C CA . ALA A 1 373 ? 7.362 5.451 10.605 1.00 98.31 373 ALA A CA 1
ATOM 2730 C C . ALA A 1 373 ? 6.910 3.981 10.500 1.00 98.31 373 ALA A C 1
ATOM 2732 O O . ALA A 1 373 ? 5.713 3.714 10.594 1.00 98.31 373 ALA A O 1
ATOM 2733 N N . PHE A 1 374 ? 7.825 3.022 10.341 1.00 98.62 374 PHE A N 1
ATOM 2734 C CA . PHE A 1 374 ? 7.482 1.595 10.302 1.00 98.62 374 PHE A CA 1
ATOM 2735 C C . PHE A 1 374 ? 7.034 1.061 11.665 1.00 98.62 374 PHE A C 1
ATOM 2737 O O . PHE A 1 374 ? 6.063 0.308 11.729 1.00 98.62 374 PHE A O 1
ATOM 2744 N N . THR A 1 375 ? 7.663 1.511 12.753 1.00 98.56 375 THR A N 1
ATOM 2745 C CA . THR A 1 375 ? 7.232 1.205 14.128 1.00 98.56 375 THR A CA 1
ATOM 2746 C C . THR A 1 375 ? 5.798 1.672 14.359 1.00 98.56 375 THR A C 1
ATOM 2748 O O . THR A 1 375 ? 4.942 0.891 14.770 1.00 98.56 375 THR A O 1
ATOM 2751 N N . ARG A 1 376 ? 5.497 2.918 13.984 1.00 98.69 376 ARG A N 1
ATOM 2752 C CA . ARG A 1 376 ? 4.145 3.488 14.032 1.00 98.69 376 ARG A CA 1
ATOM 2753 C C . ARG A 1 376 ? 3.141 2.650 13.225 1.00 98.69 376 ARG A C 1
ATOM 2755 O O . ARG A 1 376 ? 2.053 2.342 13.700 1.00 98.69 376 ARG A O 1
ATOM 2762 N N . MET A 1 377 ? 3.496 2.187 12.029 1.00 98.75 377 MET A N 1
ATOM 2763 C CA . MET A 1 377 ? 2.604 1.309 11.253 1.00 98.75 377 MET A CA 1
ATOM 2764 C C . MET A 1 377 ? 2.361 -0.055 11.918 1.00 98.75 377 MET A C 1
ATOM 2766 O O . MET A 1 377 ? 1.245 -0.573 11.847 1.00 98.75 377 MET A O 1
ATOM 2770 N N . ALA A 1 378 ? 3.363 -0.628 12.590 1.00 98.38 378 ALA A N 1
ATOM 2771 C CA . ALA A 1 378 ? 3.202 -1.862 13.361 1.00 98.38 378 ALA A CA 1
ATOM 2772 C C . ALA A 1 378 ? 2.277 -1.665 14.581 1.00 98.38 378 ALA A C 1
ATOM 2774 O O . ALA A 1 378 ? 1.420 -2.512 14.861 1.00 98.38 378 ALA A O 1
ATOM 2775 N N . GLU A 1 379 ? 2.384 -0.522 15.265 1.00 98.56 379 GLU A N 1
ATOM 2776 C CA . GLU A 1 379 ? 1.454 -0.121 16.329 1.00 98.56 379 GLU A CA 1
ATOM 2777 C C . GLU A 1 379 ? 0.023 0.021 15.796 1.00 98.56 379 GLU A C 1
ATOM 2779 O O . GLU A 1 379 ? -0.912 -0.528 16.381 1.00 98.56 379 GLU A O 1
ATOM 2784 N N . LEU A 1 380 ? -0.154 0.686 14.649 1.00 98.81 380 LEU A N 1
ATOM 2785 C CA . LEU A 1 380 ? -1.457 0.844 14.003 1.00 98.81 380 LEU A CA 1
ATOM 2786 C C . LEU A 1 380 ? -2.067 -0.505 13.606 1.00 98.81 380 LEU A C 1
ATOM 2788 O O . LEU A 1 380 ? -3.248 -0.732 13.860 1.00 98.81 380 LEU A O 1
ATOM 2792 N N . LYS A 1 381 ? -1.279 -1.430 13.040 1.00 98.56 381 LYS A N 1
ATOM 2793 C CA . LYS A 1 381 ? -1.739 -2.801 12.759 1.00 98.56 381 LYS A CA 1
ATOM 2794 C C . LYS A 1 381 ? -2.210 -3.501 14.030 1.00 98.56 381 LYS A C 1
ATOM 2796 O O . LYS A 1 381 ? -3.266 -4.126 14.017 1.00 98.56 381 LYS A O 1
ATOM 2801 N N . THR A 1 382 ? -1.460 -3.374 15.121 1.00 98.38 382 THR A N 1
ATOM 2802 C CA . THR A 1 382 ? -1.833 -3.963 16.415 1.00 98.38 382 THR A CA 1
ATOM 2803 C C . THR A 1 382 ? -3.149 -3.378 16.929 1.00 98.38 382 THR A C 1
ATOM 2805 O O . THR A 1 382 ? -4.042 -4.128 17.319 1.00 98.38 382 THR A O 1
ATOM 2808 N N . ALA A 1 383 ? -3.307 -2.053 16.875 1.00 98.62 383 ALA A N 1
ATOM 2809 C CA . ALA A 1 383 ? -4.530 -1.374 17.293 1.00 98.62 383 ALA A CA 1
ATOM 2810 C C . ALA A 1 383 ? -5.739 -1.754 16.418 1.00 98.62 383 ALA A C 1
ATOM 2812 O O . ALA A 1 383 ? -6.821 -2.011 16.941 1.00 98.62 383 ALA A O 1
ATOM 2813 N N . ALA A 1 384 ? -5.548 -1.858 15.102 1.00 98.56 384 ALA A N 1
ATOM 2814 C CA . ALA A 1 384 ? -6.590 -2.266 14.165 1.00 98.56 384 ALA A CA 1
ATOM 2815 C C . ALA A 1 384 ? -7.037 -3.717 14.390 1.00 98.56 384 ALA A C 1
ATOM 2817 O O . ALA A 1 384 ? -8.230 -3.996 14.397 1.00 98.56 384 ALA A O 1
ATOM 2818 N N . LEU A 1 385 ? -6.099 -4.637 14.638 1.00 98.19 385 LEU A N 1
ATOM 2819 C CA . LEU A 1 385 ? -6.415 -6.039 14.933 1.00 98.19 385 LEU A CA 1
ATOM 2820 C C . LEU A 1 385 ? -7.053 -6.243 16.316 1.00 98.19 385 LEU A C 1
ATOM 2822 O O . LEU A 1 385 ? -7.703 -7.263 16.536 1.00 98.19 385 LEU A O 1
ATOM 2826 N N . ALA A 1 386 ? -6.889 -5.291 17.239 1.00 98.25 386 ALA A N 1
ATOM 2827 C CA . ALA A 1 386 ? -7.587 -5.284 18.523 1.00 98.25 386 ALA A CA 1
ATOM 2828 C C . ALA A 1 386 ? -9.049 -4.807 18.414 1.00 98.25 386 ALA A C 1
ATOM 2830 O O . ALA A 1 386 ? -9.813 -4.974 19.364 1.00 98.25 386 ALA A O 1
ATOM 2831 N N . ASN A 1 387 ? -9.444 -4.216 17.283 1.00 98.25 387 ASN A N 1
ATOM 2832 C CA . ASN A 1 387 ? -10.823 -3.838 17.002 1.00 98.25 387 ASN A CA 1
ATOM 2833 C C . ASN A 1 387 ? -11.557 -5.007 16.319 1.00 98.25 387 ASN A C 1
ATOM 2835 O O . ASN A 1 387 ? -11.170 -5.440 15.233 1.00 98.25 387 ASN A O 1
ATOM 2839 N N . ASP A 1 388 ? -12.625 -5.508 16.946 1.00 98.00 388 ASP A N 1
ATOM 2840 C CA . ASP A 1 388 ? -13.371 -6.669 16.446 1.00 98.00 388 ASP A CA 1
ATOM 2841 C C . ASP A 1 388 ? -14.019 -6.422 15.080 1.00 98.00 388 ASP A C 1
ATOM 2843 O O . ASP A 1 388 ? -13.899 -7.276 14.205 1.00 98.00 388 ASP A O 1
ATOM 2847 N N . THR A 1 389 ? -14.605 -5.243 14.850 1.00 98.12 389 THR A N 1
ATOM 2848 C CA . THR A 1 389 ? -15.219 -4.877 13.563 1.00 98.12 389 THR A CA 1
ATOM 2849 C C . THR A 1 389 ? -14.204 -4.952 12.424 1.00 98.12 389 THR A C 1
ATOM 2851 O O . THR A 1 389 ? -14.451 -5.594 11.401 1.00 98.12 389 THR A O 1
ATOM 2854 N N . ILE A 1 390 ? -13.020 -4.355 12.609 1.00 98.19 390 ILE A N 1
ATOM 2855 C CA . ILE A 1 390 ? -11.951 -4.420 11.606 1.00 98.19 390 ILE A CA 1
ATOM 2856 C C . ILE A 1 390 ? -11.484 -5.867 11.430 1.00 98.19 390 ILE A C 1
ATOM 2858 O O . ILE A 1 390 ? -11.417 -6.352 10.302 1.00 98.19 390 ILE A O 1
ATOM 2862 N N . ARG A 1 391 ? -11.189 -6.578 12.522 1.00 97.69 391 ARG A N 1
ATOM 2863 C CA . ARG A 1 391 ? -10.687 -7.958 12.482 1.00 97.69 391 ARG A CA 1
ATOM 2864 C C . ARG A 1 391 ? -11.644 -8.910 11.762 1.00 97.69 391 ARG A C 1
ATOM 2866 O O . ARG A 1 391 ? -11.201 -9.715 10.946 1.00 97.69 391 ARG A O 1
ATOM 2873 N N . GLU A 1 392 ? -12.940 -8.815 12.037 1.00 97.56 392 GLU A N 1
ATOM 2874 C CA . GLU A 1 392 ? -13.971 -9.630 11.392 1.00 97.56 392 GLU A CA 1
ATOM 2875 C C . GLU A 1 392 ? -14.120 -9.281 9.907 1.00 97.56 392 GLU A C 1
ATOM 2877 O O . GLU A 1 392 ? -14.240 -10.186 9.077 1.00 97.56 392 GLU A O 1
ATOM 2882 N N . SER A 1 393 ? -14.014 -7.997 9.544 1.00 97.12 393 SER A N 1
ATOM 2883 C CA . SER A 1 393 ? -14.104 -7.547 8.146 1.00 97.12 393 SER A CA 1
ATOM 2884 C C . SER A 1 393 ? -13.019 -8.127 7.232 1.00 97.12 393 SER A C 1
ATOM 2886 O O . SER A 1 393 ? -13.243 -8.290 6.030 1.00 97.12 393 SER A O 1
ATOM 2888 N N . LEU A 1 394 ? -11.859 -8.496 7.790 1.00 96.94 394 LEU A N 1
ATOM 2889 C CA . LEU A 1 394 ? -10.763 -9.115 7.039 1.00 96.94 394 LEU A CA 1
ATOM 2890 C C . LEU A 1 394 ? -11.084 -10.553 6.600 1.00 96.94 394 LEU A C 1
ATOM 2892 O O . LEU A 1 394 ? -10.410 -11.084 5.715 1.00 96.94 394 LEU A O 1
ATOM 2896 N N . GLY A 1 395 ? -12.105 -11.191 7.187 1.00 94.00 395 GLY A N 1
ATOM 2897 C CA . GLY A 1 395 ? -12.567 -12.522 6.783 1.00 94.00 395 GLY A CA 1
ATOM 2898 C C . GLY A 1 395 ? -11.547 -13.638 7.027 1.00 94.00 395 GLY A C 1
ATOM 2899 O O . GLY A 1 395 ? -11.525 -14.618 6.287 1.00 94.00 395 GLY A O 1
ATOM 2900 N N . GLY A 1 396 ? -10.684 -13.481 8.036 1.00 91.12 396 GLY A N 1
ATOM 2901 C CA . GLY A 1 396 ? -9.614 -14.431 8.360 1.00 91.12 396 GLY A CA 1
ATOM 2902 C C . GLY A 1 396 ? -8.333 -14.265 7.538 1.00 91.12 396 GLY A C 1
ATOM 2903 O O . GLY A 1 396 ? -7.395 -15.036 7.732 1.00 91.12 396 GLY A O 1
ATOM 2904 N N . GLU A 1 397 ? -8.268 -13.277 6.643 1.00 93.94 397 GLU A N 1
ATOM 2905 C CA . GLU A 1 397 ? -7.011 -12.871 6.013 1.00 93.94 397 GLU A CA 1
ATOM 2906 C C . GLU A 1 397 ? -6.198 -11.937 6.921 1.00 93.94 397 GLU A C 1
ATOM 2908 O O . GLU A 1 397 ? -6.732 -11.289 7.823 1.00 93.94 397 GLU A O 1
ATOM 2913 N N . ASP A 1 398 ? -4.891 -11.854 6.668 1.00 94.38 398 ASP A N 1
ATOM 2914 C CA . ASP A 1 398 ? -4.018 -10.941 7.401 1.00 94.38 398 ASP A CA 1
ATOM 2915 C C . ASP A 1 398 ? -4.278 -9.486 7.005 1.00 94.38 398 ASP A C 1
ATOM 2917 O O . ASP A 1 398 ? -4.510 -9.171 5.837 1.00 94.38 398 ASP A O 1
ATOM 2921 N N . LEU A 1 399 ? -4.142 -8.583 7.978 1.00 98.06 399 LEU A N 1
ATOM 2922 C CA . LEU A 1 399 ? -4.110 -7.152 7.704 1.00 98.06 399 LEU A CA 1
ATOM 2923 C C . LEU A 1 399 ? -2.845 -6.795 6.915 1.00 98.06 399 LEU A C 1
ATOM 2925 O O . LEU A 1 399 ? -1.720 -7.054 7.371 1.00 98.06 399 LEU A O 1
ATOM 2929 N N . GLU A 1 400 ? -3.044 -6.149 5.767 1.00 98.50 400 GLU A N 1
ATOM 2930 C CA . GLU A 1 400 ? -1.975 -5.716 4.880 1.00 98.50 400 GLU A CA 1
ATOM 2931 C C . GLU A 1 400 ? -1.280 -4.449 5.395 1.00 98.50 400 GLU A C 1
ATOM 2933 O O . GLU A 1 400 ? -1.918 -3.452 5.739 1.00 98.50 400 GLU A O 1
ATOM 2938 N N . LEU A 1 401 ? 0.052 -4.466 5.395 1.00 98.56 401 LEU A N 1
ATOM 2939 C CA . LEU A 1 401 ? 0.890 -3.286 5.568 1.00 98.56 401 LEU A CA 1
ATOM 2940 C C . LEU A 1 401 ? 1.717 -3.071 4.308 1.00 98.56 401 LEU A C 1
ATOM 2942 O O . LEU A 1 401 ? 2.722 -3.747 4.085 1.00 98.56 401 LEU A O 1
ATOM 2946 N N . SER A 1 402 ? 1.292 -2.101 3.502 1.00 98.69 402 SER A N 1
ATOM 2947 C CA . SER A 1 402 ? 2.031 -1.645 2.332 1.00 98.69 402 SER A CA 1
ATOM 2948 C C . SER A 1 402 ? 3.064 -0.602 2.754 1.00 98.69 402 SER A C 1
ATOM 2950 O O . SER A 1 402 ? 2.777 0.594 2.892 1.00 98.69 402 SER A O 1
ATOM 2952 N N . MET A 1 403 ? 4.304 -1.040 2.959 1.00 98.25 403 MET A N 1
ATOM 2953 C CA . MET A 1 403 ? 5.422 -0.179 3.349 1.00 98.25 403 MET A CA 1
ATOM 2954 C C . MET A 1 403 ? 6.771 -0.792 2.966 1.00 98.25 403 MET A C 1
ATOM 2956 O O . MET A 1 403 ? 6.918 -2.009 2.901 1.00 98.25 403 MET A O 1
ATOM 2960 N N . GLY A 1 404 ? 7.760 0.063 2.714 1.00 97.50 404 GLY A N 1
ATOM 2961 C CA . GLY A 1 404 ? 9.061 -0.345 2.189 1.00 97.50 404 GLY A CA 1
ATOM 2962 C C . GLY A 1 404 ? 9.154 -0.226 0.667 1.00 97.50 404 GLY A C 1
ATOM 2963 O O . GLY A 1 404 ? 8.238 -0.556 -0.091 1.00 97.50 404 GLY A O 1
ATOM 2964 N N . MET A 1 405 ? 10.289 0.294 0.228 1.00 95.81 405 MET A N 1
ATOM 2965 C CA . MET A 1 405 ? 10.715 0.527 -1.144 1.00 95.81 405 MET A CA 1
ATOM 2966 C C . MET A 1 405 ? 12.153 0.016 -1.314 1.00 95.81 405 MET A C 1
ATOM 2968 O O . MET A 1 405 ? 12.744 -0.558 -0.409 1.00 95.81 405 MET A O 1
ATOM 2972 N N . SER A 1 406 ? 12.759 0.254 -2.480 1.00 91.81 406 SER A N 1
ATOM 2973 C CA . SER A 1 406 ? 14.091 -0.274 -2.829 1.00 91.81 406 SER A CA 1
ATOM 2974 C C . SER A 1 406 ? 15.208 -0.043 -1.793 1.00 91.81 406 SER A C 1
ATOM 2976 O O . SER A 1 406 ? 16.191 -0.765 -1.826 1.00 91.81 406 SER A O 1
ATOM 2978 N N . ARG A 1 407 ? 15.112 0.982 -0.933 1.00 92.50 407 ARG A N 1
ATOM 2979 C CA . ARG A 1 407 ? 16.175 1.354 0.024 1.00 92.50 407 ARG A CA 1
ATOM 2980 C C . ARG A 1 407 ? 15.916 0.897 1.458 1.00 92.50 407 ARG A C 1
ATOM 2982 O O . ARG A 1 407 ? 16.842 0.877 2.254 1.00 92.50 407 ARG A O 1
ATOM 2989 N N . ASP A 1 408 ? 14.663 0.621 1.786 1.00 95.50 408 ASP A N 1
ATOM 2990 C CA . ASP A 1 408 ? 14.172 0.457 3.153 1.00 95.50 408 ASP A CA 1
ATOM 2991 C C . ASP A 1 408 ? 13.253 -0.768 3.294 1.00 95.50 408 ASP A C 1
ATOM 2993 O O . ASP A 1 408 ? 12.662 -0.971 4.352 1.00 95.50 408 ASP A O 1
ATOM 2997 N N . MET A 1 409 ? 13.136 -1.615 2.259 1.00 96.31 409 MET A N 1
ATOM 2998 C CA . MET A 1 409 ? 12.303 -2.821 2.314 1.00 96.31 409 MET A CA 1
ATOM 2999 C C . MET A 1 409 ? 12.757 -3.784 3.410 1.00 96.31 409 MET A C 1
ATOM 3001 O O . MET A 1 409 ? 11.910 -4.333 4.098 1.00 96.31 409 MET A O 1
ATOM 3005 N N . GLN A 1 410 ? 14.063 -3.948 3.636 1.00 96.19 410 GLN A N 1
ATOM 3006 C CA . GLN A 1 410 ? 14.583 -4.844 4.671 1.00 96.19 410 GLN A CA 1
ATOM 3007 C C . GLN A 1 410 ? 14.107 -4.400 6.062 1.00 96.19 410 GLN A C 1
ATOM 3009 O O . GLN A 1 410 ? 13.561 -5.202 6.819 1.00 96.19 410 GLN A O 1
ATOM 3014 N N . ALA A 1 411 ? 14.233 -3.103 6.362 1.00 96.88 411 ALA A N 1
ATOM 3015 C CA . ALA A 1 411 ? 13.739 -2.522 7.607 1.00 96.88 411 ALA A CA 1
ATOM 3016 C C . ALA A 1 411 ? 12.209 -2.631 7.712 1.00 96.88 411 ALA A C 1
ATOM 3018 O O . ALA A 1 411 ? 11.687 -3.032 8.749 1.00 96.88 411 ALA A O 1
ATOM 3019 N N . ALA A 1 412 ? 11.480 -2.343 6.631 1.00 98.06 412 ALA A N 1
ATOM 3020 C CA . ALA A 1 412 ? 10.025 -2.455 6.600 1.00 98.06 412 ALA A CA 1
ATOM 3021 C C . ALA A 1 412 ? 9.533 -3.893 6.857 1.00 98.06 412 ALA A C 1
ATOM 3023 O O . ALA A 1 412 ? 8.547 -4.091 7.565 1.00 98.06 412 ALA A O 1
ATOM 3024 N N . ILE A 1 413 ? 10.221 -4.900 6.312 1.00 98.25 413 ILE A N 1
ATOM 3025 C CA . ILE A 1 413 ? 9.902 -6.323 6.504 1.00 98.25 413 ILE A CA 1
ATOM 3026 C C . ILE A 1 413 ? 10.145 -6.741 7.953 1.00 98.25 413 ILE A C 1
ATOM 3028 O O . ILE A 1 413 ? 9.283 -7.389 8.544 1.00 98.25 413 ILE A O 1
ATOM 3032 N N . ALA A 1 414 ? 11.245 -6.291 8.563 1.00 96.88 414 ALA A N 1
ATOM 3033 C CA . ALA A 1 414 ? 11.501 -6.511 9.987 1.00 96.88 414 ALA A CA 1
ATOM 3034 C C . ALA A 1 414 ? 10.400 -5.919 10.894 1.00 96.88 414 ALA A C 1
ATOM 3036 O O . ALA A 1 414 ? 10.152 -6.436 11.979 1.00 96.88 414 ALA A O 1
ATOM 3037 N N . HIS A 1 415 ? 9.694 -4.884 10.424 1.00 97.31 415 HIS A N 1
ATOM 3038 C CA . HIS A 1 415 ? 8.553 -4.263 11.107 1.00 97.31 415 HIS A CA 1
ATOM 3039 C C . HIS A 1 415 ? 7.186 -4.813 10.648 1.00 97.31 415 HIS A C 1
ATOM 3041 O O . HIS A 1 415 ? 6.142 -4.235 10.952 1.00 97.31 415 HIS A O 1
ATOM 3047 N N . GLY A 1 416 ? 7.161 -5.933 9.918 1.00 96.94 416 GLY A N 1
ATOM 3048 C CA . GLY A 1 416 ? 5.930 -6.641 9.564 1.00 96.94 416 GLY A CA 1
ATOM 3049 C C . GLY A 1 416 ? 5.230 -6.149 8.295 1.00 96.94 416 GLY A C 1
ATOM 3050 O O . GLY A 1 416 ? 4.012 -6.325 8.176 1.00 96.94 416 GLY A O 1
ATOM 3051 N N . SER A 1 417 ? 5.964 -5.541 7.354 1.00 98.25 417 SER A N 1
ATOM 3052 C CA . SER A 1 417 ? 5.448 -5.263 6.007 1.00 98.25 417 SER A CA 1
ATOM 3053 C C . SER A 1 417 ? 4.952 -6.546 5.338 1.00 98.25 417 SER A C 1
ATOM 3055 O O . SER A 1 417 ? 5.637 -7.565 5.339 1.00 98.25 417 SER A O 1
ATOM 3057 N N . THR A 1 418 ? 3.764 -6.487 4.741 1.00 98.12 418 THR A N 1
ATOM 3058 C CA . THR A 1 418 ? 3.192 -7.592 3.953 1.00 98.12 418 THR A CA 1
ATOM 3059 C C . THR A 1 418 ? 3.212 -7.289 2.460 1.00 98.12 418 THR A C 1
ATOM 3061 O O . THR A 1 418 ? 2.874 -8.152 1.651 1.00 98.12 418 THR A O 1
ATOM 3064 N N . GLN A 1 419 ? 3.565 -6.059 2.085 1.00 98.44 419 GLN A N 1
ATOM 3065 C CA . GLN A 1 419 ? 3.639 -5.611 0.707 1.00 98.44 419 GLN A CA 1
ATOM 3066 C C . GLN A 1 419 ? 4.744 -4.556 0.565 1.00 98.44 419 GLN A C 1
ATOM 3068 O O . GLN A 1 419 ? 4.695 -3.500 1.198 1.00 98.44 419 GLN A O 1
ATOM 3073 N N . VAL A 1 420 ? 5.712 -4.815 -0.315 1.00 98.44 420 VAL A N 1
ATOM 3074 C CA . VAL A 1 420 ? 6.814 -3.893 -0.632 1.00 98.44 420 VAL A CA 1
ATOM 3075 C C . VAL A 1 420 ? 6.688 -3.371 -2.059 1.00 98.44 420 VAL A C 1
ATOM 3077 O O . VAL A 1 420 ? 6.279 -4.085 -2.976 1.00 98.44 420 VAL A O 1
ATOM 3080 N N . ARG A 1 421 ? 7.038 -2.099 -2.262 1.00 98.25 421 ARG A N 1
ATOM 3081 C CA . ARG A 1 421 ? 6.816 -1.385 -3.527 1.00 98.25 421 ARG A CA 1
ATOM 3082 C C . ARG A 1 421 ? 8.143 -0.986 -4.158 1.00 98.25 421 ARG A C 1
ATOM 3084 O O . ARG A 1 421 ? 8.745 0.025 -3.786 1.00 98.25 421 ARG A O 1
ATOM 3091 N N . VAL A 1 422 ? 8.602 -1.752 -5.142 1.00 97.38 422 VAL A N 1
ATOM 3092 C CA . VAL A 1 422 ? 9.949 -1.606 -5.714 1.00 97.38 422 VAL A CA 1
ATOM 3093 C C . VAL A 1 422 ? 9.864 -1.147 -7.165 1.00 97.38 422 VAL A C 1
ATOM 3095 O O . VAL A 1 422 ? 9.132 -1.720 -7.960 1.00 97.38 422 VAL A O 1
ATOM 3098 N N . GLY A 1 423 ? 10.595 -0.084 -7.509 1.00 94.38 423 GLY A N 1
ATOM 3099 C CA . GLY A 1 423 ? 10.618 0.478 -8.866 1.00 94.38 423 GLY A CA 1
ATOM 3100 C C . GLY A 1 423 ? 12.023 0.488 -9.451 1.00 94.38 423 GLY A C 1
ATOM 3101 O O . GLY A 1 423 ? 12.351 -0.335 -10.292 1.00 94.38 423 GLY A O 1
ATOM 3102 N N . THR A 1 424 ? 12.873 1.399 -8.969 1.00 89.06 424 THR A N 1
ATOM 3103 C CA . THR A 1 424 ? 14.233 1.619 -9.499 1.00 89.06 424 THR A CA 1
ATOM 3104 C C . THR A 1 424 ? 15.116 0.371 -9.488 1.00 89.06 424 THR A C 1
ATOM 3106 O O . THR A 1 424 ? 15.908 0.206 -10.403 1.00 89.06 424 THR A O 1
ATOM 3109 N N . ALA A 1 425 ? 14.977 -0.525 -8.505 1.00 90.69 425 ALA A N 1
ATOM 3110 C CA . ALA A 1 425 ? 15.751 -1.767 -8.511 1.00 90.69 425 ALA A CA 1
ATOM 3111 C C . ALA A 1 425 ? 15.311 -2.751 -9.613 1.00 90.69 425 ALA A C 1
ATOM 3113 O O . ALA A 1 425 ? 16.125 -3.553 -10.040 1.00 90.69 425 ALA A O 1
ATOM 3114 N N . ILE A 1 426 ? 14.064 -2.665 -10.100 1.00 93.44 426 ILE A N 1
ATOM 3115 C CA . ILE A 1 426 ? 13.528 -3.526 -11.169 1.00 93.44 426 ILE A CA 1
ATOM 3116 C C . ILE A 1 426 ? 13.772 -2.907 -12.549 1.00 93.44 426 ILE A C 1
ATOM 3118 O O . ILE A 1 426 ? 14.266 -3.571 -13.453 1.00 93.44 426 ILE A O 1
ATOM 3122 N N . PHE A 1 427 ? 13.427 -1.628 -12.709 1.00 91.62 427 PHE A N 1
ATOM 3123 C CA . PHE A 1 427 ? 13.394 -0.945 -14.008 1.00 91.62 427 PHE A CA 1
ATOM 3124 C C . PHE A 1 427 ? 14.575 0.020 -14.234 1.00 91.62 427 PHE A C 1
ATOM 3126 O O . PHE A 1 427 ? 14.561 0.820 -15.167 1.00 91.62 427 PHE A O 1
ATOM 3133 N N . GLY A 1 428 ? 15.577 0.012 -13.354 1.00 83.19 428 GLY A N 1
ATOM 3134 C CA . GLY A 1 428 ? 16.758 0.872 -13.462 1.00 83.19 428 GLY A CA 1
ATOM 3135 C C . GLY A 1 428 ? 16.503 2.351 -13.145 1.00 83.19 428 GLY A C 1
ATOM 3136 O O . GLY A 1 428 ? 15.487 2.740 -12.557 1.00 83.19 428 GLY A O 1
ATOM 3137 N N . ALA A 1 429 ? 17.466 3.207 -13.493 1.00 72.19 429 ALA A N 1
ATOM 3138 C CA . ALA A 1 429 ? 17.325 4.651 -13.348 1.00 72.19 429 ALA A CA 1
ATOM 3139 C C . ALA A 1 429 ? 16.293 5.202 -14.346 1.00 72.19 429 ALA A C 1
ATOM 3141 O O . ALA A 1 429 ? 16.166 4.746 -15.478 1.00 72.19 429 ALA A O 1
ATOM 3142 N N . ARG A 1 430 ? 15.531 6.213 -13.918 1.00 60.91 430 ARG A N 1
ATOM 3143 C CA . ARG A 1 430 ? 14.526 6.843 -14.784 1.00 60.91 430 ARG A CA 1
ATOM 3144 C C . ARG A 1 430 ? 15.211 7.709 -15.829 1.00 60.91 430 ARG A C 1
ATOM 3146 O O . ARG A 1 430 ? 16.050 8.537 -15.472 1.00 60.91 430 ARG A O 1
ATOM 3153 N N . ILE A 1 431 ? 14.709 7.672 -17.056 1.00 48.19 431 ILE A N 1
ATOM 3154 C CA . ILE A 1 431 ? 14.967 8.725 -18.037 1.00 48.19 431 ILE A CA 1
ATOM 3155 C C . ILE A 1 431 ? 14.210 9.979 -17.567 1.00 48.19 431 ILE A C 1
ATOM 3157 O O . ILE A 1 431 ? 13.016 10.143 -17.810 1.00 48.19 431 ILE A O 1
ATOM 3161 N N . ARG A 1 432 ? 14.866 10.867 -16.808 1.00 36.97 432 ARG A N 1
ATOM 3162 C CA . ARG A 1 432 ? 14.297 12.188 -16.497 1.00 36.97 432 ARG A CA 1
ATOM 3163 C C . ARG A 1 432 ? 14.518 13.100 -17.697 1.00 36.97 432 ARG A C 1
ATOM 3165 O O . ARG A 1 432 ? 15.623 13.602 -17.888 1.00 36.97 432 ARG A O 1
ATOM 3172 N N . VAL A 1 433 ? 13.463 13.382 -18.457 1.00 36.59 433 VAL A N 1
ATOM 3173 C CA . VAL A 1 433 ? 13.481 14.486 -19.424 1.00 36.59 433 VAL A CA 1
ATOM 3174 C C . VAL A 1 433 ? 13.658 15.793 -18.642 1.00 36.59 433 VAL A C 1
ATOM 3176 O O . VAL A 1 433 ? 12.776 16.215 -17.892 1.00 36.59 433 VAL A O 1
ATOM 3179 N N . LYS A 1 434 ? 14.826 16.433 -18.760 1.00 29.44 434 LYS A N 1
ATOM 3180 C CA . LYS A 1 434 ? 15.029 17.797 -18.260 1.00 29.44 434 LYS A CA 1
ATOM 3181 C C . LYS A 1 434 ? 14.229 18.763 -19.142 1.00 29.44 434 LYS A C 1
ATOM 3183 O O . LYS A 1 434 ? 14.635 19.045 -20.257 1.00 29.44 434 LYS A O 1
ATOM 3188 N N . GLY A 1 435 ? 13.144 19.303 -18.590 1.00 32.38 435 GLY A N 1
ATOM 3189 C CA . GLY A 1 435 ? 12.611 20.624 -18.931 1.00 32.38 435 GLY A CA 1
ATOM 3190 C C . GLY A 1 435 ? 11.869 20.753 -20.261 1.00 32.38 435 GLY A C 1
ATOM 3191 O O . GLY A 1 435 ? 12.438 21.159 -21.266 1.00 32.38 435 GLY A O 1
ATOM 3192 N N . SER A 1 436 ? 10.546 20.596 -20.212 1.00 32.94 436 SER A N 1
ATOM 3193 C CA . SER A 1 436 ? 9.630 21.293 -21.115 1.00 32.94 436 SER A CA 1
ATOM 3194 C C . SER A 1 436 ? 9.647 22.798 -20.793 1.00 32.94 436 SER A C 1
ATOM 3196 O O . SER A 1 436 ? 8.789 23.300 -20.064 1.00 32.94 436 SER A O 1
ATOM 3198 N N . SER A 1 437 ? 10.638 23.536 -21.288 1.00 30.77 437 SER A N 1
ATOM 3199 C CA . SER A 1 437 ? 10.502 24.986 -21.438 1.00 30.77 437 SER A CA 1
ATOM 3200 C C . SER A 1 437 ? 9.795 25.248 -22.762 1.00 30.77 437 SER A C 1
ATOM 3202 O O . SER A 1 437 ? 10.338 24.954 -23.823 1.00 30.77 437 SER A O 1
ATOM 3204 N N . SER A 1 438 ? 8.570 25.758 -22.666 1.00 36.34 438 SER A N 1
ATOM 3205 C CA . SER A 1 438 ? 7.760 26.350 -23.735 1.00 36.34 438 SER A CA 1
ATOM 3206 C C . SER A 1 438 ? 8.574 26.841 -24.941 1.00 36.34 438 SER A C 1
ATOM 3208 O O . SER A 1 438 ? 9.175 27.914 -24.881 1.00 36.34 438 SER A O 1
ATOM 3210 N N . PHE A 1 439 ? 8.546 26.095 -26.046 1.00 28.56 439 PHE A N 1
ATOM 3211 C CA . PHE A 1 439 ? 8.956 26.605 -27.350 1.00 28.56 439 PHE A CA 1
ATOM 3212 C C . PHE A 1 439 ? 7.711 26.876 -28.186 1.00 28.56 439 PHE A C 1
ATOM 3214 O O . PHE A 1 439 ? 6.918 25.988 -28.493 1.00 28.56 439 PHE A O 1
ATOM 3221 N N . ASN A 1 440 ? 7.527 28.157 -28.484 1.00 26.97 440 ASN A N 1
ATOM 3222 C CA . ASN A 1 440 ? 6.478 28.670 -29.339 1.00 26.97 440 ASN A CA 1
ATOM 3223 C C . ASN A 1 440 ? 6.743 28.175 -30.767 1.00 26.97 440 ASN A C 1
ATOM 3225 O O . ASN A 1 440 ? 7.784 28.476 -31.351 1.00 26.97 440 ASN A O 1
ATOM 3229 N N . LEU A 1 441 ? 5.825 27.376 -31.308 1.00 31.73 441 LEU A N 1
ATOM 3230 C CA . LEU A 1 441 ? 5.940 26.778 -32.632 1.00 31.73 441 LEU A CA 1
ATOM 3231 C C . LEU A 1 441 ? 5.555 27.818 -33.693 1.00 31.73 441 LEU A C 1
ATOM 3233 O O . LEU A 1 441 ? 4.471 27.776 -34.269 1.00 31.73 441 LEU A O 1
ATOM 3237 N N . THR A 1 442 ? 6.406 28.811 -33.940 1.00 32.91 442 THR A N 1
ATOM 3238 C CA . THR A 1 442 ? 6.316 29.648 -35.142 1.00 32.91 442 THR A CA 1
ATOM 3239 C C . THR A 1 442 ? 7.696 30.203 -35.484 1.00 32.91 442 THR A C 1
ATOM 3241 O O . THR A 1 442 ? 8.391 30.715 -34.617 1.00 32.91 442 THR A O 1
ATOM 3244 N N . VAL A 1 443 ? 8.023 30.162 -36.779 1.00 32.53 443 VAL A N 1
ATOM 3245 C CA . VAL A 1 443 ? 9.213 30.721 -37.450 1.00 32.53 443 VAL A CA 1
ATOM 3246 C C . VAL A 1 443 ? 10.409 29.768 -37.577 1.00 32.53 443 VAL A C 1
ATOM 3248 O O . VAL A 1 443 ? 11.385 29.857 -36.846 1.00 32.53 443 VAL A O 1
ATOM 3251 N N . LEU A 1 444 ? 10.353 28.915 -38.607 1.00 27.38 444 LEU A N 1
ATOM 3252 C CA . LEU A 1 444 ? 11.478 28.666 -39.526 1.00 27.38 444 LEU A CA 1
ATOM 3253 C C . LEU A 1 444 ? 10.951 28.044 -40.834 1.00 27.38 444 LEU A C 1
ATOM 3255 O O . LEU A 1 444 ? 11.142 26.878 -41.158 1.00 27.38 444 LEU A O 1
ATOM 3259 N N . LYS A 1 445 ? 10.232 28.877 -41.592 1.00 32.44 445 LYS A N 1
ATOM 3260 C CA . LYS A 1 445 ? 10.123 28.794 -43.054 1.00 32.44 445 LYS A CA 1
ATOM 3261 C C . LYS A 1 445 ? 10.554 30.156 -43.585 1.00 32.44 445 LYS A C 1
ATOM 3263 O O . LYS A 1 445 ? 9.710 31.032 -43.730 1.00 32.44 445 LYS A O 1
ATOM 3268 N N . ALA A 1 446 ? 11.865 30.322 -43.745 1.00 32.62 446 ALA A N 1
ATOM 3269 C CA . ALA A 1 446 ? 12.572 31.302 -44.577 1.00 32.62 446 ALA A CA 1
ATOM 3270 C C . ALA A 1 446 ? 13.944 31.572 -43.946 1.00 32.62 446 ALA A C 1
ATOM 3272 O O . ALA A 1 446 ? 14.030 32.336 -42.987 1.00 32.62 446 ALA A O 1
ATOM 3273 N N . ILE A 1 447 ? 14.972 30.896 -44.456 1.00 33.00 447 ILE A N 1
ATOM 3274 C CA . ILE A 1 447 ? 16.245 31.432 -44.972 1.00 33.00 447 ILE A CA 1
ATOM 3275 C C . ILE A 1 447 ? 16.883 30.294 -45.768 1.00 33.00 447 ILE A C 1
ATOM 3277 O O . ILE A 1 447 ? 16.908 29.161 -45.234 1.00 33.00 447 ILE A O 1
#

InterPro domains:
  IPR011078 Pyridoxal phosphate homeostasis protein [MF_02087] (191-429)
  IPR011078 Pyridoxal phosphate homeostasis protein [PTHR10146] (189-431)
  IPR011078 Pyridoxal phosphate homeostasis protein [TIGR00044] (201-430)
  IPR029066 PLP-binding barrel [G3DSA:3.20.20.10] (177-438)
  IPR029066 PLP-binding barrel [SSF51419] (197-428)

Sequence (447 aa):
MQRSSQRPQQQQQQLLLLRLLLLVCACIVGGELRDSKLGCIGTFRLPLSPLTVSTPPLLLRLQQQQQQQQQQQQQQQQQQQQQQQQTHSGYPPQQAAAIAAGTATAAAAMPSTTPPAAAASGEAAAAAAAALAETAKAEAEALAETAKAEAAAAAEVAAAKEAAAAEEAAAGVPHADDNEGSPEDYDYVGTQVKVVLAEIEAAAAAAAAAAGTEVKIPLLVAVSKTYPAAAVAAAAAAGLQHFGENYPQELIDKSKKLPDDLKWHLIGGLQSNKVRALLKKVPHLHSVDSVDSEDLALLLDKEAGKLGRRLRVLVQVNAGGDPQKRGVLGSDWPSTLQLALDLALLIVEECDSLIFRGFMTVAPQEATAAEEAFTRMAELKTAALANDTIRESLGGEDLELSMGMSRDMQAAIAHGSTQVRVGTAIFGARIRVKGSSSFNLTVLKAI

Radius of gyration: 34.72 Å; chains: 1; bounding box: 90×101×102 Å

pLDDT: mean 74.66, std 26.51, range [26.86, 98.94]

Secondary structure (DSSP, 8-state):
---SSSHHHHHHHHHHHHHHHHHHHHHH--------S---------PPPP---PPPHHHHHHHHHHHHHHHHHHHHHHHHHHHHHHTTS-------------------------------SSHHHHHHHHHHHHHHHHHHHHHHHHHHHHHHHHHHHHHHHHHHHHHGGG------SS----GGGGHHHHHHHHHHHHHHHHHHHHHHHHHTS--PPPEEEEE-TTS-HHHHHHHHHTT--EEEES-HHHHHHHHTTS-TTSEEEE-SPPPHHHHHHHHHH-TTEEEEEEE-SHHHHHHHHHHHHTTT--EEEEEEB-TT--TTS-SB--SSHHHHHHHHHHHHHHHHHH-TTEEEEEEE----SSHHHHHHHHHHHHHHHHHHHTSHHHHHHTTTPPPEEE---TTTHHHHHHTT-SEEEE-HHHH-S---------------S--

Foldseek 3Di:
DPDPDDVVVVVVVVVVVVVVVVVVVVVVPPDDDDDPDDDDDDDDDDDDDDDDDDDDVVVVVVVVVVVVVVVVVVVVVVVVVVVVVVVPDDDDDDDDDDDDDDDDDDDDDDDDDDDDDDDDDDPVVVVVVVVVVVVVVVVVVVVVVVVVVVVVVVVVVVVVVVVVVVVVVPDDDDDDDPCLDALVNQLCLLVLLVVVQVVQVVLQVVLCVVVVHHFDRAAEAAEQEQHHLSNVVNNVVSPDQHYEYADLVRVLVSQVVDDLSREYEHAHADDLVCLLVSCVSNVRHAEYAQAADPVSLVSNLVSLVVVVAAHEYAFEAALLQDPVDGGQHDPDLVRSLVVRLVSLLCNLPPRPSYQYQAHEYDFDPDQVSRLSSLLSRLVSLVVQCVDPSSVVSNVPDGRAYEDEEPPCSSSNSSSRHNYYYYYCSSRNDRPDDPDPDDDDPDDDPDD